Protein AF-A0A2V8ED80-F1 (afdb_monomer)

Foldseek 3Di:
DAEEEEEAAALQAWDQDPVPRDTDGDDGCVVVLCVVLVPPGRYDYDYQHHDALVPDDVVSLVSVLVCQLPDPDQQYEYEHHQQCQLVSLVSNCVSQPLVVNHQYEYEYWLHRVNVVPIQGSVQVVLSVVCSVPDRRAGWYTDDNDIDHSVQWDQDPVVRDIDGDPPPPPVPDDVPPPPPDDDDDPVVVVVPDDDDDDDDPPPPPPPPPPPVQPDDPVVVLLVLLLVLLLDAQAPVVRQCPVNLVSLVVVCVVLVWDWDWDFLDVSWIKIKTKDFAPDPPAPDEEEEEEEESHFHDDPCVPDPDRQSRFDDDPNDTRHTCCVRPSVSLSVVSVVVSSCSVVVPRGSYMYMYMYGGAVVPPQCSHPVVCCVPPCVVRVDPYYDYSAFAWDACQFAHRDTDTGGDPDFFDKAKDKKKQFFDKDFQVDDDPSQRVVLQVLLVCLLVVVPFPDQPPDDPCPPDDDDDPDDDQDPVRVSCVVRPDTRDDPVNVPLVGKDKDWPDKDDADDVVHDPGMRTRMIMTMITIGHDPPDDNVNVVVVSCVRSVDPNMD

Sequence (547 aa):
MSIRIFVTGGTFDKEYNELTGALAFKDTHLPEMLRLGRSRVDVSVRTLMMIDSLDMTDADRDVIVAQCRQAAERQIVITHGTDTMIETAAALARALPPDAGKTIVLTGAMIPYAFGSSDGLFNLGSALSFVQVLAPGVYVAMNGRHFLWDRVKKNRQTGNTMMTRVRASARSFVGRLTARFRITVAQLRAAVGRPEGLCPLFFFFVSLTAAAQPVPPAEIERLLSDYVAIDTSNPPGDTRKAADFLASILEREGIPVTRYESAPGKAILYARLKATALPPAGKAVVLLHHMDVVPADRAQWKTDPFAPTMRGGELWARGAMDMKGPGVAELVAFLRLKRERVPLSRDVILLAEPDEEVGGALGARWMIANHYAELDPEYVIDEGGFGSRDLFAPNALVYGISVAEKKLVWLKLRAEGVAGHGSQPTADNPNDRLVRALARLLAGGDPESVALQPTDAGRPVQDRREPSILDVMRAKVGAFAPNKFTNAIQKSTISLTWFRSGVGDPPKINVIPSVAEAGLDCRVLPGTTKDQWIVEVRRRLGDASIQ

Secondary structure (DSSP, 8-state):
-PEEEEEEESTTSEEE-TTTSSEEE-S-SHHHHHHHTT--S-EEEEEEEEE-GGG--HHHHHHHHHHHHH-S-SEEEEE--TTTHHHHHHHHHHHS-GGG--EEEEE--SS-GGGSS-THHHHHHHHHHHHHHSPSEEEEEETTEEEETTSEEEETTTTEEEE-------SSSSSSSSSS----TTTGGGS--------S-SSS--------PPPPHHHHHHHHHHHHTS--BTTT---HHHHHHHHHHHHHTT--EEEEEEETTEEEEEEEEPPSSSS-SSSEEEEEEE--B----GGG-SS-TTS-EEETTEEESTTTTTTHHHHHHHHHHHHHHHHTTPPPSS-EEEEEES-GGGTSTTTHHHHHHHHHHHH-EEEEE-S---EEESSSSTT-EEE------PEEEEEEEEEE---EETTS--TT-HHHHHHHHHHHHHHT-SPP--------TT----S--PPPHHHHHHHHHSSPP-SHHHHHHTS-EEEEEEEEE-STTTTPTTEE-SEEEEEEEEEE-TT--HHHHHHHHHHHHT-TT--

Structure (mmCIF, N/CA/C/O backbone):
data_AF-A0A2V8ED80-F1
#
_entry.id   AF-A0A2V8ED80-F1
#
loop_
_atom_site.group_PDB
_atom_site.id
_atom_site.type_symbol
_atom_site.label_atom_id
_atom_site.label_alt_id
_atom_site.label_comp_id
_atom_site.label_asym_id
_atom_site.label_entity_id
_atom_site.label_seq_id
_atom_site.pdbx_PDB_ins_code
_atom_site.Cartn_x
_atom_site.Cartn_y
_atom_site.Cartn_z
_atom_site.occupancy
_atom_site.B_iso_or_equiv
_atom_site.auth_seq_id
_atom_site.auth_comp_id
_atom_site.auth_asym_id
_atom_site.auth_atom_id
_atom_site.pdbx_PDB_model_num
ATOM 1 N N . MET A 1 1 ? -16.571 34.650 23.799 1.00 63.47 1 MET A N 1
ATOM 2 C CA . MET A 1 1 ? -16.247 34.434 25.225 1.00 63.47 1 MET A CA 1
ATOM 3 C C . MET A 1 1 ? -14.741 34.330 25.293 1.00 63.47 1 MET A C 1
ATOM 5 O O . MET A 1 1 ? -14.205 33.505 24.566 1.00 63.47 1 MET A O 1
ATOM 9 N N . SER A 1 2 ? -14.085 35.189 26.070 1.00 89.50 2 SER A N 1
ATOM 10 C CA . SER A 1 2 ? -12.624 35.169 26.190 1.00 89.50 2 SER A CA 1
ATOM 11 C C . SER A 1 2 ? -12.185 33.959 27.023 1.00 89.50 2 SER A C 1
ATOM 13 O O . SER A 1 2 ? -12.859 33.604 27.995 1.00 89.50 2 SER A O 1
ATOM 15 N N . ILE A 1 3 ? -11.088 33.306 26.638 1.00 96.88 3 ILE A N 1
ATOM 16 C CA . ILE A 1 3 ? -10.450 32.245 27.427 1.00 96.88 3 ILE A CA 1
ATOM 17 C C . ILE A 1 3 ? -9.511 32.898 28.441 1.00 96.88 3 ILE A C 1
ATOM 19 O O . ILE A 1 3 ? -8.617 33.665 28.082 1.00 96.88 3 ILE A O 1
ATOM 23 N N . ARG A 1 4 ? -9.663 32.555 29.719 1.00 97.81 4 ARG A N 1
ATOM 24 C CA . ARG A 1 4 ? -8.752 33.012 30.774 1.00 97.81 4 ARG A CA 1
ATOM 25 C C . ARG A 1 4 ? -7.497 32.144 30.778 1.00 97.81 4 ARG A C 1
ATOM 27 O O . ARG A 1 4 ? -7.611 30.935 30.944 1.00 97.81 4 ARG A O 1
ATOM 34 N N . ILE A 1 5 ? -6.313 32.739 30.646 1.00 97.56 5 ILE A N 1
ATOM 35 C CA . ILE A 1 5 ? -5.037 32.029 30.821 1.00 97.56 5 ILE A CA 1
ATOM 36 C C . ILE A 1 5 ? -4.395 32.481 32.130 1.00 97.56 5 ILE A C 1
ATOM 38 O O . ILE A 1 5 ? -4.095 33.664 32.290 1.00 97.56 5 ILE A O 1
ATOM 42 N N . PHE A 1 6 ? -4.177 31.550 33.055 1.00 97.75 6 PHE A N 1
ATOM 43 C CA . PHE A 1 6 ? -3.411 31.79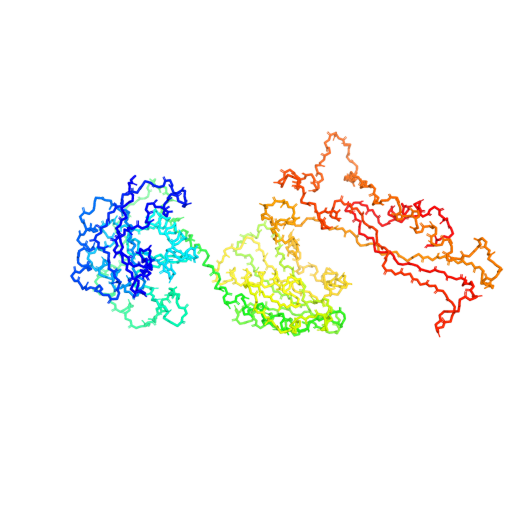1 34.273 1.00 97.75 6 PHE A CA 1
ATOM 44 C C . PHE A 1 6 ? -1.992 31.252 34.134 1.00 97.75 6 PHE A C 1
ATOM 46 O O . PHE A 1 6 ? -1.801 30.091 33.778 1.00 97.75 6 PHE A O 1
ATOM 53 N N . VAL A 1 7 ? -1.012 32.098 34.442 1.00 96.44 7 VAL A N 1
ATOM 54 C CA . VAL A 1 7 ? 0.411 31.742 34.389 1.00 96.44 7 VAL A CA 1
ATOM 55 C C . VAL A 1 7 ? 0.910 31.472 35.796 1.00 96.44 7 VAL A C 1
ATOM 57 O O . VAL A 1 7 ? 0.746 32.327 36.671 1.00 96.44 7 VAL A O 1
ATOM 60 N N . THR A 1 8 ? 1.492 30.293 36.016 1.00 94.25 8 THR A N 1
ATOM 61 C CA . THR A 1 8 ? 2.107 29.931 37.304 1.00 94.25 8 THR A CA 1
ATOM 62 C C . THR A 1 8 ? 3.619 29.703 37.200 1.00 94.25 8 THR A C 1
ATOM 64 O O . THR A 1 8 ? 4.243 29.315 38.185 1.00 94.25 8 THR A O 1
ATOM 67 N N . GLY A 1 9 ? 4.203 29.914 36.016 1.00 86.12 9 GLY A N 1
ATOM 68 C CA . GLY A 1 9 ? 5.597 29.622 35.688 1.00 86.12 9 GLY A CA 1
ATOM 69 C C . GLY A 1 9 ? 5.782 28.222 35.096 1.00 86.12 9 GLY A C 1
ATOM 70 O O . GLY A 1 9 ? 5.034 27.770 34.226 1.00 86.12 9 GLY A O 1
ATOM 71 N N . GLY A 1 10 ? 6.791 27.501 35.588 1.00 82.69 10 GLY A N 1
ATOM 72 C CA . GLY A 1 10 ? 7.203 26.213 35.032 1.00 82.69 10 GLY A CA 1
ATOM 73 C C . GLY A 1 10 ? 7.964 26.328 33.708 1.00 82.69 10 GLY A C 1
ATOM 74 O O . GLY A 1 10 ? 8.449 27.383 33.320 1.00 82.69 10 GLY A O 1
ATOM 75 N N . THR A 1 11 ? 8.101 25.212 32.998 1.00 78.12 11 THR A N 1
ATOM 76 C CA . THR A 1 11 ? 8.984 25.090 31.825 1.00 78.12 11 THR A CA 1
ATOM 77 C C . THR A 1 11 ? 8.656 26.057 30.677 1.00 78.12 11 THR A C 1
ATOM 79 O O . THR A 1 11 ? 9.516 26.329 29.847 1.00 78.12 11 THR A O 1
ATOM 82 N N . PHE A 1 12 ? 7.438 26.604 30.617 1.00 79.88 12 PHE A N 1
ATOM 83 C CA . PHE A 1 12 ? 7.091 27.631 29.630 1.00 79.88 12 PHE A CA 1
ATOM 84 C C . PHE A 1 12 ? 7.868 28.927 29.821 1.00 79.88 12 PHE A C 1
ATOM 86 O O . PHE A 1 12 ? 8.118 29.587 28.827 1.00 79.88 12 PHE A O 1
ATOM 93 N N . ASP A 1 13 ? 8.260 29.257 31.052 1.00 80.94 13 ASP A N 1
ATOM 94 C CA . ASP A 1 13 ? 8.783 30.575 31.416 1.00 80.94 13 ASP A CA 1
ATOM 95 C C . ASP A 1 13 ? 10.162 30.503 32.108 1.00 80.94 13 ASP A C 1
ATOM 97 O O . ASP A 1 13 ? 10.612 31.466 32.727 1.00 80.94 13 ASP A O 1
ATOM 101 N N . LYS A 1 14 ? 10.832 29.340 32.039 1.00 78.00 14 LYS A N 1
ATOM 102 C CA . LYS A 1 14 ? 12.214 29.174 32.512 1.00 78.00 14 LYS A CA 1
ATOM 103 C C . LYS A 1 14 ? 13.192 29.748 31.488 1.00 78.00 14 LYS A C 1
ATOM 105 O O . LYS A 1 14 ? 13.273 29.247 30.365 1.00 78.00 14 LYS A O 1
ATOM 110 N N . GLU A 1 15 ? 14.000 30.703 31.925 1.00 69.50 15 GLU A N 1
ATOM 111 C CA . GLU A 1 15 ? 15.132 31.257 31.185 1.00 69.50 15 GLU A CA 1
ATOM 112 C C . GLU A 1 15 ? 16.453 30.749 31.776 1.00 69.50 15 GLU A C 1
ATOM 114 O O . GLU A 1 15 ? 16.566 30.512 32.981 1.00 69.50 15 GLU A O 1
ATOM 119 N N . TYR A 1 16 ? 17.468 30.570 30.930 1.00 63.66 16 TYR A N 1
ATOM 120 C CA . TYR A 1 16 ? 18.817 30.257 31.393 1.00 63.66 16 TYR A CA 1
ATOM 121 C C . TYR A 1 16 ? 19.529 31.548 31.800 1.00 63.66 16 TYR A C 1
ATOM 123 O O . TYR A 1 16 ? 19.744 32.430 30.972 1.00 63.66 16 TYR A O 1
ATOM 131 N N . ASN A 1 17 ? 19.892 31.669 33.077 1.00 63.41 17 ASN A N 1
ATOM 132 C CA . ASN A 1 17 ? 20.680 32.793 33.558 1.00 63.41 17 ASN A CA 1
ATOM 133 C C . ASN A 1 17 ? 22.168 32.513 33.311 1.00 63.41 17 ASN A C 1
ATOM 135 O O . ASN A 1 17 ? 22.800 31.758 34.048 1.00 63.41 17 ASN A O 1
ATOM 139 N N . GLU A 1 18 ? 22.735 33.150 32.289 1.00 58.41 18 GLU A N 1
ATOM 140 C CA . GLU A 1 18 ? 24.141 32.979 31.896 1.00 58.41 18 GLU A CA 1
ATOM 141 C C . GLU A 1 18 ? 25.145 33.418 32.977 1.00 58.41 18 GLU A C 1
ATOM 143 O O . GLU A 1 18 ? 26.281 32.952 32.978 1.00 58.41 18 GLU A O 1
ATOM 148 N N . LEU A 1 19 ? 24.734 34.272 33.924 1.00 55.03 19 LEU A N 1
ATOM 149 C CA . LEU A 1 19 ? 25.597 34.775 34.998 1.00 55.03 19 LEU A CA 1
ATOM 150 C C . LEU A 1 19 ? 25.705 33.798 36.174 1.00 55.03 19 LEU A C 1
ATOM 152 O O . LEU A 1 19 ? 26.739 33.748 36.835 1.00 55.03 19 LEU A O 1
ATOM 156 N N . THR A 1 20 ? 24.643 33.041 36.459 1.00 63.16 20 THR A N 1
ATOM 157 C CA . THR A 1 20 ? 24.591 32.111 37.602 1.00 63.16 20 THR A CA 1
ATOM 158 C C . THR A 1 20 ? 24.579 30.639 37.190 1.00 63.16 20 THR A C 1
ATOM 160 O O . THR A 1 20 ? 24.718 29.771 38.048 1.00 63.16 20 THR A O 1
ATOM 163 N N . GLY A 1 21 ? 24.400 30.341 35.899 1.00 48.50 21 GLY A N 1
ATOM 164 C CA . GLY A 1 21 ? 24.255 28.983 35.368 1.00 48.50 21 GLY A CA 1
ATOM 165 C C . GLY A 1 21 ? 22.957 28.280 35.786 1.00 48.50 21 GLY A C 1
ATOM 166 O O . GLY A 1 21 ? 22.805 27.081 35.554 1.00 48.50 21 GLY A O 1
ATOM 167 N N . ALA A 1 22 ? 22.027 29.001 36.421 1.00 62.53 22 ALA A N 1
ATOM 168 C CA . ALA A 1 22 ? 20.769 28.468 36.933 1.00 62.53 22 ALA A CA 1
ATOM 169 C C . ALA A 1 22 ? 19.586 28.833 36.024 1.00 62.53 22 ALA A C 1
ATOM 171 O O . ALA A 1 22 ? 19.602 29.846 35.324 1.00 62.53 22 ALA A O 1
ATOM 172 N N . LEU A 1 23 ? 18.527 28.021 36.062 1.00 63.97 23 LEU A N 1
ATOM 173 C CA . LEU A 1 23 ? 17.251 28.374 35.438 1.00 63.97 23 LEU A CA 1
ATOM 174 C C . LEU A 1 23 ? 16.501 29.346 36.360 1.00 63.97 23 LEU A C 1
ATOM 176 O O . LEU A 1 23 ? 16.300 29.041 37.533 1.00 63.97 23 LEU A O 1
ATOM 180 N N . ALA A 1 24 ? 16.096 30.499 35.833 1.00 68.88 24 ALA A N 1
ATOM 181 C CA . ALA A 1 24 ? 15.372 31.542 36.557 1.00 68.88 24 ALA A CA 1
ATOM 182 C C . ALA A 1 24 ? 14.082 31.931 35.817 1.00 68.88 24 ALA A C 1
ATOM 184 O O . ALA A 1 24 ? 13.920 31.629 34.636 1.00 68.88 24 ALA A O 1
ATOM 185 N N . PHE A 1 25 ? 13.165 32.603 36.513 1.00 74.25 25 PHE A N 1
ATOM 186 C CA . PHE A 1 25 ? 11.942 33.157 35.931 1.00 74.25 25 PHE A CA 1
ATOM 187 C C . PHE A 1 25 ? 12.064 34.677 35.843 1.00 74.25 25 PHE A C 1
ATOM 189 O O . PHE A 1 25 ? 12.483 35.310 36.814 1.00 74.25 25 PHE A O 1
ATOM 196 N N . LYS A 1 26 ? 11.684 35.263 34.705 1.00 73.44 26 LYS A N 1
ATOM 197 C CA . LYS A 1 26 ? 11.690 36.717 34.510 1.00 73.44 26 LYS A CA 1
ATOM 198 C C . LYS A 1 26 ? 10.302 37.216 34.125 1.00 73.44 26 LYS A C 1
ATOM 200 O O . LYS A 1 26 ? 9.555 37.659 34.990 1.00 73.44 26 LYS A O 1
ATOM 205 N N . ASP A 1 27 ? 9.947 37.059 32.856 1.00 78.50 27 ASP A N 1
ATOM 206 C CA . ASP A 1 27 ? 8.644 37.402 32.295 1.00 78.50 27 ASP A CA 1
ATOM 207 C C . ASP A 1 27 ? 8.024 36.162 31.644 1.00 78.50 27 ASP A C 1
ATOM 209 O O . ASP A 1 27 ? 8.713 35.180 31.371 1.00 78.50 27 ASP A O 1
ATOM 213 N N . THR A 1 28 ? 6.711 36.180 31.398 1.00 85.06 28 THR A N 1
ATOM 214 C CA . THR A 1 28 ? 6.079 35.063 30.689 1.00 85.06 28 THR A CA 1
ATOM 215 C C . THR A 1 28 ? 6.304 35.147 29.183 1.00 85.06 28 THR A C 1
ATOM 217 O O . THR A 1 28 ? 6.113 36.201 28.572 1.00 85.06 28 THR A O 1
ATOM 220 N N . HIS A 1 29 ? 6.616 34.014 28.554 1.00 87.06 29 HIS A N 1
ATOM 221 C CA . HIS A 1 29 ? 6.761 33.922 27.098 1.00 87.06 29 HIS A CA 1
ATOM 222 C C . HIS A 1 29 ? 5.416 33.779 26.362 1.00 87.06 29 HIS A C 1
ATOM 224 O O . HIS A 1 29 ? 5.363 33.797 25.131 1.00 87.06 29 HIS A O 1
ATOM 230 N N . LEU A 1 30 ? 4.295 33.675 27.085 1.00 89.75 30 LEU A N 1
ATOM 231 C CA . LEU A 1 30 ? 2.978 33.411 26.500 1.00 89.75 30 LEU A CA 1
ATOM 232 C C . LEU A 1 30 ? 2.519 34.395 25.408 1.00 89.75 30 LEU A C 1
ATOM 234 O O . LEU A 1 30 ? 2.020 33.918 24.385 1.00 89.75 30 LEU A O 1
ATOM 238 N N . PRO A 1 31 ? 2.661 35.730 25.550 1.00 89.06 31 PRO A N 1
ATOM 239 C CA . PRO A 1 31 ? 2.275 36.664 24.490 1.00 89.06 31 PRO A CA 1
ATOM 240 C C . PRO A 1 31 ? 3.026 36.409 23.178 1.00 89.06 31 PRO A C 1
ATOM 242 O O . PRO A 1 31 ? 2.435 36.445 22.096 1.00 89.06 31 PRO A O 1
ATOM 245 N N . GLU A 1 32 ? 4.320 36.093 23.267 1.00 88.25 32 GLU A N 1
ATOM 246 C CA . GLU A 1 32 ? 5.127 35.735 22.106 1.00 88.25 32 GLU A CA 1
ATOM 247 C C . GLU A 1 32 ? 4.691 34.388 21.522 1.00 88.25 32 GLU A C 1
ATOM 249 O O . GLU A 1 32 ? 4.478 34.290 20.311 1.00 88.25 32 GLU A O 1
ATOM 254 N N . MET A 1 33 ? 4.489 33.375 22.370 1.00 91.75 33 MET A N 1
ATOM 255 C CA . MET A 1 33 ? 4.030 32.050 21.950 1.00 91.75 33 MET A CA 1
ATOM 256 C C . MET A 1 33 ? 2.695 32.119 21.196 1.00 91.75 33 MET A C 1
ATOM 258 O O . MET A 1 33 ? 2.535 31.486 20.152 1.00 91.75 33 MET A O 1
ATOM 262 N N . LEU A 1 34 ? 1.743 32.927 21.676 1.00 91.25 34 LEU A N 1
ATOM 263 C CA . LEU A 1 34 ? 0.451 33.145 21.017 1.00 91.25 34 LEU A CA 1
ATOM 264 C C . LEU A 1 34 ? 0.609 33.830 19.652 1.00 91.25 34 LEU A C 1
ATOM 266 O O . LEU A 1 34 ? -0.056 33.438 18.686 1.00 91.25 34 LEU A O 1
ATOM 270 N N . ARG A 1 35 ? 1.514 34.815 19.551 1.00 91.12 35 ARG A N 1
ATOM 271 C CA . ARG A 1 35 ? 1.832 35.516 18.298 1.00 91.12 35 ARG A CA 1
ATOM 272 C C . ARG A 1 35 ? 2.473 34.577 17.274 1.00 91.12 35 ARG A C 1
ATOM 274 O O . ARG A 1 35 ? 2.038 34.555 16.123 1.00 91.12 35 ARG A O 1
ATOM 281 N N . LEU A 1 36 ? 3.475 33.792 17.677 1.00 87.75 36 LEU A N 1
ATOM 282 C CA . LEU A 1 36 ? 4.160 32.826 16.807 1.00 87.75 36 LEU A CA 1
ATOM 283 C C . LEU A 1 36 ? 3.234 31.687 16.376 1.00 87.75 36 LEU A C 1
ATOM 285 O O . LEU A 1 36 ? 3.236 31.305 15.208 1.00 87.75 36 LEU A O 1
ATOM 289 N N . GLY A 1 37 ? 2.374 31.214 17.281 1.00 86.25 37 GLY A N 1
ATOM 290 C CA . GLY A 1 37 ? 1.321 30.246 16.974 1.00 86.25 37 GLY A CA 1
ATOM 291 C C . GLY A 1 37 ? 0.197 30.798 16.089 1.00 86.25 37 GLY A C 1
ATOM 292 O O . GLY A 1 37 ? -0.711 30.049 15.734 1.00 86.25 37 GLY A O 1
ATOM 293 N N . ARG A 1 38 ? 0.230 32.096 15.737 1.00 89.12 38 ARG A N 1
ATOM 294 C CA . ARG A 1 38 ? -0.813 32.815 14.982 1.00 89.12 38 ARG A CA 1
ATOM 295 C C . ARG A 1 38 ? -2.213 32.589 15.570 1.00 89.12 38 ARG A C 1
ATOM 297 O O . ARG A 1 38 ? -3.193 32.501 14.825 1.00 89.12 38 ARG A O 1
ATOM 304 N N . SER A 1 39 ? -2.304 32.482 16.899 1.00 88.19 39 SER A N 1
ATOM 305 C CA . SER A 1 39 ? -3.569 32.236 17.589 1.00 88.19 39 SER A CA 1
ATOM 306 C C . SER A 1 39 ? -4.518 33.412 17.371 1.00 88.19 39 SER A C 1
ATOM 308 O O . SER A 1 39 ? -4.159 34.564 17.600 1.00 88.19 39 SER A O 1
ATOM 310 N N . ARG A 1 40 ? -5.738 33.114 16.918 1.00 90.94 40 ARG A N 1
ATOM 311 C CA . ARG A 1 40 ? -6.827 34.094 16.749 1.00 90.94 40 ARG A CA 1
ATOM 312 C C . ARG A 1 40 ? -7.885 33.987 17.845 1.00 90.94 40 ARG A C 1
ATOM 314 O O . ARG A 1 40 ? -8.943 34.599 17.739 1.00 90.94 40 ARG A O 1
ATOM 321 N N . VAL A 1 41 ? -7.630 33.155 18.851 1.00 91.75 41 VAL A N 1
ATOM 322 C CA . VAL A 1 41 ? -8.555 32.941 19.959 1.00 91.75 41 VAL A CA 1
ATOM 323 C C . VAL A 1 41 ? -8.482 34.145 20.893 1.00 91.75 41 VAL A C 1
ATOM 325 O O . VAL A 1 41 ? -7.390 34.585 21.245 1.00 91.75 41 VAL A O 1
ATOM 328 N N . ASP A 1 42 ? -9.641 34.672 21.281 1.00 93.81 42 ASP A N 1
ATOM 329 C CA . ASP A 1 42 ? -9.745 35.740 22.275 1.00 93.81 42 ASP A CA 1
ATOM 330 C C . ASP A 1 42 ? -9.309 35.197 23.644 1.00 93.81 42 ASP A C 1
ATOM 332 O O . ASP A 1 42 ? -9.951 34.300 24.199 1.00 93.81 42 ASP A O 1
ATOM 336 N N . VAL A 1 43 ? -8.186 35.704 24.155 1.00 95.19 43 VAL A N 1
ATOM 337 C CA . VAL A 1 43 ? -7.562 35.250 25.401 1.00 95.19 43 VAL A CA 1
ATOM 338 C C . VAL A 1 43 ? -7.244 36.431 26.314 1.00 95.19 43 VAL A C 1
ATOM 340 O O . VAL A 1 43 ? -6.774 37.476 25.868 1.00 95.19 43 VAL A O 1
ATOM 343 N N . SER A 1 44 ? -7.422 36.234 27.620 1.00 94.56 44 SER A N 1
ATOM 344 C CA . SER A 1 44 ? -6.992 37.172 28.657 1.00 94.56 44 SER A CA 1
ATOM 345 C C . SER A 1 44 ? -5.972 36.497 29.570 1.00 94.56 44 SER A C 1
ATOM 347 O O . SER A 1 44 ? -6.313 35.598 30.344 1.00 94.56 44 SER A O 1
ATOM 349 N N . VAL A 1 45 ? -4.711 36.922 29.472 1.00 94.50 45 VAL A N 1
ATOM 350 C CA . VAL A 1 45 ? -3.588 36.355 30.232 1.00 94.50 45 VAL A CA 1
ATOM 351 C C . VAL A 1 45 ? -3.433 37.090 31.561 1.00 94.50 45 VAL A C 1
ATOM 353 O O . VAL A 1 45 ? -3.435 38.319 31.601 1.00 94.50 45 VAL A O 1
ATOM 356 N N . ARG A 1 46 ? -3.280 36.344 32.657 1.00 94.75 46 ARG A N 1
ATOM 357 C CA . ARG A 1 46 ? -2.933 36.883 33.973 1.00 94.75 46 ARG A CA 1
ATOM 358 C C . ARG A 1 46 ? -1.885 36.007 34.643 1.00 94.75 46 ARG A C 1
ATOM 360 O O . ARG A 1 46 ? -2.123 34.827 34.889 1.00 94.75 46 ARG A O 1
ATOM 367 N N . THR A 1 47 ? -0.761 36.606 35.004 1.00 95.44 47 THR A N 1
ATOM 368 C CA . THR A 1 47 ? 0.252 35.940 35.822 1.00 95.44 47 THR A CA 1
ATOM 369 C C . THR A 1 47 ? -0.199 35.906 37.275 1.00 95.44 47 THR A C 1
ATOM 371 O O . THR A 1 47 ? -0.545 36.941 37.843 1.00 95.44 47 THR A O 1
ATOM 374 N N . LEU A 1 48 ? -0.253 34.706 37.853 1.00 94.25 48 LEU A N 1
ATOM 375 C CA . LEU A 1 48 ? -0.567 34.495 39.267 1.00 94.25 48 LEU A CA 1
ATOM 376 C C . LEU A 1 48 ? 0.706 34.398 40.103 1.00 94.25 48 LEU A C 1
ATOM 378 O O . LEU A 1 48 ? 0.756 34.915 41.213 1.00 94.25 48 LEU A O 1
ATOM 382 N N . MET A 1 49 ? 1.713 33.724 39.554 1.00 93.56 49 MET A N 1
ATOM 383 C CA . MET A 1 49 ? 3.008 33.455 40.172 1.00 93.56 49 MET A CA 1
ATOM 384 C C . MET A 1 49 ? 3.993 33.001 39.091 1.00 93.56 49 MET A C 1
ATOM 386 O O . MET A 1 49 ? 3.581 32.668 37.980 1.00 93.56 49 MET A O 1
ATOM 390 N N . MET A 1 50 ? 5.281 32.975 39.420 1.00 90.25 50 MET A N 1
ATOM 391 C CA . MET A 1 50 ? 6.359 32.530 38.532 1.00 90.25 50 MET A CA 1
ATOM 392 C C . MET A 1 50 ? 7.310 31.637 39.326 1.00 90.25 50 MET A C 1
ATOM 394 O O . MET A 1 50 ? 8.382 32.070 39.739 1.00 90.25 50 MET A O 1
ATOM 398 N N . ILE A 1 51 ? 6.861 30.415 39.614 1.00 87.88 51 ILE A N 1
ATOM 399 C CA . ILE A 1 51 ? 7.582 29.469 40.473 1.00 87.88 51 ILE A CA 1
ATOM 400 C C . ILE A 1 51 ? 7.833 28.142 39.755 1.00 87.88 51 ILE A C 1
ATOM 402 O O . ILE A 1 51 ? 7.140 27.783 38.795 1.00 87.88 51 ILE A O 1
ATOM 406 N N . ASP A 1 52 ? 8.833 27.392 40.223 1.00 87.44 52 ASP A N 1
ATOM 407 C CA . ASP A 1 52 ? 8.969 25.997 39.826 1.00 87.44 52 ASP A CA 1
ATOM 408 C C . ASP A 1 52 ? 7.857 25.186 40.493 1.00 87.44 52 ASP A C 1
ATOM 410 O O . ASP A 1 52 ? 7.563 25.333 41.675 1.00 87.44 52 ASP A O 1
ATOM 414 N N . SER A 1 53 ? 7.245 24.288 39.728 1.00 91.62 53 SER A N 1
ATOM 415 C CA . SER A 1 53 ? 6.246 23.360 40.245 1.00 91.62 53 SER A CA 1
ATOM 416 C C . SER A 1 53 ? 6.769 22.494 41.401 1.00 91.62 53 SER A C 1
ATOM 418 O O . SER A 1 53 ? 5.978 22.105 42.255 1.00 91.62 53 SER A O 1
ATOM 420 N N . LEU A 1 54 ? 8.076 22.211 41.457 1.00 88.56 54 LEU A N 1
ATOM 421 C CA . LEU A 1 54 ? 8.695 21.480 42.569 1.00 88.56 54 LEU A CA 1
ATOM 422 C C . LEU A 1 54 ? 8.728 22.280 43.880 1.00 88.56 54 LEU A C 1
ATOM 424 O O . LEU A 1 54 ? 8.714 21.666 44.943 1.00 88.56 54 LEU A O 1
ATOM 428 N N . ASP A 1 55 ? 8.704 23.611 43.799 1.00 91.50 55 ASP A N 1
ATOM 429 C CA . ASP A 1 55 ? 8.690 24.514 44.955 1.00 91.50 55 ASP A CA 1
ATOM 430 C C . ASP A 1 55 ? 7.264 24.966 45.326 1.00 91.50 55 ASP A C 1
ATOM 432 O O . ASP A 1 55 ? 7.065 25.677 46.308 1.00 91.50 55 ASP A O 1
ATOM 436 N N . MET A 1 56 ? 6.254 24.551 44.550 1.00 94.69 56 MET A N 1
ATOM 437 C CA . MET A 1 56 ? 4.862 24.951 44.745 1.00 94.69 56 MET A CA 1
ATOM 438 C C . MET A 1 56 ? 4.231 24.274 45.968 1.00 94.69 56 MET A C 1
ATOM 440 O O . MET A 1 56 ? 4.069 23.046 46.026 1.00 94.69 56 MET A O 1
ATOM 444 N N . THR A 1 57 ? 3.796 25.101 46.916 1.00 95.19 57 THR A N 1
ATOM 445 C CA . THR A 1 57 ? 3.124 24.691 48.152 1.00 95.19 57 THR A CA 1
ATOM 446 C C . THR A 1 57 ? 1.606 24.596 47.977 1.00 95.19 57 THR A C 1
ATOM 448 O O . THR A 1 57 ? 1.036 25.026 46.973 1.00 95.19 57 THR A O 1
ATOM 451 N N . ASP A 1 58 ? 0.911 24.041 48.972 1.00 93.50 58 ASP A N 1
ATOM 452 C CA . ASP A 1 58 ? -0.556 24.005 48.956 1.00 93.50 58 ASP A CA 1
ATOM 453 C C . ASP A 1 58 ? -1.182 25.404 49.042 1.00 93.50 58 ASP A C 1
ATOM 455 O O . ASP A 1 58 ? -2.205 25.642 48.405 1.00 93.50 58 ASP A O 1
ATOM 459 N N . ALA A 1 59 ? -0.527 26.359 49.715 1.00 94.75 59 ALA A N 1
ATOM 460 C CA . ALA A 1 59 ? -0.972 27.753 49.740 1.00 94.75 59 ALA A CA 1
ATOM 461 C C . ALA A 1 59 ? -0.933 28.390 48.338 1.00 94.75 59 ALA A C 1
ATOM 463 O O . ALA A 1 59 ? -1.843 29.129 47.961 1.00 94.75 59 ALA A O 1
ATOM 464 N N . ASP A 1 60 ? 0.074 28.051 47.529 1.00 96.31 60 ASP A N 1
ATOM 465 C CA . ASP A 1 60 ? 0.160 28.500 46.136 1.00 96.31 60 ASP A CA 1
ATOM 466 C C . ASP A 1 60 ? -0.957 27.874 45.284 1.00 96.31 60 ASP A C 1
ATOM 468 O O . ASP A 1 60 ? -1.618 28.556 44.494 1.00 96.31 60 ASP A O 1
ATOM 472 N N . ARG A 1 61 ? -1.241 26.578 45.484 1.00 97.38 61 ARG A N 1
ATOM 473 C CA . ARG A 1 61 ? -2.361 25.896 44.811 1.00 97.38 61 ARG A CA 1
ATOM 474 C C . ARG A 1 61 ? -3.708 26.513 45.192 1.00 97.38 61 ARG A C 1
ATOM 476 O O . ARG A 1 61 ? -4.566 26.668 44.319 1.00 97.38 61 ARG A O 1
ATOM 483 N N . ASP A 1 62 ? -3.883 26.929 46.443 1.00 95.62 62 ASP A N 1
ATOM 484 C CA . ASP A 1 62 ? -5.091 27.614 46.909 1.00 95.62 62 ASP A CA 1
ATOM 485 C C . ASP A 1 62 ? -5.298 28.967 46.212 1.00 95.62 62 ASP A C 1
ATOM 487 O O . ASP A 1 62 ? -6.434 29.314 45.872 1.00 95.62 62 ASP A O 1
ATOM 491 N N . VAL A 1 63 ? -4.222 29.699 45.895 1.00 97.31 63 VAL A N 1
ATOM 492 C CA . VAL A 1 63 ? -4.305 30.914 45.065 1.00 97.31 63 VAL A CA 1
ATOM 493 C C . VAL A 1 63 ? -4.839 30.578 43.670 1.00 97.31 63 VAL A C 1
ATOM 495 O O . VAL A 1 63 ? -5.766 31.239 43.196 1.00 97.31 63 VAL A O 1
ATOM 498 N N . ILE A 1 64 ? -4.322 29.528 43.022 1.00 97.88 64 ILE A N 1
ATOM 499 C CA . ILE A 1 64 ? -4.784 29.093 41.690 1.00 97.88 64 ILE A CA 1
ATOM 500 C C . ILE A 1 64 ? -6.275 28.725 41.732 1.00 97.88 64 ILE A C 1
ATOM 502 O O . ILE A 1 64 ? -7.057 29.162 40.879 1.00 97.88 64 ILE A O 1
ATOM 506 N N . VAL A 1 65 ? -6.691 27.967 42.749 1.00 97.62 65 VAL A N 1
ATOM 507 C CA . VAL A 1 65 ? -8.089 27.574 42.975 1.00 97.62 65 VAL A CA 1
ATOM 508 C C . VAL A 1 65 ? -8.987 28.797 43.174 1.00 97.62 65 VAL A C 1
ATOM 510 O O . VAL A 1 65 ? -10.027 28.912 42.516 1.00 97.62 65 VAL A O 1
ATOM 513 N N . ALA A 1 66 ? -8.587 29.731 44.040 1.00 96.44 66 ALA A N 1
ATOM 514 C CA . ALA A 1 66 ? -9.343 30.946 44.319 1.00 96.44 66 ALA A CA 1
ATOM 515 C C . ALA A 1 66 ? -9.526 31.797 43.054 1.00 96.44 66 ALA A C 1
ATOM 517 O O . ALA A 1 66 ? -10.634 32.259 42.776 1.00 96.44 66 ALA A O 1
ATOM 518 N N . GLN A 1 67 ? -8.474 31.943 42.244 1.00 97.69 67 GLN A N 1
ATOM 519 C CA . GLN A 1 67 ? -8.537 32.698 40.992 1.00 97.69 67 GLN A CA 1
ATOM 520 C C . GLN A 1 67 ? -9.416 32.014 39.939 1.00 97.69 67 GLN A C 1
ATOM 522 O O . GLN A 1 67 ? -10.213 32.684 39.284 1.00 97.69 67 GLN A O 1
ATOM 527 N N . CYS A 1 68 ? -9.370 30.683 39.822 1.00 96.94 68 CYS A N 1
ATOM 528 C CA . CYS A 1 68 ? -10.268 29.947 38.926 1.00 96.94 68 CYS A CA 1
ATOM 529 C C . CYS A 1 68 ? -11.741 30.069 39.340 1.00 96.94 68 CYS A C 1
ATOM 531 O O . CYS A 1 68 ? -12.622 30.176 38.479 1.00 96.94 68 CYS A O 1
ATOM 533 N N . ARG A 1 69 ? -12.012 30.086 40.652 1.00 95.06 69 ARG A N 1
ATOM 534 C CA . ARG A 1 69 ? -13.356 30.293 41.206 1.00 95.06 69 ARG A CA 1
ATOM 535 C C . ARG A 1 69 ? -13.874 31.708 40.936 1.00 95.06 69 ARG A C 1
ATOM 537 O O . ARG A 1 69 ? -15.032 31.850 40.564 1.00 95.06 69 ARG A O 1
ATOM 544 N N . GLN A 1 70 ? -13.027 32.725 41.102 1.00 94.50 70 GLN A N 1
ATOM 545 C CA . GLN A 1 70 ? -13.380 34.139 40.916 1.00 94.50 70 GLN A CA 1
ATOM 546 C C . GLN A 1 70 ? -13.457 34.569 39.444 1.00 94.50 70 GLN A C 1
ATOM 548 O O . GLN A 1 70 ? -14.131 35.549 39.136 1.00 94.50 70 GLN A O 1
ATOM 553 N N . ALA A 1 71 ? -12.779 33.863 38.535 1.00 94.94 71 ALA A N 1
ATOM 554 C CA . ALA A 1 71 ? -12.809 34.170 37.109 1.00 94.94 71 ALA A CA 1
ATOM 555 C C . ALA A 1 71 ? -14.249 34.161 36.569 1.00 94.94 71 ALA A C 1
ATOM 557 O O . ALA A 1 71 ? -15.000 33.214 36.811 1.00 94.94 71 ALA A O 1
ATOM 558 N N . ALA A 1 72 ? -14.634 35.176 35.797 1.00 93.75 72 ALA A N 1
ATOM 559 C CA . ALA A 1 72 ? -15.938 35.194 35.131 1.00 93.75 72 ALA A CA 1
ATOM 560 C C . ALA A 1 72 ? -15.982 34.203 33.953 1.00 93.75 72 ALA A C 1
ATOM 562 O O . ALA A 1 72 ? -17.045 33.717 33.565 1.00 93.75 72 ALA A O 1
ATOM 563 N N . GLU A 1 73 ? -14.819 33.872 33.390 1.00 95.81 73 GLU A N 1
ATOM 564 C CA . GLU A 1 73 ? -14.700 32.975 32.252 1.00 95.81 73 GLU A CA 1
ATOM 565 C C . GLU A 1 73 ? -15.015 31.522 32.633 1.00 95.81 73 GLU A C 1
ATOM 567 O O . GLU A 1 73 ? -14.643 31.010 33.698 1.00 95.81 73 GLU A O 1
ATOM 572 N N . ARG A 1 74 ? -15.702 30.831 31.718 1.00 95.44 74 ARG A N 1
ATOM 573 C CA . ARG A 1 74 ? -15.985 29.393 31.827 1.00 95.44 74 ARG A CA 1
ATOM 574 C C . ARG A 1 74 ? -14.856 28.532 31.270 1.00 95.44 74 ARG A C 1
ATOM 576 O O . ARG A 1 74 ? -14.761 27.371 31.639 1.00 95.44 74 ARG A O 1
ATOM 583 N N . GLN A 1 75 ? -14.030 29.088 30.389 1.00 98.06 75 GLN A N 1
ATOM 584 C CA . GLN A 1 75 ? -12.919 28.409 29.728 1.00 98.06 75 GLN A CA 1
ATOM 585 C C . GLN A 1 75 ? -11.614 28.952 30.301 1.00 98.06 75 GLN A C 1
ATOM 587 O O . GLN A 1 75 ? -11.321 30.139 30.152 1.00 98.06 75 GLN A O 1
ATOM 592 N N . ILE A 1 76 ? -10.865 28.094 30.992 1.00 98.44 76 ILE A N 1
ATOM 593 C CA . ILE A 1 76 ? -9.647 28.473 31.709 1.00 98.44 76 ILE A CA 1
ATOM 594 C C . ILE A 1 76 ? -8.499 27.554 31.285 1.00 98.44 76 ILE A C 1
ATOM 596 O O . ILE A 1 76 ? -8.618 26.332 31.346 1.00 98.44 76 ILE A O 1
ATOM 600 N N . VAL A 1 77 ? -7.374 28.139 30.887 1.00 98.19 77 VAL A N 1
ATOM 601 C CA . VAL A 1 77 ? -6.107 27.434 30.667 1.00 98.19 77 VAL A CA 1
ATOM 602 C C . VAL A 1 77 ? -5.124 27.846 31.754 1.00 98.19 77 VAL A C 1
ATOM 604 O O . VAL A 1 77 ? -5.050 29.018 32.110 1.00 98.19 77 VAL A O 1
ATOM 607 N N . ILE A 1 78 ? -4.366 26.895 32.290 1.00 98.12 78 ILE A N 1
ATOM 608 C CA . ILE A 1 78 ? -3.332 27.159 33.295 1.00 98.12 78 ILE A CA 1
ATOM 609 C C . ILE A 1 78 ? -2.005 26.638 32.757 1.00 98.12 78 ILE A C 1
ATOM 611 O O . ILE A 1 78 ? -1.883 25.440 32.491 1.00 98.12 78 ILE A O 1
ATOM 615 N N . THR A 1 79 ? -1.017 27.516 32.596 1.00 96.62 79 THR A N 1
ATOM 616 C CA . THR A 1 79 ? 0.354 27.086 32.299 1.00 96.62 79 THR A CA 1
ATOM 617 C C . THR A 1 79 ? 1.074 26.769 33.595 1.00 96.62 79 THR A C 1
ATOM 619 O O . THR A 1 79 ? 1.054 27.565 34.531 1.00 96.62 79 THR A O 1
ATOM 622 N N . HIS A 1 80 ? 1.654 25.572 33.662 1.00 95.44 80 HIS A N 1
ATOM 623 C CA . HIS A 1 80 ? 2.174 24.993 34.892 1.00 95.44 80 HIS A CA 1
ATOM 624 C C . HIS A 1 80 ? 3.407 24.122 34.622 1.00 95.44 80 HIS A C 1
ATOM 626 O O . HIS A 1 80 ? 3.534 23.496 33.565 1.00 95.44 80 HIS A O 1
ATOM 632 N N . GLY A 1 81 ? 4.306 24.009 35.603 1.00 91.06 81 GLY A N 1
ATOM 633 C CA . GLY A 1 81 ? 5.410 23.045 35.551 1.00 91.06 81 GLY A CA 1
ATOM 634 C C . GLY A 1 81 ? 4.906 21.601 35.639 1.00 91.06 81 GLY A C 1
ATOM 635 O O . GLY A 1 81 ? 3.954 21.305 36.362 1.00 91.06 81 GLY A O 1
ATOM 636 N N . THR A 1 82 ? 5.505 20.689 34.875 1.00 90.12 82 THR A N 1
ATOM 637 C CA . THR A 1 82 ? 4.950 19.338 34.681 1.00 90.12 82 THR A CA 1
ATOM 638 C C . THR A 1 82 ? 5.123 18.416 35.888 1.00 90.12 82 THR A C 1
ATOM 640 O O . THR A 1 82 ? 4.429 17.404 35.966 1.00 90.12 82 THR A O 1
ATOM 643 N N . ASP A 1 83 ? 6.011 18.733 36.835 1.00 87.75 83 ASP A N 1
ATOM 644 C CA . ASP A 1 83 ? 6.349 17.839 37.949 1.00 87.75 83 ASP A CA 1
ATOM 645 C C . ASP A 1 83 ? 5.225 17.661 38.967 1.00 87.75 83 ASP A C 1
ATOM 647 O O . ASP A 1 83 ? 4.966 16.525 39.370 1.00 87.75 83 ASP A O 1
ATOM 651 N N . THR A 1 84 ? 4.528 18.742 39.323 1.00 92.56 84 THR A N 1
ATOM 652 C CA . THR A 1 84 ? 3.422 18.726 40.302 1.00 92.56 84 THR A CA 1
ATOM 653 C C . THR A 1 84 ? 2.081 19.163 39.707 1.00 92.56 84 THR A C 1
ATOM 655 O O . THR A 1 84 ? 1.089 19.287 40.420 1.00 92.56 84 THR A O 1
ATOM 658 N N . MET A 1 85 ? 1.989 19.316 38.378 1.00 94.38 85 MET A N 1
ATOM 659 C CA . MET A 1 85 ? 0.754 19.711 37.675 1.00 94.38 85 MET A CA 1
ATOM 660 C C . MET A 1 85 ? -0.470 18.872 38.069 1.00 94.38 85 MET A C 1
ATOM 662 O O . MET A 1 85 ? -1.579 19.394 38.159 1.00 94.38 85 MET A O 1
ATOM 666 N N . ILE A 1 86 ? -0.280 17.572 38.313 1.00 93.75 86 ILE A N 1
ATOM 667 C CA . ILE A 1 86 ? -1.371 16.659 38.683 1.00 93.75 86 ILE A CA 1
ATOM 668 C C . ILE A 1 86 ? -1.909 16.959 40.086 1.00 93.75 86 ILE A C 1
ATOM 670 O O . ILE A 1 86 ? -3.106 16.826 40.327 1.00 93.75 86 ILE A O 1
ATOM 674 N N . GLU A 1 87 ? -1.057 17.412 41.003 1.00 94.88 87 GLU A N 1
ATOM 675 C CA . GLU A 1 87 ? -1.463 17.806 42.355 1.00 94.88 87 GLU A CA 1
ATOM 676 C C . GLU A 1 87 ? -2.327 19.070 42.304 1.00 94.88 87 GLU A C 1
ATOM 678 O O . GLU A 1 87 ? -3.394 19.118 42.921 1.00 94.88 87 GLU A O 1
ATOM 683 N N . THR A 1 88 ? -1.930 20.045 41.483 1.00 96.56 88 THR A N 1
ATOM 684 C CA . THR A 1 88 ? -2.710 21.263 41.222 1.00 96.56 88 THR A CA 1
ATOM 685 C C . THR A 1 88 ? -4.036 20.942 40.529 1.00 96.56 88 THR A C 1
ATOM 687 O O . THR A 1 88 ? -5.085 21.441 40.938 1.00 96.56 88 THR A O 1
ATOM 690 N N . ALA A 1 89 ? -4.033 20.048 39.534 1.00 96.25 89 ALA A N 1
ATOM 691 C CA . ALA A 1 89 ? -5.254 19.581 38.878 1.00 96.25 89 ALA A CA 1
ATOM 692 C C . ALA A 1 89 ? -6.212 18.896 39.872 1.00 96.25 89 ALA A C 1
ATOM 694 O O . ALA A 1 89 ? -7.420 19.131 39.836 1.00 96.25 89 ALA A O 1
ATOM 695 N N . ALA A 1 90 ? -5.679 18.102 40.803 1.00 94.88 90 ALA A N 1
ATOM 696 C CA . ALA A 1 90 ? -6.465 17.464 41.852 1.00 94.88 90 ALA A CA 1
ATOM 697 C C . ALA A 1 90 ? -7.041 18.476 42.858 1.00 94.88 90 ALA A C 1
ATOM 699 O O . ALA A 1 90 ? -8.189 18.326 43.277 1.00 94.88 90 ALA A O 1
ATOM 700 N N . ALA A 1 91 ? -6.285 19.513 43.235 1.00 96.00 91 ALA A N 1
ATOM 701 C CA . ALA A 1 91 ? -6.781 20.594 44.091 1.00 96.00 91 ALA A CA 1
ATOM 702 C C . ALA A 1 91 ? -7.946 21.350 43.427 1.00 96.00 91 ALA A C 1
ATOM 704 O O . ALA A 1 91 ? -8.997 21.537 44.044 1.00 96.00 91 ALA A O 1
ATOM 705 N N . LEU A 1 92 ? -7.806 21.680 42.139 1.00 97.06 92 LEU A N 1
ATOM 706 C CA . LEU A 1 92 ? -8.860 22.308 41.339 1.00 97.06 92 LEU A CA 1
ATOM 707 C C . LEU A 1 92 ? -10.108 21.433 41.247 1.00 97.06 92 LEU A C 1
ATOM 709 O O . LEU A 1 92 ? -11.207 21.920 41.492 1.00 97.06 92 LEU A O 1
ATOM 713 N N . ALA A 1 93 ? -9.952 20.142 40.956 1.00 93.81 93 ALA A N 1
ATOM 714 C CA . ALA A 1 93 ? -11.084 19.231 40.830 1.00 93.81 93 ALA A CA 1
ATOM 715 C C . ALA A 1 93 ? -11.847 19.027 42.147 1.00 93.81 93 ALA A C 1
ATOM 717 O O . ALA A 1 93 ? -13.065 18.858 42.130 1.00 93.81 93 ALA A O 1
ATOM 718 N N . ARG A 1 94 ? -11.153 19.064 43.295 1.00 92.88 94 ARG A N 1
ATOM 719 C CA . ARG A 1 94 ? -11.794 19.010 44.620 1.00 92.88 94 ARG A CA 1
ATOM 720 C C . ARG A 1 94 ? -12.581 20.281 44.940 1.00 92.88 94 ARG A C 1
ATOM 722 O O . ARG A 1 94 ? -13.628 20.197 45.573 1.00 92.88 94 ARG A O 1
ATOM 729 N N . ALA A 1 95 ? -12.081 21.445 44.530 1.00 92.56 95 ALA A N 1
ATOM 730 C CA . ALA A 1 95 ? -12.678 22.736 44.869 1.00 92.56 95 ALA A CA 1
ATOM 731 C C . ALA A 1 95 ? -13.739 23.230 43.864 1.00 92.56 95 ALA A C 1
ATOM 733 O O . ALA A 1 95 ? -14.593 24.052 44.221 1.00 92.56 95 ALA A O 1
ATOM 734 N N . LEU A 1 96 ? -13.671 22.754 42.617 1.00 90.88 96 LEU A N 1
ATOM 735 C CA . LEU A 1 96 ? -14.524 23.138 41.491 1.00 90.88 96 LEU A CA 1
ATOM 736 C C . LEU A 1 96 ? -15.121 21.879 40.836 1.00 90.88 96 LEU A C 1
ATOM 738 O O . LEU A 1 96 ? -14.575 21.378 39.849 1.00 90.88 96 LEU A O 1
ATOM 742 N N . PRO A 1 97 ? -16.228 21.347 41.384 1.00 77.81 97 PRO A N 1
ATOM 743 C CA . PRO A 1 97 ? -16.907 20.195 40.803 1.00 77.81 97 PRO A CA 1
ATOM 744 C C . PRO A 1 97 ? -17.497 20.514 39.409 1.00 77.81 97 PRO A C 1
ATOM 746 O O . PRO A 1 97 ? -17.638 21.686 39.051 1.00 77.81 97 PRO A O 1
ATOM 749 N N . PRO A 1 98 ? -17.827 19.500 38.580 1.00 73.69 98 PRO A N 1
ATOM 750 C CA . PRO A 1 98 ? -18.249 19.702 37.183 1.00 73.69 98 PRO A CA 1
ATOM 751 C C . PRO A 1 98 ? -19.470 20.621 36.990 1.00 73.69 98 PRO A C 1
ATOM 753 O O . PRO A 1 98 ? -19.596 21.300 35.971 1.00 73.69 98 PRO A O 1
ATOM 756 N N . ASP A 1 99 ? -20.360 20.684 37.976 1.00 79.44 99 ASP A N 1
ATOM 757 C CA . ASP A 1 99 ? -21.529 21.567 38.025 1.00 79.44 99 ASP A CA 1
ATOM 758 C C . ASP A 1 99 ? -21.175 23.050 38.236 1.00 79.44 99 ASP A C 1
ATOM 760 O O . ASP A 1 99 ? -21.991 23.917 37.926 1.00 79.44 99 ASP A O 1
ATOM 764 N N . ALA A 1 100 ? -19.933 23.374 38.621 1.00 84.75 100 ALA A N 1
ATOM 765 C CA . ALA A 1 100 ? -19.410 24.744 38.592 1.00 84.75 100 ALA A CA 1
ATOM 766 C C . ALA A 1 100 ? -19.359 25.331 37.165 1.00 84.75 100 ALA A C 1
ATOM 768 O O . ALA A 1 100 ? -19.126 26.528 36.988 1.00 84.75 100 ALA A O 1
ATOM 769 N N . GLY A 1 101 ? -19.555 24.499 36.132 1.00 91.38 101 GLY A N 1
ATOM 770 C CA . GLY A 1 101 ? -19.737 24.936 34.750 1.00 91.38 101 GLY A CA 1
ATOM 771 C C . GLY A 1 101 ? -18.464 25.432 34.062 1.00 91.38 101 GLY A C 1
ATOM 772 O O . GLY A 1 101 ? -18.553 26.003 32.971 1.00 91.38 101 GLY A O 1
ATOM 773 N N . LYS A 1 102 ? -17.298 25.216 34.680 1.00 95.19 102 LYS A N 1
ATOM 774 C CA . LYS A 1 102 ? -15.985 25.625 34.174 1.00 95.19 102 LYS A CA 1
ATOM 775 C C . LYS A 1 102 ? -15.251 24.448 33.533 1.00 95.19 102 LYS A C 1
ATOM 777 O O . LYS A 1 102 ? -15.193 23.366 34.109 1.00 95.19 102 LYS A O 1
ATOM 782 N N . THR A 1 103 ? -14.660 24.682 32.369 1.00 97.69 103 THR A N 1
ATOM 783 C CA . THR A 1 103 ? -13.699 23.789 31.716 1.00 97.69 103 THR A CA 1
ATOM 784 C C . THR A 1 103 ? -12.305 24.348 31.979 1.00 97.69 103 THR A C 1
ATOM 786 O O . THR A 1 103 ? -11.988 25.455 31.540 1.00 97.69 103 THR A O 1
ATOM 789 N N . ILE A 1 104 ? -11.490 23.605 32.726 1.00 98.19 104 ILE A N 1
ATOM 790 C CA . ILE A 1 104 ? -10.147 24.013 33.147 1.00 98.19 104 ILE A CA 1
ATOM 791 C C . ILE A 1 104 ? -9.133 23.036 32.561 1.00 98.19 104 ILE A C 1
ATOM 793 O O . ILE A 1 104 ? -9.227 21.834 32.800 1.00 98.19 104 ILE A O 1
ATOM 797 N N . VAL A 1 105 ? -8.160 23.541 31.805 1.00 98.31 105 VAL A N 1
ATOM 798 C CA . VAL A 1 105 ? -7.112 22.731 31.174 1.00 98.31 105 VAL A CA 1
ATOM 799 C C . VAL A 1 105 ? -5.739 23.194 31.651 1.00 98.31 105 VAL A C 1
ATOM 801 O O . VAL A 1 105 ? -5.327 24.318 31.376 1.00 98.31 105 VAL A O 1
ATOM 804 N N . LEU A 1 106 ? -5.013 22.323 32.350 1.00 98.12 106 LEU A N 1
ATOM 805 C CA . LEU A 1 106 ? -3.622 22.550 32.731 1.00 98.12 106 LEU A CA 1
ATOM 806 C C . LEU A 1 106 ? -2.691 22.053 31.622 1.00 98.12 106 LEU A C 1
ATOM 808 O O . LEU A 1 106 ? -2.920 20.986 31.054 1.00 98.12 106 LEU A O 1
ATOM 812 N N . THR A 1 107 ? -1.635 22.802 31.326 1.00 96.88 107 THR A N 1
ATOM 813 C CA . THR A 1 107 ? -0.635 22.443 30.311 1.00 96.88 107 THR A CA 1
ATOM 814 C C . THR A 1 107 ? 0.752 22.922 30.718 1.00 96.88 107 THR A C 1
ATOM 816 O O . THR A 1 107 ? 0.893 23.838 31.523 1.00 96.88 107 THR A O 1
ATOM 819 N N . GLY A 1 108 ? 1.789 22.313 30.154 1.00 93.50 108 GLY A N 1
ATOM 820 C CA . GLY A 1 108 ? 3.181 22.689 30.382 1.00 93.50 108 GLY A CA 1
ATOM 821 C C . GLY A 1 108 ? 4.076 22.239 29.233 1.00 93.50 108 GLY A C 1
ATOM 822 O O . GLY A 1 108 ? 3.589 21.779 28.200 1.00 93.50 108 GLY A O 1
ATOM 823 N N . ALA A 1 109 ? 5.388 22.382 29.401 1.00 89.75 109 ALA A N 1
ATOM 824 C CA . ALA A 1 109 ? 6.397 21.867 28.472 1.00 89.75 109 ALA A CA 1
ATOM 825 C C . ALA A 1 109 ? 7.354 20.924 29.199 1.00 89.75 109 ALA A C 1
ATOM 827 O O . ALA A 1 109 ? 7.566 21.035 30.413 1.00 89.75 109 ALA A O 1
ATOM 828 N N . MET A 1 110 ? 7.952 20.013 28.442 1.00 84.62 110 MET A N 1
ATOM 829 C CA . MET A 1 110 ? 9.067 19.194 28.905 1.00 84.62 110 MET A CA 1
ATOM 830 C C . MET A 1 110 ? 10.414 19.866 28.643 1.00 84.62 110 MET A C 1
ATOM 832 O O . MET A 1 110 ? 11.332 19.693 29.441 1.00 84.62 110 MET A O 1
ATOM 836 N N . ILE A 1 111 ? 10.514 20.669 27.581 1.00 80.50 111 ILE A N 1
ATOM 837 C CA . ILE A 1 111 ? 11.726 21.414 27.216 1.00 80.50 111 ILE A CA 1
ATOM 838 C C . ILE A 1 111 ? 11.466 22.917 27.398 1.00 80.50 111 ILE A C 1
ATOM 840 O O . ILE A 1 111 ? 10.452 23.398 26.881 1.00 80.50 111 ILE A O 1
ATOM 844 N N . PRO A 1 112 ? 12.333 23.674 28.105 1.00 80.31 112 PRO A N 1
ATOM 845 C CA . PRO A 1 112 ? 12.154 25.112 28.290 1.00 80.31 112 PRO A CA 1
ATOM 846 C C . PRO A 1 112 ? 11.937 25.857 26.976 1.00 80.31 112 PRO A C 1
ATOM 848 O O . PRO A 1 112 ? 12.655 25.615 26.005 1.00 80.31 112 PRO A O 1
ATOM 851 N N . TYR A 1 113 ? 10.961 26.767 26.936 1.00 79.00 113 TYR A N 1
ATOM 852 C CA . TYR A 1 113 ? 10.642 27.509 25.711 1.00 79.00 113 TYR A CA 1
ATOM 853 C C . TYR A 1 113 ? 11.850 28.282 25.158 1.00 79.00 113 TYR A C 1
ATOM 855 O O . TYR A 1 113 ? 12.115 28.228 23.956 1.00 79.00 113 TYR A O 1
ATOM 863 N N . ALA A 1 114 ? 12.652 28.881 26.042 1.00 75.06 114 ALA A N 1
ATOM 864 C CA . ALA A 1 114 ? 13.855 29.637 25.695 1.00 75.06 114 ALA A CA 1
ATOM 865 C C . ALA A 1 114 ? 14.929 28.827 24.930 1.00 75.06 114 ALA A C 1
ATOM 867 O O . ALA A 1 114 ? 15.843 29.411 24.359 1.00 75.06 114 ALA A O 1
ATOM 868 N N . PHE A 1 115 ? 14.838 27.490 24.884 1.00 72.25 115 PHE A N 1
ATOM 869 C CA . PHE A 1 115 ? 15.839 26.623 24.245 1.00 72.25 115 PHE A CA 1
ATOM 870 C C . PHE A 1 115 ? 15.552 26.393 22.744 1.00 72.25 115 PHE A C 1
ATOM 872 O O . PHE A 1 115 ? 16.227 25.595 22.091 1.00 72.25 115 PHE A O 1
ATOM 879 N N . GLY A 1 116 ? 14.521 27.040 22.182 1.00 63.94 116 GLY A N 1
ATOM 880 C CA . GLY A 1 116 ? 14.193 27.050 20.746 1.00 63.94 116 GLY A CA 1
ATOM 881 C C . GLY A 1 116 ? 13.568 25.761 20.186 1.00 63.94 116 GLY A C 1
ATOM 882 O O . GLY A 1 116 ? 12.830 25.816 19.207 1.00 63.94 116 GLY A O 1
ATOM 883 N N . SER A 1 117 ? 13.793 24.610 20.823 1.00 72.31 117 SER A N 1
ATOM 884 C CA . SER A 1 117 ? 13.269 23.284 20.438 1.00 72.31 117 SER A CA 1
ATOM 885 C C . SER A 1 117 ? 12.175 22.769 21.390 1.00 72.31 117 SER A C 1
ATOM 887 O O . SER A 1 117 ? 12.074 21.577 21.673 1.00 72.31 117 SER A O 1
ATOM 889 N N . SER A 1 118 ? 11.357 23.679 21.923 1.00 83.38 118 SER A N 1
ATOM 890 C CA . SER A 1 118 ? 10.359 23.362 22.950 1.00 83.38 118 SER A CA 1
ATOM 891 C C . SER A 1 118 ? 9.063 22.767 22.399 1.00 83.38 118 SER A C 1
ATOM 893 O O . SER A 1 118 ? 8.511 23.232 21.402 1.00 83.38 118 SER A O 1
ATOM 895 N N . ASP A 1 119 ? 8.499 21.802 23.130 1.00 85.69 119 ASP A N 1
ATOM 896 C CA . ASP A 1 119 ? 7.149 21.274 22.914 1.00 85.69 119 ASP A CA 1
ATOM 897 C C . ASP A 1 119 ? 6.034 22.239 23.375 1.00 85.69 119 ASP A C 1
ATOM 899 O O . ASP A 1 119 ? 4.845 21.980 23.167 1.00 85.69 119 ASP A O 1
ATOM 903 N N . GLY A 1 120 ? 6.396 23.383 23.966 1.00 90.12 120 GLY A N 1
ATOM 904 C CA . GLY A 1 120 ? 5.453 24.316 24.574 1.00 90.12 120 GLY A CA 1
ATOM 905 C C . GLY A 1 120 ? 4.460 24.958 23.607 1.00 90.12 120 GLY A C 1
ATOM 906 O O . GLY A 1 120 ? 3.281 25.061 23.945 1.00 90.12 120 GLY A O 1
ATOM 907 N N . LEU A 1 121 ? 4.879 25.326 22.388 1.00 89.88 121 LEU A N 1
ATOM 908 C CA . LEU A 1 121 ? 3.971 25.903 21.380 1.00 89.88 121 LEU A CA 1
ATOM 909 C C . LEU A 1 121 ? 2.837 24.933 21.026 1.00 89.88 121 LEU A C 1
ATOM 911 O O . LEU A 1 121 ? 1.666 25.314 20.974 1.00 89.88 121 LEU A O 1
ATOM 915 N N . PHE A 1 122 ? 3.184 23.662 20.830 1.00 91.06 122 PHE A N 1
ATOM 916 C CA . PHE A 1 122 ? 2.224 22.619 20.492 1.00 91.06 122 PHE A CA 1
ATOM 917 C C . PHE A 1 122 ? 1.280 22.305 21.661 1.00 91.06 122 PHE A C 1
ATOM 919 O O . PHE A 1 122 ? 0.064 22.194 21.466 1.00 91.06 122 PHE A O 1
ATOM 926 N N . ASN A 1 123 ? 1.810 22.212 22.885 1.00 94.56 123 ASN A N 1
ATOM 927 C CA . ASN A 1 123 ? 1.003 21.935 24.076 1.00 94.56 123 ASN A CA 1
ATOM 928 C C . ASN A 1 123 ? 0.042 23.093 24.391 1.00 94.56 123 ASN A C 1
ATOM 930 O O . ASN A 1 123 ? -1.132 22.849 24.667 1.00 94.56 123 ASN A O 1
ATOM 934 N N . LEU A 1 124 ? 0.487 24.346 24.247 1.00 94.88 124 LEU A N 1
ATOM 935 C CA . LEU A 1 124 ? -0.370 25.524 24.400 1.00 94.88 124 LEU A CA 1
ATOM 936 C C . LEU A 1 124 ? -1.512 25.535 23.374 1.00 94.88 124 LEU A C 1
ATOM 938 O O . LEU A 1 124 ? -2.672 25.709 23.748 1.00 94.88 124 LEU A O 1
ATOM 942 N N . GLY A 1 125 ? -1.205 25.303 22.092 1.00 95.12 125 GLY A N 1
ATOM 943 C CA . GLY A 1 125 ? -2.222 25.225 21.037 1.00 95.12 125 GLY A CA 1
ATOM 944 C C . GLY A 1 125 ? -3.238 24.104 21.280 1.00 95.12 125 GLY A C 1
ATOM 945 O O . GLY A 1 125 ? -4.445 24.288 21.093 1.00 95.12 125 GLY A O 1
ATOM 946 N N . SER A 1 126 ? -2.765 22.961 21.781 1.00 95.88 126 SER A N 1
ATOM 947 C CA . SER A 1 126 ? -3.618 21.836 22.176 1.00 95.88 126 SER A CA 1
ATOM 948 C C . SER A 1 126 ? -4.540 22.210 23.340 1.00 95.88 126 SER A C 1
ATOM 950 O O . SER A 1 126 ? -5.743 21.970 23.270 1.00 95.88 126 SER A O 1
ATOM 952 N N . ALA A 1 127 ? -4.013 22.849 24.388 1.00 97.31 127 ALA A N 1
ATOM 953 C CA . ALA A 1 127 ? -4.791 23.264 25.553 1.00 97.31 127 ALA A CA 1
ATOM 954 C C . ALA A 1 127 ? -5.886 24.282 25.197 1.00 97.31 127 ALA A C 1
ATOM 956 O O . ALA A 1 127 ? -7.032 24.126 25.622 1.00 97.31 127 ALA A O 1
ATOM 957 N N . LEU A 1 128 ? -5.558 25.269 24.354 1.00 97.00 128 LEU A N 1
ATOM 958 C CA . LEU A 1 128 ? -6.523 26.235 23.823 1.00 97.00 128 LEU A CA 1
ATOM 959 C C . LEU A 1 128 ? -7.617 25.560 22.992 1.00 97.00 128 LEU A C 1
ATOM 961 O O . LEU A 1 128 ? -8.769 25.977 23.041 1.00 97.00 128 LEU A O 1
ATOM 965 N N . SER A 1 129 ? -7.287 24.508 22.245 1.00 96.56 129 SER A N 1
ATOM 966 C CA . SER A 1 129 ? -8.281 23.746 21.483 1.00 96.56 129 SER A CA 1
ATOM 967 C C . SER A 1 129 ? -9.186 22.934 22.415 1.00 96.56 129 SER A C 1
ATOM 969 O O . SER A 1 129 ? -10.408 22.988 22.303 1.00 96.56 129 SER A O 1
ATOM 971 N N . PHE A 1 130 ? -8.604 22.226 23.386 1.00 97.75 130 PHE A N 1
ATOM 972 C CA . PHE A 1 130 ? -9.347 21.361 24.300 1.00 97.75 130 PHE A CA 1
ATOM 973 C C . PHE A 1 130 ? -10.286 22.121 25.231 1.00 97.75 130 PHE A C 1
ATOM 975 O O . PHE A 1 130 ? -11.421 21.692 25.422 1.00 97.75 130 PHE A O 1
ATOM 982 N N . VAL A 1 131 ? -9.872 23.272 25.762 1.00 97.75 131 VAL A N 1
ATOM 983 C CA . VAL A 1 131 ? -10.737 24.053 26.658 1.00 97.75 131 VAL A CA 1
ATOM 984 C C . VAL A 1 131 ? -12.019 24.538 25.959 1.00 97.75 131 VAL A C 1
ATOM 986 O O . VAL A 1 131 ? -13.031 24.760 26.618 1.00 97.75 131 VAL A O 1
ATOM 989 N N . GLN A 1 132 ? -11.998 24.665 24.625 1.00 96.88 132 GLN A N 1
ATOM 990 C CA . GLN A 1 132 ? -13.154 25.081 23.827 1.00 96.88 132 GLN A CA 1
ATOM 991 C C . GLN A 1 132 ? -14.148 23.947 23.553 1.00 96.88 132 GLN A C 1
ATOM 993 O O . GLN A 1 132 ? -15.338 24.218 23.408 1.00 96.88 132 GLN A O 1
ATOM 998 N N . VAL A 1 133 ? -13.675 22.699 23.471 1.00 96.44 133 VAL A N 1
ATOM 999 C CA . VAL A 1 133 ? -14.487 21.552 23.020 1.00 96.44 133 VAL A CA 1
ATOM 1000 C C . VAL A 1 133 ? -14.872 20.586 24.139 1.00 96.44 133 VAL A C 1
ATOM 1002 O O . VAL A 1 133 ? -15.801 19.799 23.970 1.00 96.44 133 VAL A O 1
ATOM 1005 N N . LEU A 1 134 ? -14.167 20.610 25.273 1.00 95.62 134 LEU A N 1
ATOM 1006 C CA . LEU A 1 134 ? -14.427 19.702 26.387 1.00 95.62 134 LEU A CA 1
ATOM 1007 C C . LEU A 1 134 ? -15.564 20.196 27.287 1.00 95.62 134 LEU A C 1
ATOM 1009 O O . LEU A 1 134 ? -15.709 21.390 27.565 1.00 95.62 134 LEU A O 1
ATOM 1013 N N . ALA A 1 135 ? -16.337 19.236 27.798 1.00 95.25 135 ALA A N 1
ATOM 1014 C CA . ALA A 1 135 ? -17.355 19.481 28.812 1.00 95.25 135 ALA A CA 1
ATOM 1015 C C . ALA A 1 135 ? -16.728 20.023 30.116 1.00 95.25 135 ALA A C 1
ATOM 1017 O O . ALA A 1 135 ? -15.552 19.740 30.376 1.00 95.25 135 ALA A O 1
ATOM 1018 N N . PRO A 1 136 ? -17.499 20.742 30.960 1.00 96.12 136 PRO A N 1
ATOM 1019 C CA . PRO A 1 136 ? -17.029 21.233 32.255 1.00 96.12 136 PRO A CA 1
ATOM 1020 C C . PRO A 1 136 ? -16.307 20.161 33.079 1.00 96.12 136 PRO A C 1
ATOM 1022 O O . PRO A 1 136 ? -16.769 19.025 33.191 1.00 96.12 136 PRO A O 1
ATOM 1025 N N . GLY A 1 137 ? -15.155 20.523 33.637 1.00 95.56 137 GLY A N 1
ATOM 1026 C CA . GLY A 1 137 ? -14.249 19.610 34.325 1.00 95.56 137 GLY A CA 1
ATOM 1027 C C . GLY A 1 137 ? -12.804 20.107 34.331 1.00 95.56 137 GLY A C 1
ATOM 1028 O O . GLY A 1 137 ? -12.483 21.133 33.729 1.00 95.56 137 GLY A O 1
ATOM 1029 N N . VAL A 1 138 ? -11.932 19.362 35.015 1.00 97.50 138 VAL A N 1
ATOM 1030 C CA . VAL A 1 138 ? -10.494 19.653 35.115 1.00 97.50 138 VAL A CA 1
ATOM 1031 C C . VAL A 1 138 ? -9.697 18.615 34.335 1.00 97.50 138 VAL A C 1
ATOM 1033 O O . VAL A 1 138 ? -9.812 17.408 34.576 1.00 97.50 138 VAL A O 1
ATOM 1036 N N . TYR A 1 139 ? -8.873 19.102 33.415 1.00 97.38 139 TYR A N 1
ATOM 1037 C CA . TYR A 1 139 ? -8.114 18.293 32.476 1.00 97.38 139 TYR A CA 1
ATOM 1038 C C . TYR A 1 139 ? -6.645 18.701 32.449 1.00 97.38 139 TYR A C 1
ATOM 1040 O O . TYR A 1 139 ? -6.287 19.833 32.762 1.00 97.38 139 TYR A O 1
ATOM 1048 N N . VAL A 1 140 ? -5.800 17.778 32.008 1.00 96.94 140 VAL A N 1
ATOM 1049 C CA . VAL A 1 140 ? -4.395 18.017 31.676 1.00 96.94 140 VAL A CA 1
ATOM 1050 C C . VAL A 1 140 ? -4.215 17.803 30.181 1.00 96.94 140 VAL A C 1
ATOM 1052 O O . VAL A 1 140 ? -4.626 16.765 29.665 1.00 96.94 140 VAL A O 1
ATOM 1055 N N . ALA A 1 141 ? -3.605 18.761 29.489 1.00 96.19 141 ALA A N 1
ATOM 1056 C CA . ALA A 1 141 ? -3.289 18.689 28.070 1.00 96.19 141 ALA A CA 1
ATOM 1057 C C . ALA A 1 141 ? -1.774 18.652 27.861 1.00 96.19 141 ALA A C 1
ATOM 1059 O O . ALA A 1 141 ? -1.066 19.556 28.288 1.00 96.19 141 ALA A O 1
ATOM 1060 N N . MET A 1 142 ? -1.286 17.602 27.203 1.00 93.00 142 MET A N 1
ATOM 1061 C CA . MET A 1 142 ? 0.127 17.418 26.857 1.00 93.00 142 MET A CA 1
ATOM 1062 C C . MET A 1 142 ? 0.223 16.609 25.561 1.00 93.00 142 MET A C 1
ATOM 1064 O O . MET A 1 142 ? -0.515 15.639 25.377 1.00 93.00 142 MET A O 1
ATOM 1068 N N . ASN A 1 143 ? 1.132 17.002 24.670 1.00 89.25 143 ASN A N 1
ATOM 1069 C CA . ASN A 1 143 ? 1.466 16.311 23.423 1.00 89.25 143 ASN A CA 1
ATOM 1070 C C . ASN A 1 143 ? 0.228 15.946 22.578 1.00 89.25 143 ASN A C 1
ATOM 1072 O O . ASN A 1 143 ? 0.092 14.819 22.104 1.00 89.25 143 ASN A O 1
ATOM 10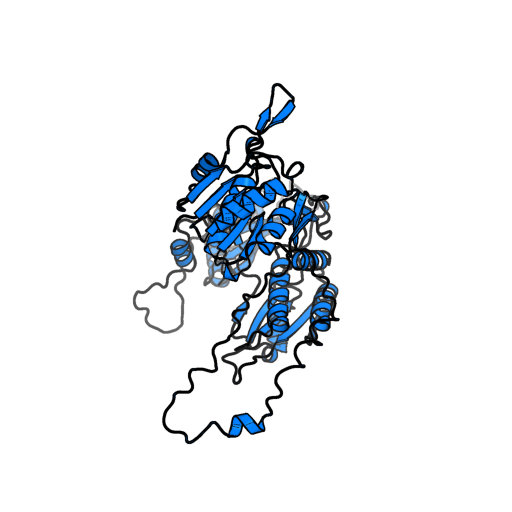76 N N . GLY A 1 144 ? -0.693 16.901 22.392 1.00 87.69 144 GLY A N 1
ATOM 1077 C CA . GLY A 1 144 ? -1.862 16.732 21.516 1.00 87.69 144 GLY A CA 1
ATOM 1078 C C . GLY A 1 144 ? -2.959 15.834 22.092 1.00 87.69 144 GLY A C 1
ATOM 1079 O O . GLY A 1 144 ? -3.885 15.453 21.379 1.00 87.69 144 GLY A O 1
ATOM 1080 N N . ARG A 1 145 ? -2.875 15.483 23.380 1.00 91.31 145 ARG A N 1
ATOM 1081 C CA . ARG A 1 145 ? -3.868 14.678 24.101 1.00 91.31 145 ARG A CA 1
ATOM 1082 C C . ARG A 1 145 ? -4.372 15.435 25.321 1.00 91.31 145 ARG A C 1
ATOM 1084 O O . ARG A 1 145 ? -3.642 16.238 25.896 1.00 91.31 145 ARG A O 1
ATOM 1091 N N . HIS A 1 146 ? -5.599 15.136 25.733 1.00 93.19 146 HIS A N 1
ATOM 1092 C CA . HIS A 1 146 ? -6.153 15.572 27.010 1.00 93.19 146 HIS A CA 1
ATOM 1093 C C . HIS A 1 146 ? -6.418 14.360 27.905 1.00 93.19 146 HIS A C 1
ATOM 1095 O O . HIS A 1 146 ? -6.695 13.257 27.427 1.00 93.19 146 HIS A O 1
ATOM 1101 N N . PHE A 1 147 ? -6.356 14.579 29.210 1.00 93.81 147 PHE A N 1
ATOM 1102 C CA . PHE A 1 147 ? -6.631 13.580 30.229 1.00 93.81 147 PHE A CA 1
ATOM 1103 C C . PHE A 1 147 ? -7.478 14.211 31.328 1.00 93.81 147 PHE A C 1
ATOM 1105 O O . PHE A 1 147 ? -7.246 15.359 31.697 1.00 93.81 147 PHE A O 1
ATOM 1112 N N . LEU A 1 148 ? -8.436 13.465 31.878 1.00 93.44 148 LEU A N 1
ATOM 1113 C CA . LEU A 1 148 ? -9.052 13.834 33.154 1.00 93.44 148 LEU A CA 1
ATOM 1114 C C . LEU A 1 148 ? -7.982 13.835 34.251 1.00 93.44 148 LEU A C 1
ATOM 1116 O O . LEU A 1 148 ? -7.100 12.974 34.239 1.00 93.44 148 LEU A O 1
ATOM 1120 N N . TRP A 1 149 ? -8.066 14.789 35.180 1.00 91.88 149 TRP A N 1
ATOM 1121 C CA . TRP A 1 149 ? -7.065 15.014 36.234 1.00 91.88 149 TRP A CA 1
ATOM 1122 C C . TRP A 1 149 ? -6.693 13.753 37.041 1.00 91.88 149 TRP A C 1
ATOM 1124 O O . TRP A 1 149 ? -5.552 13.621 37.474 1.00 91.88 149 TRP A O 1
ATOM 1134 N N . ASP A 1 150 ? -7.622 12.808 37.216 1.00 89.50 150 ASP A N 1
ATOM 1135 C CA . ASP A 1 150 ? -7.448 11.557 37.968 1.00 89.50 150 ASP A CA 1
ATOM 1136 C C . ASP A 1 150 ? -6.931 10.382 37.112 1.00 89.50 150 ASP A C 1
ATOM 1138 O O . ASP A 1 150 ? -6.606 9.310 37.630 1.00 89.50 150 ASP A O 1
ATOM 1142 N N . ARG A 1 151 ? -6.819 10.570 35.791 1.00 87.81 151 ARG A N 1
ATOM 1143 C CA . ARG A 1 151 ? -6.411 9.547 34.811 1.00 87.81 151 ARG A CA 1
ATOM 1144 C C . ARG A 1 151 ? -5.054 9.832 34.172 1.00 87.81 151 ARG A C 1
ATOM 1146 O O . ARG A 1 151 ? -4.772 9.340 33.079 1.00 87.81 151 ARG A O 1
ATOM 1153 N N . VAL A 1 152 ? -4.202 10.605 34.837 1.00 86.38 152 VAL A N 1
ATOM 1154 C CA . VAL A 1 152 ? -2.910 11.038 34.300 1.00 86.38 152 VAL A CA 1
ATOM 1155 C C . VAL A 1 152 ? -1.802 11.001 35.354 1.00 86.38 152 VAL A C 1
ATOM 1157 O O . VAL A 1 152 ? -2.022 11.296 36.526 1.00 86.38 152 VAL A O 1
ATOM 1160 N N . LYS A 1 153 ? -0.587 10.629 34.938 1.00 84.19 153 LYS A N 1
ATOM 1161 C CA . LYS A 1 153 ? 0.636 10.714 35.747 1.00 84.19 153 LYS A CA 1
ATOM 1162 C C . LYS A 1 153 ? 1.845 11.030 34.861 1.00 84.19 153 LYS A C 1
ATOM 1164 O O . LYS A 1 153 ? 1.950 10.530 33.741 1.00 84.19 153 LYS A O 1
ATOM 1169 N N . LYS A 1 154 ? 2.798 11.811 35.377 1.00 76.62 154 LYS A N 1
ATOM 1170 C CA . LYS A 1 154 ? 4.101 12.021 34.727 1.00 76.62 154 LYS A CA 1
ATOM 1171 C C . LYS A 1 154 ? 4.952 10.752 34.826 1.00 76.62 154 LYS A C 1
ATOM 1173 O O . LYS A 1 154 ? 5.207 10.250 35.924 1.00 76.62 154 LYS A O 1
ATOM 1178 N N . ASN A 1 155 ? 5.411 10.237 33.690 1.00 74.81 155 ASN A N 1
ATOM 1179 C CA . ASN A 1 155 ? 6.416 9.184 33.649 1.00 74.81 155 ASN A CA 1
ATOM 1180 C C . ASN A 1 155 ? 7.812 9.820 33.729 1.00 74.81 155 ASN A C 1
ATOM 1182 O O . ASN A 1 155 ? 8.322 10.350 32.744 1.00 74.81 155 ASN A O 1
ATOM 1186 N N . ARG A 1 156 ? 8.431 9.742 34.913 1.00 71.12 156 ARG A N 1
ATOM 1187 C CA . ARG A 1 156 ? 9.762 10.310 35.186 1.00 71.12 156 ARG A CA 1
ATOM 1188 C C . ARG A 1 156 ? 10.915 9.579 34.486 1.00 71.12 156 ARG A C 1
ATOM 1190 O O . ARG A 1 156 ? 11.983 10.159 34.378 1.00 71.12 156 ARG A O 1
ATOM 1197 N N . GLN A 1 157 ? 10.714 8.350 34.000 1.00 59.38 157 GLN A N 1
ATOM 1198 C CA . GLN A 1 157 ? 11.745 7.614 33.253 1.00 59.38 157 GLN A CA 1
ATOM 1199 C C . GLN A 1 157 ? 11.823 8.067 31.793 1.00 59.38 157 GLN A C 1
ATOM 1201 O O . GLN A 1 157 ? 12.906 8.168 31.237 1.00 59.38 157 GLN A O 1
ATOM 1206 N N . THR A 1 158 ? 10.674 8.350 31.174 1.00 56.09 158 THR A N 1
ATOM 1207 C CA . THR A 1 158 ? 10.599 8.725 29.750 1.00 56.09 158 THR A CA 1
ATOM 1208 C C . THR A 1 158 ? 10.406 10.224 29.521 1.00 56.09 158 THR A C 1
ATOM 1210 O O . THR A 1 158 ? 10.383 10.656 28.379 1.00 56.09 158 THR A O 1
ATOM 1213 N N . GLY A 1 159 ? 10.158 11.007 30.577 1.00 57.91 159 GLY A N 1
ATOM 1214 C CA . GLY A 1 159 ? 9.816 12.429 30.460 1.00 57.91 159 GLY A CA 1
ATOM 1215 C C . GLY A 1 159 ? 8.436 12.707 29.846 1.00 57.91 159 GLY A C 1
ATOM 1216 O O . GLY A 1 159 ? 8.141 13.845 29.526 1.00 57.91 159 GLY A O 1
ATOM 1217 N N . ASN A 1 160 ? 7.564 11.705 29.702 1.00 57.84 160 ASN A N 1
ATOM 1218 C CA . ASN A 1 160 ? 6.269 11.845 29.024 1.00 57.84 160 ASN A CA 1
ATOM 1219 C C . ASN A 1 160 ? 5.094 11.797 30.006 1.00 57.84 160 ASN A C 1
ATOM 1221 O O . ASN A 1 160 ? 5.136 11.103 31.025 1.00 57.84 160 ASN A O 1
ATOM 1225 N N . THR A 1 161 ? 4.002 12.477 29.667 1.00 56.47 161 THR A N 1
ATOM 1226 C CA . THR A 1 161 ? 2.733 12.391 30.403 1.00 56.47 161 THR A CA 1
ATOM 1227 C C . THR A 1 161 ? 1.954 11.163 29.934 1.00 56.47 161 THR A C 1
ATOM 1229 O O . THR A 1 161 ? 1.659 11.021 28.749 1.00 56.47 161 THR A O 1
ATOM 1232 N N . MET A 1 162 ? 1.639 10.242 30.848 1.00 45.97 162 MET A N 1
ATOM 1233 C CA . MET A 1 162 ? 1.002 8.961 30.527 1.00 45.97 162 MET A CA 1
ATOM 1234 C C . MET A 1 162 ? -0.323 8.787 31.271 1.00 45.97 162 MET A C 1
ATOM 1236 O O . MET A 1 162 ? -0.508 9.273 32.387 1.00 45.97 162 MET A O 1
ATOM 1240 N N . MET A 1 163 ? -1.246 8.048 30.656 1.00 47.69 163 MET A N 1
ATOM 1241 C CA . MET A 1 163 ? -2.524 7.699 31.270 1.00 47.69 163 MET A CA 1
ATOM 1242 C C . MET A 1 163 ? -2.302 6.683 32.396 1.00 47.69 163 MET A C 1
ATOM 1244 O O . MET A 1 163 ? -1.638 5.661 32.195 1.00 47.69 163 MET A O 1
ATOM 1248 N N . THR A 1 164 ? -2.862 6.922 33.581 1.00 51.72 164 THR A N 1
ATOM 1249 C CA . THR A 1 164 ? -2.855 5.914 34.647 1.00 51.72 164 THR A CA 1
ATOM 1250 C C . THR A 1 164 ? -3.801 4.777 34.270 1.00 51.72 164 THR A C 1
ATOM 1252 O O . THR A 1 164 ? -4.980 4.992 33.987 1.00 51.72 164 THR A O 1
ATOM 1255 N N . ARG A 1 165 ? -3.296 3.533 34.266 1.00 39.66 165 ARG A N 1
ATOM 1256 C CA . ARG A 1 165 ? -4.162 2.347 34.207 1.00 39.66 165 ARG A CA 1
ATOM 1257 C C . ARG A 1 165 ? -5.067 2.385 35.434 1.00 39.66 165 ARG A C 1
ATOM 1259 O O . ARG A 1 165 ? -4.591 2.203 36.554 1.00 39.66 165 ARG A O 1
ATOM 1266 N N . VAL A 1 166 ? -6.363 2.593 35.231 1.00 36.03 166 VAL A N 1
ATOM 1267 C CA . VAL A 1 166 ? -7.352 2.341 36.277 1.00 36.03 166 VAL A CA 1
ATOM 1268 C C . VAL A 1 166 ? -7.260 0.851 36.596 1.00 36.03 166 VAL A C 1
ATOM 1270 O O . VAL A 1 166 ? -7.625 0.011 35.774 1.00 36.03 166 VAL A O 1
ATOM 1273 N N . ARG A 1 167 ? -6.745 0.495 37.780 1.00 28.41 167 ARG A N 1
ATOM 1274 C CA . ARG A 1 167 ? -7.029 -0.823 38.351 1.00 28.41 167 ARG A CA 1
ATOM 1275 C C . ARG A 1 167 ? -8.532 -0.840 38.592 1.00 28.41 167 ARG A C 1
ATOM 1277 O O . ARG A 1 167 ? -9.006 -0.276 39.573 1.00 28.41 167 ARG A O 1
ATOM 1284 N N . ALA A 1 168 ? -9.279 -1.454 37.682 1.00 29.88 168 ALA A N 1
ATOM 1285 C CA . ALA A 1 168 ? -10.655 -1.827 37.941 1.00 29.88 168 ALA A CA 1
ATOM 1286 C C . ALA A 1 168 ? -10.639 -2.845 39.089 1.00 29.88 168 ALA A C 1
ATOM 1288 O O . ALA A 1 168 ? -10.494 -4.048 38.888 1.00 29.88 168 ALA A O 1
ATOM 1289 N N . SER A 1 169 ? -10.729 -2.355 40.324 1.00 27.98 169 SER A N 1
ATOM 1290 C CA . SER A 1 169 ? -11.133 -3.177 41.453 1.00 27.98 169 SER A CA 1
ATOM 1291 C C . SER A 1 169 ? -12.594 -3.546 41.189 1.00 27.98 169 SER A C 1
ATOM 1293 O O . SER A 1 169 ? -13.510 -2.758 41.427 1.00 27.98 169 SER A O 1
ATOM 1295 N N . ALA A 1 170 ? -12.809 -4.744 40.650 1.00 30.45 170 ALA A N 1
ATOM 1296 C CA . ALA A 1 170 ? -14.114 -5.324 40.337 1.00 30.45 170 ALA A CA 1
ATOM 1297 C C . ALA A 1 170 ? -14.945 -5.688 41.591 1.00 30.45 170 ALA A C 1
ATOM 1299 O O . ALA A 1 170 ? -15.787 -6.580 41.557 1.00 30.45 170 ALA A O 1
ATOM 1300 N N . ARG A 1 171 ? -14.733 -5.012 42.724 1.00 31.66 171 ARG A N 1
ATOM 1301 C CA . ARG A 1 171 ? -15.468 -5.223 43.975 1.00 31.66 171 ARG A CA 1
ATOM 1302 C C . ARG A 1 171 ? -15.713 -3.891 44.680 1.00 31.66 171 ARG A C 1
ATOM 1304 O O . ARG A 1 171 ? -14.984 -3.553 45.600 1.00 31.66 171 ARG A O 1
ATOM 1311 N N . SER A 1 172 ? -16.740 -3.147 44.260 1.00 31.03 172 SER A N 1
ATOM 1312 C CA . SER A 1 172 ? -17.503 -2.255 45.169 1.00 31.03 172 SER A CA 1
ATOM 1313 C C . SER A 1 172 ? -18.671 -1.493 44.526 1.00 31.03 172 SER A C 1
ATOM 1315 O O . SER A 1 172 ? -19.502 -0.981 45.272 1.00 31.03 172 SER A O 1
ATOM 1317 N N . PHE A 1 173 ? -18.812 -1.435 43.196 1.00 29.64 173 PHE A N 1
ATOM 1318 C CA . PHE A 1 173 ? -19.810 -0.539 42.578 1.00 29.64 173 PHE A CA 1
ATOM 1319 C C . PHE A 1 173 ? -21.187 -1.167 42.268 1.00 29.64 173 PHE A C 1
ATOM 1321 O O . PHE A 1 173 ? -22.161 -0.445 42.095 1.00 29.64 173 PHE A O 1
ATOM 1328 N N . VAL A 1 174 ? -21.323 -2.499 42.287 1.00 29.31 174 VAL A N 1
ATOM 1329 C CA . VAL A 1 174 ? -22.615 -3.189 42.034 1.00 29.31 174 VAL A CA 1
ATOM 1330 C C . VAL A 1 174 ? -23.425 -3.434 43.328 1.00 29.31 174 VAL A C 1
ATOM 1332 O O . VAL A 1 174 ? -24.583 -3.827 43.280 1.00 29.31 174 VAL A O 1
ATOM 1335 N N . GLY A 1 175 ? -22.862 -3.143 44.508 1.00 29.95 175 GLY A N 1
ATOM 1336 C CA . GLY A 1 175 ? -23.477 -3.465 45.807 1.00 29.95 175 GLY A CA 1
ATOM 1337 C C . GLY A 1 175 ? -24.194 -2.325 46.543 1.00 29.95 175 GLY A C 1
ATOM 1338 O O . GLY A 1 175 ? -24.642 -2.543 47.664 1.00 29.95 175 GLY A O 1
ATOM 1339 N N . ARG A 1 176 ? -24.278 -1.105 45.987 1.00 29.02 176 ARG A N 1
ATOM 1340 C CA . ARG A 1 176 ? -24.822 0.066 46.718 1.00 29.02 176 ARG A CA 1
ATOM 1341 C C . ARG A 1 176 ? -25.922 0.869 46.018 1.00 29.02 176 ARG A C 1
ATOM 1343 O O . ARG A 1 176 ? -26.352 1.873 46.575 1.00 29.02 176 ARG A O 1
ATOM 1350 N N . LEU A 1 177 ? -26.445 0.410 44.878 1.00 28.16 177 LEU A N 1
ATOM 1351 C CA . LEU A 1 177 ? -27.567 1.078 44.191 1.00 28.16 177 LEU A CA 1
ATOM 1352 C C . LEU A 1 177 ? -28.892 0.290 44.172 1.00 28.16 177 LEU A C 1
ATOM 1354 O O . LEU A 1 177 ? -29.813 0.666 43.459 1.00 28.16 177 LEU A O 1
ATOM 1358 N N . THR A 1 178 ? -29.028 -0.767 44.977 1.00 28.97 178 THR A N 1
ATOM 1359 C CA . THR A 1 178 ? -30.268 -1.571 45.085 1.00 28.97 178 THR A CA 1
ATOM 1360 C C . THR A 1 178 ? -30.945 -1.498 46.457 1.00 28.97 178 THR A C 1
ATOM 1362 O O . THR A 1 178 ? -31.775 -2.337 46.793 1.00 28.97 178 THR A O 1
ATOM 1365 N N . ALA A 1 179 ? -30.657 -0.460 47.248 1.00 31.23 179 ALA A N 1
ATOM 1366 C CA . ALA A 1 179 ? -31.288 -0.241 48.551 1.00 31.23 179 ALA A CA 1
ATOM 1367 C C . ALA A 1 179 ? -31.854 1.182 48.692 1.00 31.23 179 ALA A C 1
ATOM 1369 O O . ALA A 1 179 ? -31.467 1.918 49.592 1.00 31.23 179 ALA A O 1
ATOM 1370 N N . ARG A 1 180 ? -32.745 1.581 47.776 1.00 33.12 180 ARG A N 1
ATOM 1371 C CA . ARG A 1 180 ? -33.817 2.587 47.955 1.00 33.12 180 ARG A CA 1
ATOM 1372 C C . ARG A 1 180 ? -34.576 2.681 46.626 1.00 33.12 180 ARG A C 1
ATOM 1374 O O . ARG A 1 180 ? -33.944 2.812 45.592 1.00 33.12 180 ARG A O 1
ATOM 1381 N N . PHE A 1 181 ? -35.906 2.599 46.682 1.00 28.86 181 PHE A N 1
ATOM 1382 C CA . PHE A 1 181 ? -36.865 2.444 45.570 1.00 28.86 181 PHE A CA 1
ATOM 1383 C C . PHE A 1 181 ? -37.092 1.006 45.071 1.00 28.86 181 PHE A C 1
ATOM 1385 O O . PHE A 1 181 ? -36.602 0.574 44.033 1.00 28.86 181 PHE A O 1
ATOM 1392 N N . ARG A 1 182 ? -37.950 0.276 45.800 1.00 31.12 182 ARG A N 1
ATOM 1393 C CA . ARG A 1 182 ? -38.805 -0.762 45.205 1.00 31.12 182 ARG A CA 1
ATOM 1394 C C . ARG A 1 182 ? -39.917 -0.051 44.431 1.00 31.12 182 ARG A C 1
ATOM 1396 O O . ARG A 1 182 ? -40.865 0.418 45.047 1.00 31.12 182 ARG A O 1
ATOM 1403 N N . ILE A 1 183 ? -39.806 0.015 43.110 1.00 35.91 183 ILE A N 1
ATOM 1404 C CA . ILE A 1 183 ? -40.962 0.230 42.234 1.00 35.91 183 ILE A CA 1
ATOM 1405 C C . ILE A 1 183 ? -41.201 -1.108 41.541 1.00 35.91 183 ILE A C 1
ATOM 1407 O O . ILE A 1 183 ? -40.378 -1.573 40.756 1.00 35.91 183 ILE A O 1
ATOM 1411 N N . THR A 1 184 ? -42.288 -1.784 41.898 1.00 36.97 184 THR A N 1
ATOM 1412 C CA . THR A 1 184 ? -42.715 -3.022 41.245 1.00 36.97 184 THR A CA 1
ATOM 1413 C C . THR A 1 184 ? -43.392 -2.697 39.916 1.00 36.97 184 THR A C 1
ATOM 1415 O O . THR A 1 184 ? -44.146 -1.733 39.804 1.00 36.97 184 THR A O 1
ATOM 1418 N N . VAL A 1 185 ? -43.183 -3.554 38.913 1.00 37.28 185 VAL A N 1
ATOM 1419 C CA . VAL A 1 185 ? -43.774 -3.494 37.555 1.00 37.28 185 VAL A CA 1
ATOM 1420 C C . VAL A 1 185 ? -45.316 -3.390 37.564 1.00 37.28 185 VAL A C 1
ATOM 1422 O O . VAL A 1 185 ? -45.924 -2.972 36.582 1.00 37.28 185 VAL A O 1
ATOM 1425 N N . ALA A 1 186 ? -45.963 -3.681 38.696 1.00 35.47 186 ALA A N 1
ATOM 1426 C CA . ALA A 1 186 ? -47.391 -3.470 38.916 1.00 35.47 186 ALA A CA 1
ATOM 1427 C C . ALA A 1 186 ? -47.803 -1.985 39.045 1.00 35.47 186 ALA A C 1
ATOM 1429 O O . ALA A 1 186 ? -48.922 -1.643 38.677 1.00 35.47 186 ALA A O 1
ATOM 1430 N N . GLN A 1 187 ? -46.922 -1.086 39.504 1.00 36.53 187 GLN A N 1
ATOM 1431 C CA . GLN A 1 187 ? -47.239 0.342 39.678 1.00 36.53 187 GLN A CA 1
ATOM 1432 C C . GLN A 1 187 ? -47.104 1.164 38.386 1.00 36.53 187 GLN A C 1
ATOM 1434 O O . GLN A 1 187 ? -47.754 2.197 38.255 1.00 36.53 187 GLN A O 1
ATOM 1439 N N . LEU A 1 188 ? -46.360 0.678 37.384 1.00 35.16 188 LEU A N 1
ATOM 1440 C CA . LEU A 1 188 ? -46.302 1.299 36.050 1.00 35.16 188 LEU A CA 1
ATOM 1441 C C . LEU A 1 188 ? -47.542 1.014 35.183 1.00 35.16 188 LEU A C 1
ATOM 1443 O O . LEU A 1 188 ? -47.753 1.693 34.184 1.00 35.16 188 LEU A O 1
ATOM 1447 N N . ARG A 1 189 ? -48.395 0.052 35.565 1.00 33.97 189 ARG A N 1
ATOM 1448 C CA . ARG A 1 189 ? -49.645 -0.254 34.843 1.00 33.97 189 ARG A CA 1
ATOM 1449 C C . ARG A 1 189 ? -50.828 0.644 35.222 1.00 33.97 189 ARG A C 1
ATOM 1451 O O . ARG A 1 189 ? -51.829 0.623 34.518 1.00 33.97 189 ARG A O 1
ATOM 1458 N N . ALA A 1 190 ? -50.719 1.449 36.280 1.00 35.12 190 ALA A N 1
ATOM 1459 C CA . ALA A 1 190 ? -51.806 2.315 36.748 1.00 35.12 190 ALA A CA 1
ATOM 1460 C C . ALA A 1 190 ? -51.769 3.752 36.182 1.00 35.12 190 ALA A C 1
ATOM 1462 O O . ALA A 1 190 ? -52.685 4.523 36.445 1.00 35.12 190 ALA A O 1
ATOM 1463 N N . ALA A 1 191 ? -50.746 4.119 35.400 1.00 37.00 191 ALA A N 1
ATOM 1464 C CA . ALA A 1 191 ? -50.563 5.484 34.886 1.00 37.00 191 ALA A CA 1
ATOM 1465 C C . ALA A 1 191 ? -50.804 5.643 33.370 1.00 37.00 191 ALA A C 1
ATOM 1467 O O . ALA A 1 191 ? -50.515 6.699 32.817 1.00 37.00 191 ALA A O 1
ATOM 1468 N N . VAL A 1 192 ? -51.342 4.627 32.684 1.00 36.78 192 VAL A N 1
ATOM 1469 C CA . VAL A 1 192 ? -51.645 4.703 31.243 1.00 36.78 192 VAL A CA 1
ATOM 1470 C C . VAL A 1 192 ? -53.137 4.473 31.023 1.00 36.78 192 VAL A C 1
ATOM 1472 O O . VAL A 1 192 ? -53.597 3.360 30.777 1.00 36.78 192 VAL A O 1
ATOM 1475 N N . GLY A 1 193 ? -53.908 5.549 31.154 1.00 34.97 193 GLY A N 1
ATOM 1476 C CA . GLY A 1 193 ? -55.277 5.619 30.660 1.00 34.97 193 GLY A CA 1
ATOM 1477 C C . GLY A 1 193 ? -55.284 6.012 29.182 1.00 34.97 193 GLY A C 1
ATOM 1478 O O . GLY A 1 193 ? -54.812 7.091 28.862 1.00 34.97 193 GLY A O 1
ATOM 1479 N N . ARG A 1 194 ? -55.848 5.124 28.347 1.00 37.03 194 ARG A N 1
ATOM 1480 C CA . ARG A 1 194 ? -56.343 5.265 26.953 1.00 37.03 194 ARG A CA 1
ATOM 1481 C C . ARG A 1 194 ? -55.415 5.887 25.878 1.00 37.03 194 ARG A C 1
ATOM 1483 O O . ARG A 1 194 ? -54.884 6.972 26.072 1.00 37.03 194 ARG A O 1
ATOM 1490 N N . PRO A 1 195 ? -55.279 5.256 24.692 1.00 38.78 195 PRO A N 1
ATOM 1491 C CA . PRO A 1 195 ? -54.457 5.779 23.610 1.00 38.78 195 PRO A CA 1
ATOM 1492 C C . PRO A 1 195 ? -55.311 6.599 22.639 1.00 38.78 195 PRO A C 1
ATOM 1494 O O . PRO A 1 195 ? -56.063 6.027 21.862 1.00 38.78 195 PRO A O 1
ATOM 1497 N N . GLU A 1 196 ? -55.146 7.917 22.618 1.00 37.25 196 GLU A N 1
ATOM 1498 C CA . GLU A 1 196 ? -55.392 8.692 21.400 1.00 37.25 196 GLU A CA 1
ATOM 1499 C C . GLU A 1 196 ? -54.248 9.684 21.193 1.00 37.25 196 GLU A C 1
ATOM 1501 O O . GLU A 1 196 ? -53.979 10.537 22.033 1.00 37.25 196 GLU A O 1
ATOM 1506 N N . GLY A 1 197 ? -53.550 9.509 20.068 1.00 43.41 197 GLY A N 1
ATOM 1507 C CA . GLY A 1 197 ? -52.688 10.511 19.449 1.00 43.41 197 GLY A CA 1
ATOM 1508 C C . GLY A 1 197 ? -51.482 10.982 20.258 1.00 43.41 197 GLY A C 1
ATOM 1509 O O . GLY A 1 197 ? -51.486 12.105 20.738 1.00 43.41 197 GLY A O 1
ATOM 1510 N N . LEU A 1 198 ? -50.392 10.205 20.294 1.00 31.75 198 LEU A N 1
ATOM 1511 C CA . LEU A 1 198 ? -49.048 10.778 20.443 1.00 31.75 198 LEU A CA 1
ATOM 1512 C C . LEU A 1 198 ? -47.981 9.895 19.780 1.00 31.75 198 LEU A C 1
ATOM 1514 O O . LEU A 1 198 ? -47.849 8.702 20.036 1.00 31.75 198 LEU A O 1
ATOM 1518 N N . CYS A 1 199 ? -47.262 10.548 18.876 1.00 29.64 199 CYS A N 1
ATOM 1519 C CA . CYS A 1 199 ? -46.211 10.080 17.983 1.00 29.64 199 CYS A CA 1
ATOM 1520 C C . CYS A 1 199 ? -45.108 9.253 18.692 1.00 29.64 199 CYS A C 1
ATOM 1522 O O . CYS A 1 199 ? -44.562 9.719 19.697 1.00 29.64 199 CYS A O 1
ATOM 1524 N N . PRO A 1 200 ? -44.691 8.080 18.171 1.00 31.23 200 PRO A N 1
ATOM 1525 C CA . PRO A 1 200 ? -43.586 7.312 18.730 1.00 31.23 200 PRO A CA 1
ATOM 1526 C C . PRO A 1 200 ? -42.261 7.851 18.174 1.00 31.23 200 PRO A C 1
ATOM 1528 O O . PRO A 1 200 ? -41.623 7.215 17.343 1.00 31.23 200 PRO A O 1
ATOM 1531 N N . LEU A 1 201 ? -41.845 9.047 18.600 1.00 33.62 201 LEU A N 1
ATOM 1532 C CA . LEU A 1 201 ? -40.545 9.617 18.205 1.00 33.62 201 LEU A CA 1
ATOM 1533 C C . LEU A 1 201 ? -39.554 9.788 19.364 1.00 33.62 201 LEU A C 1
ATOM 1535 O O . LEU A 1 201 ? -38.453 10.283 19.153 1.00 33.62 201 LEU A O 1
ATOM 1539 N N . PHE A 1 202 ? -39.903 9.364 20.583 1.00 31.91 202 PHE A N 1
ATOM 1540 C CA . PHE A 1 202 ? -39.141 9.743 21.781 1.00 31.91 202 PHE A CA 1
ATOM 1541 C C . PHE A 1 202 ? -38.316 8.628 22.446 1.00 31.91 202 PHE A C 1
ATOM 1543 O O . PHE A 1 202 ? -37.712 8.870 23.485 1.00 31.91 202 PHE A O 1
ATOM 1550 N N . PHE A 1 203 ? -38.244 7.420 21.871 1.00 29.36 203 PHE A N 1
ATOM 1551 C CA . PHE A 1 203 ? -37.542 6.290 22.512 1.00 29.36 203 PHE A CA 1
ATOM 1552 C C . PHE A 1 203 ? -36.463 5.592 21.671 1.00 29.36 203 PHE A C 1
ATOM 1554 O O . PHE A 1 203 ? -36.026 4.502 22.031 1.00 29.36 203 PHE A O 1
ATOM 1561 N N . PHE A 1 204 ? -35.985 6.210 20.586 1.00 30.91 204 PHE A N 1
ATOM 1562 C CA . PHE A 1 204 ? -35.017 5.553 19.698 1.00 30.91 204 PHE A CA 1
ATOM 1563 C C . PHE A 1 204 ? -33.922 6.473 19.140 1.00 30.91 204 PHE A C 1
ATOM 1565 O O . PHE A 1 204 ? -33.633 6.424 17.958 1.00 30.91 204 PHE A O 1
ATOM 1572 N N . PHE A 1 205 ? -33.282 7.308 19.965 1.00 30.33 205 PHE A N 1
ATOM 1573 C CA . PHE A 1 205 ? -32.026 7.975 19.575 1.00 30.33 205 PHE A CA 1
ATOM 1574 C C . PHE A 1 205 ? -31.096 8.181 20.780 1.00 30.33 205 PHE A C 1
ATOM 1576 O O . PHE A 1 205 ? -30.756 9.291 21.170 1.00 30.33 205 PHE A O 1
ATOM 1583 N N . VAL A 1 206 ? -30.641 7.072 21.363 1.00 30.95 206 VAL A N 1
ATOM 1584 C CA . VAL A 1 206 ? -29.297 7.008 21.959 1.00 30.95 206 VAL A CA 1
ATOM 1585 C C . VAL A 1 206 ? -28.518 5.980 21.143 1.00 30.95 206 VAL A C 1
ATOM 1587 O O . VAL A 1 206 ? -28.116 4.929 21.631 1.00 30.95 206 VAL A O 1
ATOM 1590 N N . SER A 1 207 ? -28.364 6.253 19.845 1.00 33.56 207 SER A N 1
ATOM 1591 C CA . SER A 1 207 ? -27.307 5.601 19.079 1.00 33.56 207 SER A CA 1
ATOM 1592 C C . SER A 1 207 ? -26.002 6.152 19.619 1.00 33.56 207 SER A C 1
ATOM 1594 O O . SER A 1 207 ? -25.684 7.324 19.423 1.00 33.56 207 SER A O 1
ATOM 1596 N N . LEU A 1 208 ? -25.289 5.301 20.355 1.00 36.19 208 LEU A N 1
ATOM 1597 C CA . LEU A 1 208 ? -23.898 5.503 20.709 1.00 36.19 208 LEU A CA 1
ATOM 1598 C C . LEU A 1 208 ? -23.128 5.872 19.435 1.00 36.19 208 LEU A C 1
ATOM 1600 O O . LEU A 1 208 ? -22.683 5.000 18.696 1.00 36.19 208 LEU A O 1
ATOM 1604 N N . THR A 1 209 ? -22.857 7.154 19.224 1.00 36.47 209 THR A N 1
ATOM 1605 C CA . THR A 1 209 ? -21.609 7.555 18.582 1.00 36.47 209 THR A CA 1
ATOM 1606 C C . THR A 1 209 ? -20.505 7.364 19.618 1.00 36.47 209 THR A C 1
ATOM 1608 O O . THR A 1 209 ? -19.910 8.321 20.113 1.00 36.47 209 THR A O 1
ATOM 1611 N N . ALA A 1 210 ? -20.254 6.110 20.004 1.00 40.00 210 ALA A N 1
ATOM 1612 C CA . ALA A 1 210 ? -18.948 5.756 20.515 1.00 40.00 210 ALA A CA 1
ATOM 1613 C C . ALA A 1 210 ? -18.022 5.927 19.315 1.00 40.00 210 ALA A C 1
ATOM 1615 O O . ALA A 1 210 ? -17.959 5.060 18.448 1.00 40.00 210 ALA A O 1
ATOM 1616 N N . ALA A 1 211 ? -17.389 7.098 19.213 1.00 43.31 211 ALA A N 1
ATOM 1617 C CA . ALA A 1 211 ? -16.296 7.286 18.280 1.00 43.31 211 ALA A CA 1
ATOM 1618 C C . ALA A 1 211 ? -15.333 6.123 18.517 1.00 43.31 211 ALA A C 1
ATOM 1620 O O . ALA A 1 211 ? -14.843 5.930 19.635 1.00 43.31 211 ALA A O 1
ATOM 1621 N N . ALA A 1 212 ? -15.185 5.298 17.488 1.00 52.78 212 ALA A N 1
ATOM 1622 C CA . ALA A 1 212 ? -14.452 4.056 17.538 1.00 52.78 212 ALA A CA 1
ATOM 1623 C C . ALA A 1 212 ? -13.046 4.367 18.085 1.00 52.78 212 ALA A C 1
ATOM 1625 O O . ALA A 1 212 ? -12.283 5.096 17.448 1.00 52.78 212 ALA A O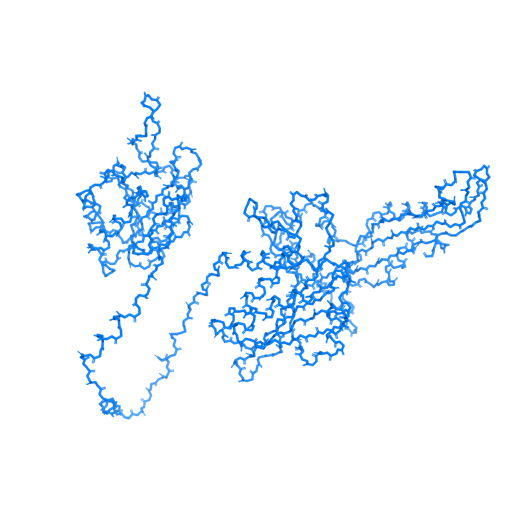 1
ATOM 1626 N N . GLN A 1 213 ? -12.723 3.897 19.297 1.00 57.28 213 GLN A N 1
ATOM 1627 C CA . GLN A 1 213 ? -11.467 4.245 19.976 1.00 57.28 213 GLN A CA 1
ATOM 1628 C C . GLN A 1 213 ? -10.282 3.904 19.055 1.00 57.28 213 GLN A C 1
ATOM 1630 O O . GLN A 1 213 ? -10.286 2.826 18.459 1.00 57.28 213 GLN A O 1
ATOM 1635 N N . PRO A 1 214 ? -9.283 4.787 18.887 1.00 63.56 214 PRO A N 1
ATOM 1636 C CA . PRO A 1 214 ? -8.139 4.478 18.042 1.00 63.56 214 PRO A CA 1
ATOM 1637 C C . PRO A 1 214 ? -7.425 3.240 18.589 1.00 63.56 214 PRO A C 1
ATOM 1639 O O . PRO A 1 214 ? -7.200 3.127 19.797 1.00 63.56 214 PRO A O 1
ATOM 1642 N N . VAL A 1 215 ? -7.080 2.309 17.700 1.00 68.81 215 VAL A N 1
ATOM 1643 C CA . VAL A 1 215 ? -6.306 1.123 18.077 1.00 68.81 215 VAL A CA 1
ATOM 1644 C C . VAL A 1 215 ? -4.968 1.595 18.643 1.00 68.81 215 VAL A C 1
ATOM 1646 O O . VAL A 1 215 ? -4.338 2.470 18.039 1.00 68.81 215 VAL A O 1
ATOM 1649 N N . PRO A 1 216 ? -4.527 1.079 19.804 1.00 75.62 216 PRO A N 1
ATOM 1650 C CA . PRO A 1 216 ? -3.254 1.482 20.375 1.00 75.62 216 PRO A CA 1
ATOM 1651 C C . PRO A 1 216 ? -2.127 1.261 19.353 1.00 75.62 216 PRO A C 1
ATOM 1653 O O . PRO A 1 216 ? -1.998 0.141 18.857 1.00 75.62 216 PRO A O 1
ATOM 1656 N N . PRO A 1 217 ? -1.273 2.264 19.069 1.00 77.88 217 PRO A N 1
ATOM 1657 C CA . PRO A 1 217 ? -0.178 2.113 18.106 1.00 77.88 217 PRO A CA 1
ATOM 1658 C C . PRO A 1 217 ? 0.711 0.891 18.382 1.00 77.88 217 PRO A C 1
ATOM 1660 O O . PRO A 1 217 ? 1.113 0.200 17.457 1.00 77.88 217 PRO A O 1
ATOM 1663 N N . ALA A 1 218 ? 0.907 0.548 19.659 1.00 84.88 218 ALA A N 1
ATOM 1664 C CA . ALA A 1 218 ? 1.672 -0.624 20.083 1.00 84.88 218 ALA A CA 1
ATOM 1665 C C . ALA A 1 218 ? 1.042 -1.981 19.696 1.00 84.88 218 ALA A C 1
ATOM 1667 O O . ALA A 1 218 ? 1.739 -2.991 19.663 1.00 84.88 218 ALA A O 1
ATOM 1668 N N . GLU A 1 219 ? -0.275 -2.059 19.465 1.00 87.62 219 GLU A N 1
ATOM 1669 C CA . GLU A 1 219 ? -0.909 -3.271 18.921 1.00 87.62 219 GLU A CA 1
ATOM 1670 C C . GLU A 1 219 ? -0.583 -3.430 17.440 1.00 87.62 219 GLU A C 1
ATOM 1672 O O . GLU A 1 219 ? -0.148 -4.507 17.045 1.00 87.62 219 GLU A O 1
ATOM 1677 N N . ILE A 1 220 ? -0.716 -2.353 16.663 1.00 90.38 220 ILE A N 1
ATOM 1678 C CA . ILE A 1 220 ? -0.422 -2.342 15.225 1.00 90.38 220 ILE A CA 1
ATOM 1679 C C . ILE A 1 220 ? 1.066 -2.599 14.979 1.00 90.38 220 ILE A C 1
ATOM 1681 O O . ILE A 1 220 ? 1.404 -3.453 14.169 1.00 90.38 220 ILE A O 1
ATOM 1685 N N . GLU A 1 221 ? 1.949 -1.915 15.711 1.00 91.75 221 GLU A N 1
ATOM 1686 C CA . GLU A 1 221 ? 3.402 -2.080 15.591 1.00 91.75 221 GLU A CA 1
ATOM 1687 C C . GLU A 1 221 ? 3.827 -3.524 15.863 1.00 91.75 221 GLU A C 1
ATOM 1689 O O . GLU A 1 221 ? 4.605 -4.088 15.097 1.00 91.75 221 GLU A O 1
ATOM 1694 N N . ARG A 1 222 ? 3.278 -4.149 16.913 1.00 94.62 222 ARG A N 1
ATOM 1695 C CA . ARG A 1 222 ? 3.561 -5.553 17.231 1.00 94.62 222 ARG A CA 1
ATOM 1696 C C . ARG A 1 222 ? 3.026 -6.489 16.153 1.00 94.62 222 ARG A C 1
ATOM 1698 O O . ARG A 1 222 ? 3.774 -7.335 15.690 1.00 94.62 222 ARG A O 1
ATOM 1705 N N . LEU A 1 223 ? 1.763 -6.331 15.747 1.00 96.56 223 LEU A N 1
ATOM 1706 C CA . LEU A 1 223 ? 1.165 -7.172 14.705 1.00 96.56 223 LEU A CA 1
ATOM 1707 C C . LEU A 1 223 ? 1.970 -7.099 13.409 1.00 96.56 223 LEU A C 1
ATOM 1709 O O . LEU A 1 223 ? 2.274 -8.133 12.823 1.00 96.56 223 LEU A O 1
ATOM 1713 N N . LEU A 1 224 ? 2.343 -5.889 12.992 1.00 97.31 224 LEU A N 1
ATOM 1714 C CA . LEU A 1 224 ? 3.135 -5.695 11.790 1.00 97.31 224 LEU A CA 1
ATOM 1715 C C . LEU A 1 224 ? 4.543 -6.261 11.939 1.00 97.31 224 LEU A C 1
ATOM 1717 O O . LEU A 1 224 ? 4.981 -6.969 11.042 1.00 97.31 224 LEU A O 1
ATOM 1721 N N . SER A 1 225 ? 5.217 -6.015 13.065 1.00 97.50 225 SER A N 1
ATOM 1722 C CA . SER A 1 225 ? 6.552 -6.563 13.341 1.00 97.50 225 SER A CA 1
ATOM 1723 C C . SER A 1 225 ? 6.549 -8.092 13.317 1.00 97.50 225 SER A C 1
ATOM 1725 O O . SER A 1 225 ? 7.364 -8.697 12.626 1.00 97.50 225 SER A O 1
ATOM 1727 N N . ASP A 1 226 ? 5.595 -8.722 14.002 1.00 98.25 226 ASP A N 1
ATOM 1728 C CA . ASP A 1 226 ? 5.468 -10.180 14.029 1.00 98.25 226 ASP A CA 1
ATOM 1729 C C . ASP A 1 226 ? 5.191 -10.732 12.622 1.00 98.25 226 ASP A C 1
ATOM 1731 O O . ASP A 1 226 ? 5.740 -11.763 12.239 1.00 98.25 226 ASP A O 1
ATOM 1735 N N . TYR A 1 227 ? 4.383 -10.029 11.823 1.00 98.62 227 TYR A N 1
ATOM 1736 C CA . TYR A 1 227 ? 4.006 -10.485 10.489 1.00 98.62 227 TYR A CA 1
ATOM 1737 C C . TYR A 1 227 ? 5.137 -10.353 9.457 1.00 98.62 227 TYR A C 1
ATOM 1739 O O . TYR A 1 227 ? 5.373 -11.272 8.664 1.00 98.62 227 TYR A O 1
ATOM 1747 N N . VAL A 1 228 ? 5.867 -9.231 9.464 1.00 98.31 228 VAL A N 1
ATOM 1748 C CA . VAL A 1 228 ? 7.013 -9.008 8.560 1.00 98.31 228 VAL A CA 1
ATOM 1749 C C . VAL A 1 228 ? 8.234 -9.835 8.948 1.00 98.31 228 VAL A C 1
ATOM 1751 O O . VAL A 1 228 ? 9.071 -10.095 8.093 1.00 98.31 228 VAL A O 1
ATOM 1754 N N . ALA A 1 229 ? 8.327 -10.307 10.195 1.00 98.38 229 ALA A N 1
ATOM 1755 C CA . ALA A 1 229 ? 9.376 -11.238 10.608 1.00 98.38 229 ALA A CA 1
ATOM 1756 C C . ALA A 1 229 ? 9.229 -12.640 9.985 1.00 98.38 229 ALA A C 1
ATOM 1758 O O . ALA A 1 229 ? 10.174 -13.431 9.985 1.00 98.38 229 ALA A O 1
ATOM 1759 N N . ILE A 1 230 ? 8.051 -12.969 9.447 1.00 98.44 230 ILE A N 1
ATOM 1760 C CA . ILE A 1 230 ? 7.814 -14.229 8.742 1.00 98.44 230 ILE A CA 1
ATOM 1761 C C . ILE A 1 230 ? 8.324 -14.078 7.309 1.00 98.44 230 ILE A C 1
ATOM 1763 O O . ILE A 1 230 ? 7.688 -13.418 6.489 1.00 98.44 230 ILE A O 1
ATOM 1767 N N . ASP A 1 231 ? 9.457 -14.703 7.002 1.00 97.88 231 ASP A N 1
ATOM 1768 C CA . ASP A 1 231 ? 9.997 -14.731 5.643 1.00 97.88 231 ASP A CA 1
ATOM 1769 C C . ASP A 1 231 ? 9.095 -15.564 4.720 1.00 97.88 231 ASP A C 1
ATOM 1771 O O . ASP A 1 231 ? 8.964 -16.780 4.874 1.00 97.88 231 ASP A O 1
ATOM 1775 N N . THR A 1 232 ? 8.459 -14.871 3.780 1.00 98.19 232 THR A N 1
ATOM 1776 C CA . THR A 1 232 ? 7.584 -15.410 2.732 1.00 98.19 232 THR A CA 1
ATOM 1777 C C . THR A 1 232 ? 8.126 -15.077 1.336 1.00 98.19 232 THR A C 1
ATOM 1779 O O . THR A 1 232 ? 7.356 -14.948 0.386 1.00 98.19 232 THR A O 1
ATOM 1782 N N . SER A 1 233 ? 9.454 -14.922 1.207 1.00 97.12 233 SER A N 1
ATOM 1783 C CA . SER A 1 233 ? 10.125 -14.556 -0.048 1.00 97.12 233 SER A CA 1
ATOM 1784 C C . SER A 1 233 ? 9.736 -15.473 -1.209 1.00 97.12 233 SER A C 1
ATOM 1786 O O . SER A 1 233 ? 9.830 -16.699 -1.092 1.00 97.12 233 SER A O 1
ATOM 1788 N N . ASN A 1 234 ? 9.355 -14.887 -2.344 1.00 90.94 234 ASN A N 1
ATOM 1789 C CA . ASN A 1 234 ? 8.935 -15.595 -3.548 1.00 90.94 234 ASN A CA 1
ATOM 1790 C C . ASN A 1 234 ? 9.934 -15.362 -4.696 1.00 90.94 234 ASN A C 1
ATOM 1792 O O . ASN A 1 234 ? 10.092 -14.223 -5.135 1.00 90.94 234 ASN A O 1
ATOM 1796 N N . PRO A 1 235 ? 10.638 -16.400 -5.194 1.00 89.50 235 PRO A N 1
ATOM 1797 C CA . PRO A 1 235 ? 10.531 -17.831 -4.868 1.00 89.50 235 PRO A CA 1
ATOM 1798 C C . PRO A 1 235 ? 11.208 -18.254 -3.539 1.00 89.50 235 PRO A C 1
ATOM 1800 O O . PRO A 1 235 ? 12.194 -17.632 -3.141 1.00 89.50 235 PRO A O 1
ATOM 1803 N N . PRO A 1 236 ? 10.745 -19.350 -2.883 1.00 91.38 236 PRO A N 1
ATOM 1804 C CA . PRO A 1 236 ? 9.642 -20.227 -3.305 1.00 91.38 236 PRO A CA 1
ATOM 1805 C C . PRO A 1 236 ? 8.244 -19.700 -2.929 1.00 91.38 236 PRO A C 1
ATOM 1807 O O . PRO A 1 236 ? 7.248 -20.171 -3.477 1.00 91.38 236 PRO A O 1
ATOM 1810 N N . GLY A 1 237 ? 8.156 -18.728 -2.017 1.00 93.25 237 GLY A N 1
ATOM 1811 C CA . GLY A 1 237 ? 6.915 -18.107 -1.553 1.00 93.25 237 GLY A CA 1
ATOM 1812 C C . GLY A 1 237 ? 6.040 -19.062 -0.743 1.00 93.25 237 GLY A C 1
ATOM 1813 O O . GLY A 1 237 ? 4.872 -19.236 -1.078 1.00 93.25 237 GLY A O 1
ATOM 1814 N N . ASP A 1 238 ? 6.608 -19.732 0.265 1.00 97.75 238 ASP A N 1
ATOM 1815 C CA . ASP A 1 238 ? 5.833 -20.546 1.213 1.00 97.75 238 ASP A CA 1
ATOM 1816 C C . ASP A 1 238 ? 5.125 -19.633 2.218 1.00 97.75 238 ASP A C 1
ATOM 1818 O O . ASP A 1 238 ? 5.764 -19.013 3.070 1.00 97.75 238 ASP A O 1
ATOM 1822 N N . THR A 1 239 ? 3.803 -19.547 2.121 1.00 98.44 239 THR A N 1
ATOM 1823 C CA . THR A 1 239 ? 2.980 -18.631 2.919 1.00 98.44 239 THR A CA 1
ATOM 1824 C C . THR A 1 239 ? 2.256 -19.314 4.071 1.00 98.44 239 THR A C 1
ATOM 1826 O O . THR A 1 239 ? 1.518 -18.655 4.803 1.00 98.44 239 THR A O 1
ATOM 1829 N N . ARG A 1 240 ? 2.490 -20.612 4.318 1.00 98.56 240 ARG A N 1
ATOM 1830 C CA . ARG A 1 240 ? 1.785 -21.367 5.373 1.00 98.56 240 ARG A CA 1
ATOM 1831 C C . ARG A 1 240 ? 1.951 -20.744 6.753 1.00 98.56 240 ARG A C 1
ATOM 1833 O O . ARG A 1 240 ? 0.969 -20.528 7.452 1.00 98.56 240 ARG A O 1
ATOM 1840 N N . LYS A 1 241 ? 3.178 -20.357 7.116 1.00 98.50 241 LYS A N 1
ATOM 1841 C CA . LYS A 1 241 ? 3.455 -19.700 8.408 1.00 98.50 241 LYS A CA 1
ATOM 1842 C C . LYS A 1 241 ? 2.753 -18.347 8.544 1.00 98.50 241 LYS A C 1
ATOM 1844 O O . LYS A 1 241 ? 2.302 -18.001 9.632 1.00 98.50 241 LYS A O 1
ATOM 1849 N N . ALA A 1 242 ? 2.664 -17.590 7.451 1.00 98.62 242 ALA A N 1
ATOM 1850 C CA . ALA A 1 242 ? 1.940 -16.324 7.412 1.00 98.62 242 ALA A CA 1
ATOM 1851 C C . ALA A 1 242 ? 0.428 -16.547 7.578 1.00 98.62 242 ALA A C 1
ATOM 1853 O O . ALA A 1 242 ? -0.198 -15.893 8.414 1.00 98.62 242 ALA A O 1
ATOM 1854 N N . ALA A 1 243 ? -0.138 -17.528 6.871 1.00 98.69 243 ALA A N 1
ATOM 1855 C CA . ALA A 1 243 ? -1.534 -17.922 7.025 1.00 98.69 243 ALA A CA 1
ATOM 1856 C C . ALA A 1 243 ? -1.835 -18.391 8.460 1.00 98.69 243 ALA A C 1
ATOM 1858 O O . ALA A 1 243 ? -2.831 -17.976 9.047 1.00 98.69 243 ALA A O 1
ATOM 1859 N N . ASP A 1 244 ? -0.955 -19.190 9.067 1.00 98.56 244 ASP A N 1
ATOM 1860 C CA . ASP A 1 244 ? -1.114 -19.662 10.445 1.00 98.56 244 ASP A CA 1
ATOM 1861 C C . ASP A 1 244 ? -1.058 -18.528 11.467 1.00 98.56 244 ASP A C 1
ATOM 1863 O O . ASP A 1 244 ? -1.844 -18.509 12.418 1.00 98.56 244 ASP A O 1
ATOM 1867 N N . PHE A 1 245 ? -0.177 -17.550 11.257 1.00 98.75 245 PHE A N 1
ATOM 1868 C CA . PHE A 1 245 ? -0.122 -16.351 12.082 1.00 98.75 245 PHE A CA 1
ATOM 1869 C C . PHE A 1 245 ? -1.462 -15.602 12.067 1.00 98.75 245 PHE A C 1
ATOM 1871 O O . PHE A 1 245 ? -2.042 -15.373 13.135 1.00 98.75 245 PHE A O 1
ATOM 1878 N N . LEU A 1 246 ? -1.988 -15.292 10.876 1.00 98.75 246 LEU A N 1
ATOM 1879 C CA . LEU A 1 246 ? -3.264 -14.587 10.707 1.00 98.75 246 LEU A CA 1
ATOM 1880 C C . LEU A 1 246 ? -4.437 -15.392 11.275 1.00 98.75 246 LEU A C 1
ATOM 1882 O O . LEU A 1 246 ? -5.257 -14.863 12.029 1.00 98.75 246 LEU A O 1
ATOM 1886 N N . ALA A 1 247 ? -4.487 -16.687 10.975 1.00 98.75 247 ALA A N 1
ATOM 1887 C CA . ALA A 1 247 ? -5.527 -17.572 11.465 1.00 98.75 247 ALA A CA 1
ATOM 1888 C C . ALA A 1 247 ? -5.543 -17.649 12.991 1.00 98.75 247 ALA A C 1
ATOM 1890 O O . ALA A 1 247 ? -6.607 -17.529 13.590 1.00 98.75 247 ALA A O 1
ATOM 1891 N N . SER A 1 248 ? -4.373 -17.744 13.633 1.00 98.50 248 SER A N 1
ATOM 1892 C CA . SER A 1 248 ? -4.287 -17.781 15.095 1.00 98.50 248 SER A CA 1
ATOM 1893 C C . SER A 1 248 ? -4.908 -16.536 15.740 1.00 98.50 248 SER A C 1
ATOM 1895 O O . SER A 1 248 ? -5.482 -16.616 16.826 1.00 98.50 248 SER A O 1
ATOM 1897 N N . ILE A 1 249 ? -4.791 -15.371 15.092 1.00 98.38 249 ILE A N 1
ATOM 1898 C CA . ILE A 1 249 ? -5.368 -14.113 15.571 1.00 98.38 249 ILE A CA 1
ATOM 1899 C C . ILE A 1 249 ? -6.892 -14.161 15.457 1.00 98.38 249 ILE A C 1
ATOM 1901 O O . ILE A 1 249 ? -7.584 -13.862 16.429 1.00 98.38 249 ILE A O 1
ATOM 1905 N N . LEU A 1 250 ? -7.407 -14.568 14.298 1.00 98.56 250 LEU A N 1
ATOM 1906 C CA . LEU A 1 250 ? -8.842 -14.662 14.028 1.00 98.56 250 LEU A CA 1
ATOM 1907 C C . LEU A 1 250 ? -9.527 -15.711 14.920 1.00 98.56 250 LEU A C 1
ATOM 1909 O O . LEU A 1 250 ? -10.573 -15.439 15.509 1.00 98.56 250 LEU A O 1
ATOM 1913 N N . GLU A 1 251 ? -8.903 -16.876 15.091 1.00 98.31 251 GLU A N 1
ATOM 1914 C CA . GLU A 1 251 ? -9.399 -17.972 15.928 1.00 98.31 251 GLU A CA 1
ATOM 1915 C C . GLU A 1 251 ? -9.479 -17.558 17.409 1.00 98.31 251 GLU A C 1
ATOM 1917 O O . GLU A 1 251 ? -10.481 -17.840 18.071 1.00 98.31 251 GLU A O 1
ATOM 1922 N N . ARG A 1 252 ? -8.494 -16.802 17.929 1.00 97.56 252 ARG A N 1
ATOM 1923 C CA . ARG A 1 252 ? -8.548 -16.231 19.295 1.00 97.56 252 ARG A CA 1
ATOM 1924 C C . ARG A 1 252 ? -9.709 -15.257 19.501 1.00 97.56 252 ARG A C 1
ATOM 1926 O O . ARG A 1 252 ? -10.175 -15.095 20.625 1.00 97.56 252 ARG A O 1
ATOM 1933 N N . GLU A 1 253 ? -10.181 -14.627 18.433 1.00 96.75 253 GLU A N 1
ATOM 1934 C CA . GLU A 1 253 ? -11.325 -13.706 18.435 1.00 96.75 253 GLU A CA 1
ATOM 1935 C C . GLU A 1 253 ? -12.655 -14.432 18.152 1.00 96.75 253 GLU A C 1
ATOM 1937 O O . GLU A 1 253 ? -13.714 -13.805 18.039 1.00 96.75 253 GLU A O 1
ATOM 1942 N N . GLY A 1 254 ? -12.618 -15.767 18.047 1.00 97.69 254 GLY A N 1
ATOM 1943 C CA . GLY A 1 254 ? -13.781 -16.601 17.758 1.00 97.69 254 GLY A CA 1
ATOM 1944 C C . GLY A 1 254 ? -14.327 -16.401 16.344 1.00 97.69 254 GLY A C 1
ATOM 1945 O O . GLY A 1 254 ? -15.530 -16.559 16.124 1.00 97.69 254 GLY A O 1
ATOM 1946 N N . ILE A 1 255 ? -13.477 -15.997 15.397 1.00 98.38 255 ILE A N 1
ATOM 1947 C CA . ILE A 1 255 ? -13.824 -15.869 13.983 1.00 98.38 255 ILE A CA 1
ATOM 1948 C C . ILE A 1 255 ? -13.433 -17.175 13.274 1.00 98.38 255 ILE A C 1
ATOM 1950 O O . ILE A 1 255 ? -12.260 -17.546 13.317 1.00 98.38 255 ILE A O 1
ATOM 1954 N N . PRO A 1 256 ? -14.376 -17.877 12.616 1.00 97.62 256 PRO A N 1
ATOM 1955 C CA . PRO A 1 256 ? -14.056 -19.061 11.825 1.00 97.62 256 PRO A CA 1
ATOM 1956 C C . PRO A 1 256 ? -13.127 -18.727 10.655 1.00 97.62 256 PRO A C 1
ATOM 1958 O O . PRO A 1 256 ? -13.355 -17.752 9.935 1.00 97.62 256 PRO A O 1
ATOM 1961 N N . VAL A 1 257 ? -12.119 -19.572 10.450 1.00 98.19 257 VAL A N 1
ATOM 1962 C CA . VAL A 1 257 ? -11.128 -19.445 9.378 1.00 98.19 257 VAL A CA 1
ATOM 1963 C C . VAL A 1 257 ? -11.184 -20.683 8.498 1.00 98.19 257 VAL A C 1
ATOM 1965 O O . VAL A 1 257 ? -11.233 -21.805 8.999 1.00 98.19 257 VAL A O 1
ATOM 1968 N N . THR A 1 258 ? -11.139 -20.479 7.187 1.00 98.25 258 THR A N 1
ATOM 1969 C CA . THR A 1 258 ? -10.890 -21.536 6.204 1.00 98.25 258 THR A CA 1
ATOM 1970 C C . THR A 1 258 ? -9.508 -21.325 5.603 1.00 98.25 258 THR A C 1
ATOM 1972 O O . THR A 1 258 ? -9.132 -20.196 5.288 1.00 98.25 258 THR A O 1
ATOM 1975 N N . ARG A 1 259 ? -8.736 -22.405 5.483 1.00 97.75 259 ARG A N 1
ATOM 1976 C CA . ARG A 1 259 ? -7.431 -22.403 4.821 1.00 97.75 259 ARG A CA 1
ATOM 1977 C C . ARG A 1 259 ? -7.551 -23.234 3.549 1.00 97.75 259 ARG A C 1
ATOM 1979 O O . ARG A 1 259 ? -7.968 -24.388 3.626 1.00 97.75 259 ARG A O 1
ATOM 1986 N N . TYR A 1 260 ? -7.170 -22.656 2.420 1.00 98.12 260 TYR A N 1
ATOM 1987 C CA . TYR A 1 260 ? -6.987 -23.386 1.168 1.00 98.12 260 TYR A CA 1
ATOM 1988 C C . TYR A 1 260 ? -5.495 -23.545 0.887 1.00 98.12 260 TYR A C 1
ATOM 1990 O O . TYR A 1 260 ? -4.680 -22.753 1.358 1.00 98.12 260 TYR A O 1
ATOM 1998 N N . GLU A 1 261 ? -5.135 -24.561 0.111 1.00 97.31 261 GLU A N 1
ATOM 1999 C CA . GLU A 1 261 ? -3.778 -24.737 -0.401 1.00 97.31 261 GLU A CA 1
ATOM 2000 C C . GLU A 1 261 ? -3.873 -25.017 -1.901 1.00 97.31 261 GLU A C 1
ATOM 2002 O O . GLU A 1 261 ? -4.335 -26.078 -2.319 1.00 97.31 261 GLU A O 1
ATOM 2007 N N . SER A 1 262 ? -3.497 -24.032 -2.717 1.00 97.50 262 SER A N 1
ATOM 2008 C CA . SER A 1 262 ? -3.628 -24.098 -4.180 1.00 97.50 262 SER A CA 1
ATOM 2009 C C . SER A 1 262 ? -2.468 -24.839 -4.850 1.00 97.50 262 SER A C 1
ATOM 2011 O O . SER A 1 262 ? -2.596 -25.328 -5.972 1.00 97.50 262 SER A O 1
ATOM 2013 N N . ALA A 1 263 ? -1.341 -24.945 -4.147 1.00 97.19 263 ALA A N 1
ATOM 2014 C CA . ALA A 1 263 ? -0.167 -25.751 -4.463 1.00 97.19 263 ALA A CA 1
ATOM 2015 C C . ALA A 1 263 ? 0.670 -25.935 -3.179 1.00 97.19 263 ALA A C 1
ATOM 2017 O O . ALA A 1 263 ? 0.474 -25.169 -2.234 1.00 97.19 263 ALA A O 1
ATOM 2018 N N . PRO A 1 264 ? 1.630 -26.881 -3.120 1.00 97.25 264 PRO A N 1
ATOM 2019 C CA . PRO A 1 264 ? 2.466 -27.074 -1.935 1.00 97.25 264 PRO A CA 1
ATOM 2020 C C . PRO A 1 264 ? 3.119 -25.772 -1.443 1.00 97.25 264 PRO A C 1
ATOM 2022 O O . PRO A 1 264 ? 3.905 -25.153 -2.160 1.00 97.25 264 PRO A O 1
ATOM 2025 N N . GLY A 1 265 ? 2.798 -25.360 -0.215 1.00 96.50 265 GLY A N 1
ATOM 2026 C CA . GLY A 1 265 ? 3.298 -24.123 0.397 1.00 96.50 265 GLY A CA 1
ATOM 2027 C C . GLY A 1 265 ? 2.523 -22.851 0.035 1.00 96.50 265 GLY A C 1
ATOM 2028 O O . GLY A 1 265 ? 2.802 -21.796 0.597 1.00 96.50 265 GLY A O 1
ATOM 2029 N N . LYS A 1 266 ? 1.532 -22.923 -0.857 1.00 98.00 266 LYS A N 1
ATOM 2030 C CA . LYS A 1 266 ? 0.720 -21.783 -1.305 1.00 98.00 266 LYS A CA 1
ATOM 2031 C C . LYS A 1 266 ? -0.603 -21.757 -0.554 1.00 98.00 266 LYS A C 1
ATOM 2033 O O . LYS A 1 266 ? -1.641 -22.175 -1.065 1.00 98.00 266 LYS A O 1
ATOM 2038 N N . ALA A 1 267 ? -0.535 -21.304 0.695 1.00 98.44 267 ALA A N 1
ATOM 2039 C CA . ALA A 1 267 ? -1.698 -21.199 1.563 1.00 98.44 267 ALA A CA 1
ATOM 2040 C C . ALA A 1 267 ? -2.494 -19.924 1.268 1.00 98.44 267 ALA A C 1
ATOM 2042 O O . ALA A 1 267 ? -1.917 -18.847 1.139 1.00 98.44 267 ALA A O 1
ATOM 2043 N N . ILE A 1 268 ? -3.817 -20.049 1.237 1.00 98.69 268 ILE A N 1
ATOM 2044 C CA . ILE A 1 268 ? -4.770 -18.939 1.157 1.00 98.69 268 ILE A CA 1
ATOM 2045 C C . ILE A 1 268 ? -5.583 -18.945 2.449 1.00 98.69 268 ILE A C 1
ATOM 2047 O O . ILE A 1 268 ? -6.073 -19.994 2.877 1.00 98.69 268 ILE A O 1
ATOM 2051 N N . LEU A 1 269 ? -5.744 -17.781 3.070 1.00 98.62 269 LEU A N 1
ATOM 2052 C CA . LEU A 1 269 ? -6.558 -17.616 4.271 1.00 98.62 269 LEU A CA 1
ATOM 2053 C C . LEU A 1 269 ? -7.869 -16.916 3.924 1.00 98.62 269 LEU A C 1
ATOM 2055 O O . LEU A 1 269 ? -7.853 -15.835 3.347 1.00 98.62 269 LEU A O 1
ATOM 2059 N N . TYR A 1 270 ? -8.990 -17.496 4.343 1.00 98.69 270 TYR A N 1
ATOM 2060 C CA . TYR A 1 270 ? -10.326 -16.940 4.171 1.00 98.69 270 TYR A CA 1
ATOM 2061 C C . TYR A 1 270 ? -11.049 -16.827 5.516 1.00 98.69 270 TYR A C 1
ATOM 2063 O O . TYR A 1 270 ? -11.142 -17.796 6.275 1.00 98.69 270 TYR A O 1
ATOM 2071 N N . ALA A 1 271 ? -11.626 -15.660 5.796 1.00 98.62 271 ALA A N 1
ATOM 2072 C CA . ALA A 1 271 ? -12.539 -15.453 6.915 1.00 98.62 271 ALA A CA 1
ATOM 2073 C C . ALA A 1 271 ? -13.688 -14.524 6.518 1.00 98.62 271 ALA A C 1
ATOM 2075 O O . ALA A 1 271 ? -13.530 -13.642 5.677 1.00 98.62 271 ALA A O 1
ATOM 2076 N N . ARG A 1 272 ? -14.856 -14.694 7.147 1.00 98.44 272 ARG A N 1
ATOM 2077 C CA . ARG A 1 272 ? -16.061 -13.929 6.801 1.00 98.44 272 ARG A CA 1
ATOM 2078 C C . ARG A 1 272 ? -16.839 -13.470 8.029 1.00 98.44 272 ARG A C 1
ATOM 2080 O O . ARG A 1 272 ? -17.196 -14.272 8.891 1.00 98.44 272 ARG A O 1
ATOM 2087 N N . LEU A 1 273 ? -17.186 -12.185 8.053 1.00 98.19 273 LEU A N 1
ATOM 2088 C CA . LEU A 1 273 ? -18.212 -11.617 8.923 1.00 98.19 273 LEU A CA 1
ATOM 2089 C C . LEU A 1 273 ? -19.509 -11.459 8.129 1.00 98.19 273 LEU A C 1
ATOM 2091 O O . LEU A 1 273 ? -19.521 -10.867 7.051 1.00 98.19 273 LEU A O 1
ATOM 2095 N N . LYS A 1 274 ? -20.603 -12.009 8.660 1.00 97.00 274 LYS A N 1
ATOM 2096 C CA . LYS A 1 274 ? -21.921 -11.956 8.020 1.00 97.00 274 LYS A CA 1
ATOM 2097 C C . LYS A 1 274 ? -22.608 -10.612 8.235 1.00 97.00 274 LYS A C 1
ATOM 2099 O O . LYS A 1 274 ? -22.496 -10.033 9.317 1.00 97.00 274 LYS A O 1
ATOM 2104 N N . ALA A 1 275 ? -23.364 -10.169 7.232 1.00 96.81 275 ALA A N 1
ATOM 2105 C CA . ALA A 1 275 ? -24.275 -9.041 7.354 1.00 96.81 275 ALA A CA 1
ATOM 2106 C C . ALA A 1 275 ? -25.196 -9.229 8.570 1.00 96.81 275 ALA A C 1
ATOM 2108 O O . ALA A 1 275 ? -25.755 -10.305 8.789 1.00 96.81 275 ALA A O 1
ATOM 2109 N N . THR A 1 276 ? -25.365 -8.174 9.363 1.00 95.56 276 THR A N 1
ATOM 2110 C CA . THR A 1 276 ? -26.325 -8.164 10.475 1.00 95.56 276 THR A CA 1
ATOM 2111 C C . THR A 1 276 ? -27.697 -7.669 10.026 1.00 95.56 276 THR A C 1
ATOM 2113 O O . THR A 1 276 ? -28.695 -7.976 10.671 1.00 95.56 276 THR A O 1
ATOM 2116 N N . ALA A 1 277 ? -27.755 -6.881 8.947 1.00 89.69 277 ALA A N 1
ATOM 2117 C CA . ALA A 1 277 ? -29.004 -6.476 8.314 1.00 89.69 277 ALA A CA 1
ATOM 2118 C C . ALA A 1 277 ? -29.515 -7.587 7.384 1.00 89.69 277 ALA A C 1
ATOM 2120 O O . ALA A 1 277 ? -28.753 -8.113 6.572 1.00 89.69 277 ALA A O 1
ATOM 2121 N N . LEU A 1 278 ? -30.804 -7.923 7.499 1.00 89.12 278 LEU A N 1
ATOM 2122 C CA . LEU A 1 278 ? -31.467 -8.920 6.660 1.00 89.12 278 LEU A CA 1
ATOM 2123 C C . LEU A 1 278 ? -32.696 -8.301 5.965 1.00 89.12 278 LEU A C 1
ATOM 2125 O O . LEU A 1 278 ? -33.552 -7.750 6.661 1.00 89.12 278 LEU A O 1
ATOM 2129 N N . PRO A 1 279 ? -32.814 -8.408 4.626 1.00 91.38 279 PRO A N 1
ATOM 2130 C CA . PRO A 1 279 ? -31.811 -8.963 3.711 1.00 91.38 279 PRO A CA 1
ATOM 2131 C C . PRO A 1 279 ? -30.548 -8.074 3.627 1.00 91.38 279 PRO A C 1
ATOM 2133 O O . PRO A 1 279 ? -30.635 -6.875 3.905 1.00 91.38 279 PRO A O 1
ATOM 2136 N N . PRO A 1 280 ? -29.381 -8.629 3.242 1.00 93.19 280 PRO A N 1
ATOM 2137 C CA . PRO A 1 280 ? -28.196 -7.823 2.959 1.00 93.19 280 PRO A CA 1
ATOM 2138 C C . PRO A 1 280 ? -28.476 -6.783 1.867 1.00 93.19 280 PRO A C 1
ATOM 2140 O O . PRO A 1 280 ? -29.214 -7.047 0.919 1.00 93.19 280 PRO A O 1
ATOM 2143 N N . ALA A 1 281 ? -27.855 -5.609 1.976 1.00 93.50 281 ALA A N 1
ATOM 2144 C CA . ALA A 1 281 ? -28.017 -4.506 1.026 1.00 93.50 281 ALA A CA 1
ATOM 2145 C C . ALA A 1 281 ? -27.325 -4.749 -0.331 1.00 93.50 281 ALA A C 1
ATOM 2147 O O . ALA A 1 281 ? -27.523 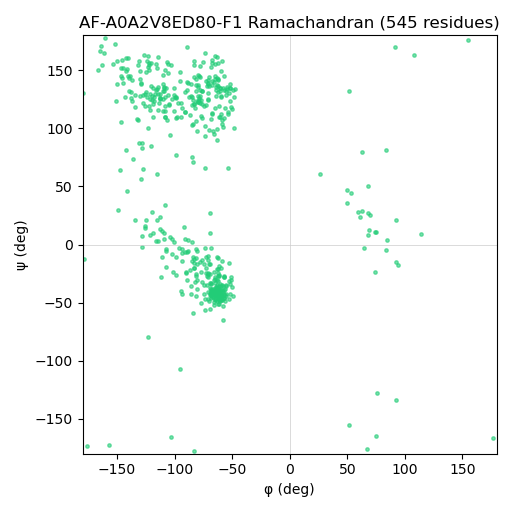-3.977 -1.265 1.00 93.50 281 ALA A O 1
ATOM 2148 N N . GLY A 1 282 ? -26.493 -5.786 -0.426 1.00 94.62 282 GLY A N 1
ATOM 2149 C CA . GLY A 1 282 ? -25.742 -6.155 -1.620 1.00 94.62 282 GLY A CA 1
ATOM 2150 C C . GLY A 1 282 ? -24.825 -7.348 -1.351 1.00 94.62 282 GLY A C 1
ATOM 2151 O O . GLY A 1 282 ? -24.983 -8.027 -0.328 1.00 94.62 282 GLY A O 1
ATOM 2152 N N . LYS A 1 283 ? -23.881 -7.608 -2.261 1.00 96.44 283 LYS A N 1
ATOM 2153 C CA . LYS A 1 283 ? -22.937 -8.727 -2.110 1.00 96.44 283 LYS A CA 1
ATOM 2154 C C . LYS A 1 283 ? -21.758 -8.342 -1.210 1.00 96.44 283 LYS A C 1
ATOM 2156 O O . LYS A 1 283 ? -21.732 -7.258 -0.629 1.00 96.44 283 LYS A O 1
ATOM 2161 N N . ALA A 1 284 ? -20.811 -9.258 -1.030 1.00 97.06 284 ALA A N 1
ATOM 2162 C CA . ALA A 1 284 ? -19.731 -9.078 -0.068 1.00 97.06 284 ALA A CA 1
ATOM 2163 C C . ALA A 1 284 ? -18.746 -7.966 -0.471 1.00 97.06 284 ALA A C 1
ATOM 2165 O O . ALA A 1 284 ? -18.530 -7.703 -1.655 1.00 97.06 284 ALA A O 1
ATOM 2166 N N . VAL A 1 285 ? -18.108 -7.360 0.530 1.00 98.06 285 VAL A N 1
ATOM 2167 C CA . VAL A 1 285 ? -16.870 -6.589 0.362 1.00 98.06 285 VAL A CA 1
ATOM 2168 C C . VAL A 1 285 ? -15.702 -7.488 0.749 1.00 98.06 285 VAL A C 1
ATOM 2170 O O . VAL A 1 285 ? -15.698 -8.037 1.852 1.00 98.06 285 VAL A O 1
ATOM 2173 N N . VAL A 1 286 ? -14.723 -7.645 -0.137 1.00 98.50 286 VAL A N 1
ATOM 2174 C CA . VAL A 1 286 ? -13.484 -8.382 0.145 1.00 98.50 286 VAL A CA 1
ATOM 2175 C C . VAL A 1 286 ? -12.383 -7.388 0.494 1.00 98.50 286 VAL A C 1
ATOM 2177 O O . VAL A 1 286 ? -12.148 -6.448 -0.257 1.00 98.50 286 VAL A O 1
ATOM 2180 N N . LEU A 1 287 ? -11.735 -7.602 1.635 1.00 98.44 287 LEU A N 1
ATOM 2181 C CA . LEU A 1 287 ? -10.429 -7.053 1.984 1.00 98.44 287 LEU A CA 1
ATOM 2182 C C . LEU A 1 287 ? -9.390 -8.081 1.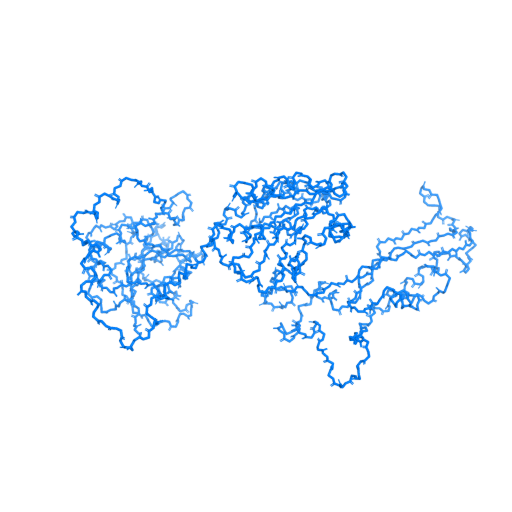529 1.00 98.44 287 LEU A C 1
ATOM 2184 O O . LEU A 1 287 ? -9.433 -9.222 2.006 1.00 98.44 287 LEU A O 1
ATOM 2188 N N . LEU A 1 288 ? -8.573 -7.713 0.549 1.00 97.94 288 LEU A N 1
ATOM 2189 C CA . LEU A 1 288 ? -7.644 -8.600 -0.134 1.00 97.94 288 LEU A CA 1
ATOM 2190 C C . LEU A 1 288 ? -6.211 -8.109 0.062 1.00 97.94 288 LEU A C 1
ATOM 2192 O O . LEU A 1 288 ? -5.844 -7.050 -0.438 1.00 97.94 288 LEU A O 1
ATOM 2196 N N . HIS A 1 289 ? -5.372 -8.956 0.652 1.00 97.81 289 HIS A N 1
ATOM 2197 C CA . HIS A 1 289 ? -3.931 -8.734 0.666 1.00 97.81 289 HIS A CA 1
ATOM 2198 C C . HIS A 1 289 ? -3.148 -9.980 0.263 1.00 97.81 289 HIS A C 1
ATOM 2200 O O . HIS A 1 289 ? -3.592 -11.109 0.465 1.00 97.81 289 HIS A O 1
ATOM 2206 N N . HIS A 1 290 ? -1.939 -9.801 -0.261 1.00 98.19 290 HIS A N 1
ATOM 2207 C CA . HIS A 1 290 ? -0.990 -10.888 -0.476 1.00 98.19 290 HIS A CA 1
ATOM 2208 C C . HIS A 1 290 ? -0.004 -11.009 0.690 1.00 98.19 290 HIS A C 1
ATOM 2210 O O . HIS A 1 290 ? 0.275 -10.064 1.435 1.00 98.19 290 HIS A O 1
ATOM 2216 N N . MET A 1 291 ? 0.434 -12.238 0.942 1.00 98.50 291 MET A N 1
ATOM 2217 C CA . MET A 1 291 ? 1.310 -12.590 2.057 1.00 98.50 291 MET A CA 1
ATOM 2218 C C . MET A 1 291 ? 2.757 -12.773 1.615 1.00 98.50 291 MET A C 1
ATOM 2220 O O . MET A 1 291 ? 3.655 -12.721 2.465 1.00 98.50 291 MET A O 1
ATOM 2224 N N . ASP A 1 292 ? 2.985 -13.079 0.340 1.00 98.38 292 ASP A N 1
ATOM 2225 C CA . ASP A 1 292 ? 4.321 -13.234 -0.204 1.00 98.38 292 ASP A CA 1
ATOM 2226 C C . ASP A 1 292 ? 5.014 -11.886 -0.375 1.00 98.38 292 ASP A C 1
ATOM 2228 O O . ASP A 1 292 ? 4.434 -10.825 -0.182 1.00 98.38 292 ASP A O 1
ATOM 2232 N N . VAL A 1 293 ? 6.324 -11.938 -0.564 1.00 98.12 293 VAL A N 1
ATOM 2233 C CA . VAL A 1 293 ? 7.148 -10.742 -0.730 1.00 98.12 293 VAL A CA 1
ATOM 2234 C C . VAL A 1 293 ? 8.269 -11.047 -1.714 1.00 98.12 293 VAL A C 1
ATOM 2236 O O . VAL A 1 293 ? 8.745 -12.185 -1.774 1.00 98.12 293 VAL A O 1
ATOM 2239 N N . VAL A 1 294 ? 8.777 -10.054 -2.442 1.00 95.12 294 VAL A N 1
ATOM 2240 C CA . VAL A 1 294 ? 10.003 -10.269 -3.233 1.00 95.12 294 VAL A CA 1
ATOM 2241 C C . VAL A 1 294 ? 11.237 -10.555 -2.352 1.00 95.12 294 VAL A C 1
ATOM 2243 O O . VAL A 1 294 ? 11.325 -10.075 -1.211 1.00 95.12 294 VAL A O 1
ATOM 2246 N N . PRO A 1 295 ? 12.266 -11.249 -2.883 1.00 93.12 295 PRO A N 1
ATOM 2247 C CA . PRO A 1 295 ? 13.514 -11.482 -2.169 1.00 93.12 295 PRO A CA 1
ATOM 2248 C C . PRO A 1 295 ? 14.223 -10.182 -1.756 1.00 93.12 295 PRO A C 1
ATOM 2250 O O . PRO A 1 295 ? 14.033 -9.097 -2.323 1.00 93.12 295 PRO A O 1
ATOM 2253 N N . ALA A 1 296 ? 15.088 -10.288 -0.751 1.00 93.56 296 ALA A N 1
ATOM 2254 C CA . ALA A 1 296 ? 15.920 -9.188 -0.281 1.00 93.56 296 ALA A CA 1
ATOM 2255 C C . ALA A 1 296 ? 17.407 -9.554 -0.373 1.00 93.56 296 ALA A C 1
ATOM 2257 O O . ALA A 1 296 ? 17.844 -10.553 0.198 1.00 93.56 296 ALA A O 1
ATOM 2258 N N . ASP A 1 297 ? 18.197 -8.718 -1.054 1.00 91.12 297 ASP A N 1
ATOM 2259 C CA . ASP A 1 297 ? 19.657 -8.830 -1.041 1.00 91.12 297 ASP A CA 1
ATOM 2260 C C . ASP A 1 297 ? 20.200 -8.343 0.305 1.00 91.12 297 ASP A C 1
ATOM 2262 O O . ASP A 1 297 ? 20.452 -7.154 0.499 1.00 91.12 297 ASP A O 1
ATOM 2266 N N . ARG A 1 298 ? 20.388 -9.277 1.241 1.00 93.56 298 ARG A N 1
ATOM 2267 C CA . ARG A 1 298 ? 20.863 -9.001 2.605 1.00 93.56 298 ARG A CA 1
ATOM 2268 C C . ARG A 1 298 ? 22.143 -8.155 2.645 1.00 93.56 298 ARG A C 1
ATOM 2270 O O . ARG A 1 298 ? 22.313 -7.412 3.604 1.00 93.56 298 ARG A O 1
ATOM 2277 N N . ALA A 1 299 ? 23.008 -8.211 1.628 1.00 94.06 299 ALA A N 1
ATOM 2278 C CA . ALA A 1 299 ? 24.247 -7.430 1.596 1.00 94.06 299 ALA A CA 1
ATOM 2279 C C . ALA A 1 299 ? 24.015 -5.921 1.396 1.00 94.06 299 ALA A C 1
ATOM 2281 O O . ALA A 1 299 ? 24.846 -5.111 1.803 1.00 94.06 299 ALA A O 1
ATOM 2282 N N . GLN A 1 300 ? 22.891 -5.535 0.786 1.00 93.62 300 GLN A N 1
ATOM 2283 C CA . GLN A 1 300 ? 22.526 -4.133 0.547 1.00 93.62 300 GLN A CA 1
ATOM 2284 C C . GLN A 1 300 ? 21.645 -3.548 1.658 1.00 93.62 300 GLN A C 1
ATOM 2286 O O . GLN A 1 300 ? 21.360 -2.347 1.665 1.00 93.62 300 GLN A O 1
ATOM 2291 N N . TRP A 1 301 ? 21.198 -4.373 2.606 1.00 94.25 301 TRP A N 1
ATOM 2292 C CA . TRP A 1 301 ? 20.364 -3.913 3.705 1.00 94.25 301 TRP A CA 1
ATOM 2293 C C . TRP A 1 301 ? 21.201 -3.467 4.904 1.00 94.25 301 TRP A C 1
ATOM 2295 O O . TRP A 1 301 ? 22.178 -4.095 5.297 1.00 94.25 301 TRP A O 1
ATOM 2305 N N . LYS A 1 302 ? 20.772 -2.370 5.535 1.00 92.56 302 LYS A N 1
ATOM 2306 C CA . LYS A 1 302 ? 21.390 -1.854 6.770 1.00 92.56 302 LYS A CA 1
ATOM 2307 C C . LYS A 1 302 ? 20.971 -2.634 8.023 1.00 92.56 302 LYS A C 1
ATOM 2309 O O . LYS A 1 302 ? 21.572 -2.448 9.077 1.00 92.56 302 LYS A O 1
ATOM 2314 N N . THR A 1 303 ? 19.914 -3.431 7.920 1.00 92.12 303 THR A N 1
ATOM 2315 C CA . THR A 1 303 ? 19.329 -4.281 8.967 1.00 92.12 303 THR A CA 1
ATOM 2316 C C . THR A 1 303 ? 18.914 -5.601 8.327 1.00 92.12 303 THR A C 1
ATOM 2318 O O . THR A 1 303 ? 18.745 -5.656 7.113 1.00 92.12 303 THR A O 1
ATOM 2321 N N . ASP A 1 304 ? 18.733 -6.669 9.102 1.00 95.62 304 ASP A N 1
ATOM 2322 C CA . ASP A 1 304 ? 18.174 -7.899 8.532 1.00 95.62 304 ASP A CA 1
ATOM 2323 C C . ASP A 1 304 ? 16.768 -7.602 7.954 1.00 95.62 304 ASP A C 1
ATOM 2325 O O . ASP A 1 304 ? 15.946 -7.019 8.668 1.00 95.62 304 ASP A O 1
ATOM 2329 N N . PRO A 1 305 ? 16.477 -7.950 6.681 1.00 96.75 305 PRO A N 1
ATOM 2330 C CA . PRO A 1 305 ? 15.190 -7.656 6.048 1.00 96.75 305 PRO A CA 1
ATOM 2331 C C . PRO A 1 305 ? 13.982 -8.231 6.794 1.00 96.75 305 PRO A C 1
ATOM 2333 O O . PRO A 1 305 ? 12.895 -7.671 6.695 1.00 96.75 305 PRO A O 1
ATOM 2336 N N . PHE A 1 306 ? 14.170 -9.319 7.542 1.00 97.31 306 PHE A N 1
ATOM 2337 C CA . PHE A 1 306 ? 13.126 -10.002 8.306 1.00 97.31 306 PHE A CA 1
ATOM 2338 C C . PHE A 1 306 ? 13.325 -9.853 9.823 1.00 97.31 306 PHE A C 1
ATOM 2340 O O . PHE A 1 306 ? 12.646 -10.514 10.604 1.00 97.31 306 PHE A O 1
ATOM 2347 N N . ALA A 1 307 ? 14.223 -8.961 10.263 1.00 97.19 307 ALA A N 1
ATOM 2348 C CA . ALA A 1 307 ? 14.258 -8.479 11.642 1.00 97.19 307 ALA A CA 1
ATOM 2349 C C . ALA A 1 307 ? 13.661 -7.058 11.700 1.00 97.19 307 ALA A C 1
ATOM 2351 O O . ALA A 1 307 ? 14.381 -6.079 11.460 1.00 97.19 307 ALA A O 1
ATOM 2352 N N . PRO A 1 308 ? 12.355 -6.916 12.003 1.00 95.56 308 PRO A N 1
ATOM 2353 C CA . PRO A 1 308 ? 11.691 -5.616 12.071 1.00 95.56 308 PRO A CA 1
ATOM 2354 C C . PRO A 1 308 ? 12.452 -4.642 12.970 1.00 95.56 308 PRO A C 1
ATOM 2356 O O . PRO A 1 308 ? 12.702 -4.923 14.141 1.00 95.56 308 PRO A O 1
ATOM 2359 N N . THR A 1 309 ? 12.827 -3.486 12.419 1.00 95.50 309 THR A N 1
ATOM 2360 C CA . THR A 1 309 ? 13.620 -2.485 13.141 1.00 95.50 309 THR A CA 1
ATOM 2361 C C . THR A 1 309 ? 12.956 -1.114 13.085 1.00 95.50 309 THR A C 1
ATOM 2363 O O . THR A 1 309 ? 12.782 -0.546 12.009 1.00 95.50 309 THR A O 1
ATOM 2366 N N . MET A 1 310 ? 12.646 -0.535 14.246 1.00 91.81 310 MET A N 1
ATOM 2367 C CA . MET A 1 310 ? 12.137 0.836 14.334 1.00 91.81 310 MET A CA 1
ATOM 2368 C C . MET A 1 310 ? 13.274 1.856 14.205 1.00 91.81 310 MET A C 1
ATOM 2370 O O . MET A 1 310 ? 14.231 1.829 14.983 1.00 91.81 310 MET A O 1
ATOM 2374 N N . ARG A 1 311 ? 13.178 2.788 13.250 1.00 88.81 311 ARG A N 1
ATOM 2375 C CA . ARG A 1 311 ? 14.132 3.901 13.080 1.00 88.81 311 ARG A CA 1
ATOM 2376 C C . ARG A 1 311 ? 13.395 5.163 12.656 1.00 88.81 311 ARG A C 1
ATOM 2378 O O . ARG A 1 311 ? 12.654 5.142 11.687 1.00 88.81 311 ARG A O 1
ATOM 2385 N N . GLY A 1 312 ? 13.594 6.265 13.380 1.00 84.75 312 GLY A N 1
ATOM 2386 C CA . GLY A 1 312 ? 12.993 7.556 13.015 1.00 84.75 312 GLY A CA 1
ATOM 2387 C C . GLY A 1 312 ? 11.458 7.572 13.001 1.00 84.75 312 GLY A C 1
ATOM 2388 O O . GLY A 1 312 ? 10.875 8.397 12.312 1.00 84.75 312 GLY A O 1
ATOM 2389 N N . GLY A 1 313 ? 10.803 6.667 13.739 1.00 86.50 313 GLY A N 1
ATOM 2390 C CA . GLY A 1 313 ? 9.343 6.505 13.710 1.00 86.50 313 GLY A CA 1
ATOM 2391 C C . GLY A 1 313 ? 8.822 5.614 12.576 1.00 86.50 313 GLY A C 1
ATOM 2392 O O . GLY A 1 313 ? 7.614 5.453 12.448 1.00 86.50 313 GLY A O 1
ATOM 2393 N N . GLU A 1 314 ? 9.712 5.008 11.792 1.00 90.56 314 GLU A N 1
ATOM 2394 C CA . GLU A 1 314 ? 9.388 4.107 10.686 1.00 90.56 314 GLU A CA 1
ATOM 2395 C C . GLU A 1 314 ? 9.780 2.667 11.033 1.00 90.56 314 GLU A C 1
ATOM 2397 O O . GLU A 1 314 ? 10.792 2.437 11.704 1.00 90.56 314 GLU A O 1
ATOM 2402 N N . LEU A 1 315 ? 9.005 1.695 10.545 1.00 92.75 315 LEU A N 1
ATOM 2403 C CA . LEU A 1 315 ? 9.330 0.275 10.647 1.00 92.75 315 LEU A CA 1
ATOM 2404 C C . LEU A 1 315 ? 10.071 -0.180 9.386 1.00 92.75 315 LEU A C 1
ATOM 2406 O O . LEU A 1 315 ? 9.516 -0.170 8.290 1.00 92.75 315 LEU A O 1
ATOM 2410 N N . TRP A 1 316 ? 11.313 -0.622 9.555 1.00 95.62 316 TRP A N 1
ATOM 2411 C CA . TRP A 1 316 ? 12.158 -1.119 8.476 1.00 95.62 316 TRP A CA 1
ATOM 2412 C C . TRP A 1 316 ? 12.126 -2.649 8.453 1.00 95.62 316 TRP A C 1
ATOM 2414 O O . TRP A 1 316 ? 12.677 -3.290 9.348 1.00 95.62 316 TRP A O 1
ATOM 2424 N N . ALA A 1 317 ? 11.472 -3.217 7.435 1.00 97.25 317 ALA A N 1
ATOM 2425 C CA . ALA A 1 317 ? 11.452 -4.648 7.122 1.00 97.25 317 ALA A CA 1
ATOM 2426 C C . ALA A 1 317 ? 10.965 -4.886 5.679 1.00 97.25 317 ALA A C 1
ATOM 2428 O O . ALA A 1 317 ? 10.203 -4.085 5.128 1.00 97.25 317 ALA A O 1
ATOM 2429 N N . ARG A 1 318 ? 11.357 -6.010 5.072 1.00 97.94 318 ARG A N 1
ATOM 2430 C CA . ARG A 1 318 ? 10.748 -6.525 3.838 1.00 97.94 318 ARG A CA 1
ATOM 2431 C C . ARG A 1 318 ? 9.288 -6.883 4.131 1.00 97.94 318 ARG A C 1
ATOM 2433 O O . ARG A 1 318 ? 8.989 -7.513 5.137 1.00 97.94 318 ARG A O 1
ATOM 2440 N N . GLY A 1 319 ? 8.374 -6.452 3.266 1.00 96.62 319 GLY A N 1
ATOM 2441 C CA . GLY A 1 319 ? 6.939 -6.657 3.462 1.00 96.62 319 GLY A CA 1
ATOM 2442 C C . GLY A 1 319 ? 6.227 -5.508 4.177 1.00 96.62 319 GLY A C 1
ATOM 2443 O O . GLY A 1 319 ? 5.005 -5.440 4.140 1.00 96.62 319 GLY A O 1
ATOM 2444 N N . ALA A 1 320 ? 6.959 -4.591 4.828 1.00 95.88 320 ALA A N 1
ATOM 2445 C CA . ALA A 1 320 ? 6.344 -3.569 5.681 1.00 95.88 320 ALA A CA 1
ATOM 2446 C C . ALA A 1 320 ? 5.411 -2.615 4.920 1.00 95.88 320 ALA A C 1
ATOM 2448 O O . ALA A 1 320 ? 4.361 -2.261 5.447 1.00 95.88 320 ALA A O 1
ATOM 2449 N N . MET A 1 321 ? 5.775 -2.215 3.697 1.00 92.81 321 MET A N 1
ATOM 2450 C CA . MET A 1 321 ? 4.877 -1.460 2.812 1.00 92.81 321 MET A CA 1
ATOM 2451 C C . MET A 1 321 ? 4.105 -2.367 1.855 1.00 92.81 321 MET A C 1
ATOM 2453 O O . MET A 1 321 ? 2.916 -2.148 1.673 1.00 92.81 321 MET A O 1
ATOM 2457 N N . ASP A 1 322 ? 4.785 -3.355 1.273 1.00 94.94 322 ASP A N 1
ATOM 2458 C CA . ASP A 1 322 ? 4.284 -4.183 0.173 1.00 94.94 322 ASP A CA 1
ATOM 2459 C C . ASP A 1 322 ? 4.326 -5.676 0.552 1.00 94.94 322 ASP A C 1
ATOM 2461 O O . ASP A 1 322 ? 5.411 -6.260 0.609 1.00 94.94 322 ASP A O 1
ATOM 2465 N N . MET A 1 323 ? 3.193 -6.268 0.950 1.00 95.12 323 MET A N 1
ATOM 2466 C CA . MET A 1 323 ? 1.976 -5.535 1.364 1.00 95.12 323 MET A CA 1
ATOM 2467 C C . MET A 1 323 ? 1.452 -5.901 2.755 1.00 95.12 323 MET A C 1
ATOM 2469 O O . MET A 1 323 ? 0.305 -5.626 3.118 1.00 95.12 323 MET A O 1
ATOM 2473 N N . LYS A 1 324 ? 2.310 -6.466 3.610 1.00 97.81 324 LYS A N 1
ATOM 2474 C CA . LYS A 1 324 ? 1.923 -6.869 4.971 1.00 97.81 324 LYS A CA 1
ATOM 2475 C C . LYS A 1 324 ? 1.463 -5.694 5.840 1.00 97.81 324 LYS A C 1
ATOM 2477 O O . LYS A 1 324 ? 0.642 -5.901 6.728 1.00 97.81 324 LYS A O 1
ATOM 2482 N N . GLY A 1 325 ? 1.938 -4.473 5.582 1.00 95.56 325 GLY A N 1
ATOM 2483 C CA . GLY A 1 325 ? 1.439 -3.240 6.211 1.00 95.56 325 GLY A CA 1
ATOM 2484 C C . GLY A 1 325 ? -0.057 -3.010 5.979 1.00 95.56 325 GLY A C 1
ATOM 2485 O O . GLY A 1 325 ? -0.825 -3.055 6.947 1.00 95.56 325 GLY A O 1
ATOM 2486 N N . PRO A 1 326 ? -0.483 -2.791 4.721 1.00 94.50 326 PRO A N 1
ATOM 2487 C CA . PRO A 1 326 ? -1.894 -2.775 4.334 1.00 94.50 326 PRO A CA 1
ATOM 2488 C C . PRO A 1 326 ? -2.685 -3.986 4.852 1.00 94.50 326 PRO A C 1
ATOM 2490 O O . PRO A 1 326 ? -3.727 -3.798 5.479 1.00 94.50 326 PRO A O 1
ATOM 2493 N N . GLY A 1 327 ? -2.137 -5.203 4.750 1.00 96.81 327 GLY A N 1
ATOM 2494 C CA . GLY A 1 327 ? -2.783 -6.412 5.279 1.00 96.81 327 GLY A CA 1
ATOM 2495 C C . GLY A 1 327 ? -3.041 -6.377 6.796 1.00 96.81 327 GLY A C 1
ATOM 2496 O O . GLY A 1 327 ? -4.082 -6.834 7.270 1.00 96.81 327 GLY A O 1
ATOM 2497 N N . VAL A 1 328 ? -2.150 -5.777 7.600 1.00 97.25 328 VAL A N 1
ATOM 2498 C CA . VAL A 1 328 ? -2.419 -5.540 9.035 1.00 97.25 328 VAL A CA 1
ATOM 2499 C C . VAL A 1 328 ? -3.520 -4.504 9.230 1.00 97.25 328 VAL A C 1
ATOM 2501 O O . VAL A 1 328 ? -4.339 -4.663 10.136 1.00 97.25 328 VAL A O 1
ATOM 2504 N N . ALA A 1 329 ? -3.568 -3.452 8.410 1.00 94.44 329 ALA A N 1
ATOM 2505 C CA . ALA A 1 329 ? -4.635 -2.457 8.488 1.00 94.44 329 ALA A CA 1
ATOM 2506 C C . ALA A 1 329 ? -6.009 -3.087 8.193 1.00 94.44 329 ALA A C 1
ATOM 2508 O O . ALA A 1 329 ? -6.962 -2.846 8.939 1.00 94.44 329 ALA A O 1
ATOM 2509 N N . GLU A 1 330 ? -6.088 -3.951 7.181 1.00 96.81 330 GLU A N 1
ATOM 2510 C CA . GLU A 1 330 ? -7.280 -4.729 6.833 1.00 96.81 330 GLU A CA 1
ATOM 2511 C C . GLU A 1 330 ? -7.682 -5.704 7.939 1.00 96.81 330 GLU A C 1
ATOM 2513 O O . GLU A 1 330 ? -8.833 -5.692 8.383 1.00 96.81 330 GLU A O 1
ATOM 2518 N N . LEU A 1 331 ? -6.731 -6.488 8.462 1.00 97.88 331 LEU A N 1
ATOM 2519 C CA . LEU A 1 331 ? -6.965 -7.388 9.592 1.00 97.88 331 LEU A CA 1
ATOM 2520 C C . LEU A 1 331 ? -7.516 -6.623 10.799 1.00 97.88 331 LEU A C 1
ATOM 2522 O O . LEU A 1 331 ? -8.508 -7.028 11.402 1.00 97.88 331 LEU A O 1
ATOM 2526 N N . VAL A 1 332 ? -6.892 -5.503 11.162 1.00 96.56 332 VAL A N 1
ATOM 2527 C CA . VAL A 1 332 ? -7.326 -4.688 12.299 1.00 96.56 332 VAL A CA 1
ATOM 2528 C C . VAL A 1 332 ? -8.720 -4.112 12.052 1.00 96.56 332 VAL A C 1
ATOM 2530 O O . VAL A 1 332 ? -9.553 -4.161 12.957 1.00 96.56 332 VAL A O 1
ATOM 2533 N N . ALA A 1 333 ? -9.018 -3.616 10.848 1.00 95.69 333 ALA A N 1
ATOM 2534 C CA . ALA A 1 333 ? -10.360 -3.159 10.496 1.00 95.69 333 ALA A CA 1
ATOM 2535 C C . ALA A 1 333 ? -11.392 -4.289 10.653 1.00 95.69 333 ALA A C 1
ATOM 2537 O O . ALA A 1 333 ? -12.411 -4.108 11.322 1.00 95.69 333 ALA A O 1
ATOM 2538 N N . PHE A 1 334 ? -11.085 -5.479 10.138 1.00 97.88 334 PHE A N 1
ATOM 25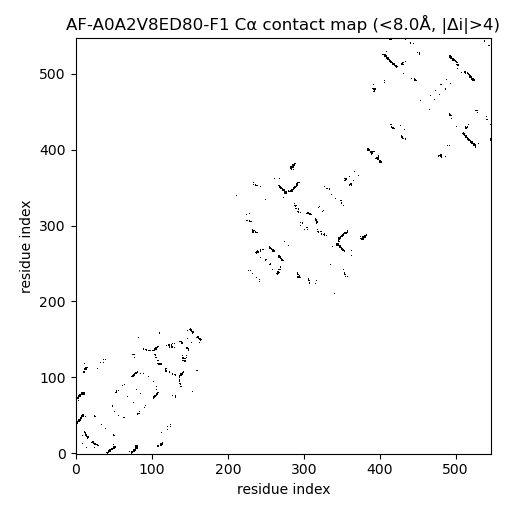39 C CA . PHE A 1 334 ? -11.925 -6.669 10.237 1.00 97.88 334 PHE A CA 1
ATOM 2540 C C . PHE A 1 334 ? -12.193 -7.083 11.694 1.00 97.88 334 PHE A C 1
ATOM 2542 O O . PHE A 1 334 ? -13.340 -7.293 12.099 1.00 97.88 334 PHE A O 1
ATOM 2549 N N . LEU A 1 335 ? -11.150 -7.115 12.528 1.00 96.75 335 LEU A N 1
ATOM 2550 C CA . LEU A 1 335 ? -11.264 -7.398 13.960 1.00 96.75 335 LEU A CA 1
ATOM 2551 C C . LEU A 1 335 ? -12.106 -6.352 14.691 1.00 96.75 335 LEU A C 1
ATOM 2553 O O . LEU A 1 335 ? -12.891 -6.697 15.575 1.00 96.75 335 LEU A O 1
ATOM 2557 N N . ARG A 1 336 ? -11.982 -5.073 14.330 1.00 94.81 336 ARG A N 1
ATOM 2558 C CA . ARG A 1 336 ? -12.783 -4.005 14.937 1.00 94.81 336 ARG A CA 1
ATOM 2559 C C . ARG A 1 336 ? -14.258 -4.130 14.607 1.00 94.81 336 ARG A C 1
ATOM 2561 O O . ARG A 1 336 ? -15.063 -4.010 15.526 1.00 94.81 336 ARG A O 1
ATOM 2568 N N . LEU A 1 337 ? -14.615 -4.449 13.359 1.00 95.81 337 LEU A N 1
ATOM 2569 C CA . LEU A 1 337 ? -16.012 -4.709 12.987 1.00 95.81 337 LEU A CA 1
ATOM 2570 C C . LEU A 1 337 ? -16.642 -5.755 13.921 1.00 95.81 337 LEU A C 1
ATOM 2572 O O . LEU A 1 337 ? -17.753 -5.561 14.418 1.00 95.81 337 LEU A O 1
ATOM 2576 N N . LYS A 1 338 ? -15.891 -6.820 14.238 1.00 95.75 338 LYS A N 1
ATOM 2577 C CA . LYS A 1 338 ? -16.302 -7.862 15.188 1.00 95.75 338 LYS A CA 1
ATOM 2578 C C . LYS A 1 338 ? -16.348 -7.368 16.640 1.00 95.75 338 LYS A C 1
ATOM 2580 O O . LYS A 1 338 ? -17.384 -7.515 17.293 1.00 95.75 338 LYS A O 1
ATOM 2585 N N . ARG A 1 339 ? -15.244 -6.817 17.158 1.00 94.88 339 ARG A N 1
ATOM 2586 C CA . ARG A 1 339 ? -15.081 -6.401 18.568 1.00 94.88 339 ARG A CA 1
ATOM 2587 C C . ARG A 1 339 ? -16.071 -5.305 18.963 1.00 94.88 339 ARG A C 1
ATOM 2589 O O . ARG A 1 339 ? -16.634 -5.341 20.055 1.00 94.88 339 ARG A O 1
ATOM 2596 N N . GLU A 1 340 ? -16.304 -4.357 18.062 1.00 94.56 340 GLU A N 1
ATOM 2597 C CA . GLU A 1 340 ? -17.192 -3.209 18.270 1.00 94.56 340 GLU A CA 1
ATOM 2598 C C . GLU A 1 340 ? -18.648 -3.515 17.888 1.00 94.56 340 GLU A C 1
ATOM 2600 O O . GLU A 1 340 ? -19.532 -2.705 18.159 1.00 94.56 340 GLU A O 1
ATOM 2605 N N . ARG A 1 341 ? -18.917 -4.702 17.320 1.00 94.25 341 ARG A N 1
ATOM 2606 C CA . ARG A 1 341 ? -20.246 -5.142 16.862 1.00 94.25 341 ARG A CA 1
ATOM 2607 C C . ARG A 1 341 ? -20.894 -4.132 15.914 1.00 94.25 341 ARG A C 1
ATOM 2609 O O . ARG A 1 341 ? -22.076 -3.812 16.052 1.00 94.25 341 ARG A O 1
ATOM 2616 N N . VAL A 1 342 ? -20.108 -3.624 14.966 1.00 94.44 342 VAL A N 1
ATOM 2617 C CA . VAL A 1 342 ? -20.594 -2.681 13.954 1.00 94.44 342 VAL A CA 1
ATOM 2618 C C . VAL A 1 342 ? -21.718 -3.353 13.157 1.00 94.44 342 VAL A C 1
ATOM 2620 O O . VAL A 1 342 ? -21.501 -4.454 12.649 1.00 94.44 342 VAL A O 1
ATOM 2623 N N . PRO A 1 343 ? -22.911 -2.740 13.031 1.00 94.50 343 PRO A N 1
ATOM 2624 C CA . PRO A 1 343 ? -23.962 -3.273 12.175 1.00 94.50 343 PRO A CA 1
ATOM 2625 C C . PRO A 1 343 ? -23.490 -3.327 10.718 1.00 94.50 343 PRO A C 1
ATOM 2627 O O . PRO A 1 343 ? -23.164 -2.301 10.122 1.00 94.50 343 PRO A O 1
ATOM 2630 N N . LEU A 1 344 ? -23.453 -4.528 10.147 1.00 96.56 344 LEU A N 1
ATOM 2631 C CA . LEU A 1 344 ? -22.990 -4.777 8.787 1.00 96.56 344 LEU A CA 1
ATOM 2632 C C . LEU A 1 344 ? -24.185 -4.853 7.833 1.00 96.56 344 LEU A C 1
ATOM 2634 O O . LEU A 1 344 ? -25.070 -5.695 7.998 1.00 96.56 344 LEU A O 1
ATOM 2638 N N . SER A 1 345 ? -24.205 -3.989 6.818 1.00 96.38 345 SER A N 1
ATOM 2639 C CA . SER A 1 345 ? -25.214 -4.023 5.749 1.00 96.38 345 SER A CA 1
ATOM 2640 C C . SER A 1 345 ? -24.918 -5.074 4.674 1.00 96.38 345 SER A C 1
ATOM 2642 O O . SER A 1 345 ? -25.810 -5.424 3.906 1.00 96.38 345 SER A O 1
ATOM 2644 N N . ARG A 1 346 ? -23.680 -5.572 4.618 1.00 96.50 346 ARG A N 1
ATOM 2645 C CA . ARG A 1 346 ? -23.158 -6.560 3.665 1.00 96.50 346 ARG A CA 1
ATOM 2646 C C . ARG A 1 346 ? -22.187 -7.499 4.384 1.00 96.50 346 ARG A C 1
ATOM 2648 O O . ARG A 1 346 ? -21.672 -7.146 5.446 1.00 96.50 346 ARG A O 1
ATOM 2655 N N . ASP A 1 347 ? -21.934 -8.672 3.810 1.00 97.62 347 ASP A N 1
ATOM 2656 C CA . ASP A 1 347 ? -20.847 -9.541 4.272 1.00 97.62 347 ASP A CA 1
ATOM 2657 C C . ASP A 1 347 ? -19.495 -8.833 4.068 1.00 97.62 347 ASP A C 1
ATOM 2659 O O . ASP A 1 347 ? -19.293 -8.149 3.064 1.00 97.62 347 ASP A O 1
ATOM 2663 N N . VAL A 1 348 ? -18.561 -9.024 5.000 1.00 98.44 348 VAL A N 1
ATOM 2664 C CA . VAL A 1 348 ? -17.162 -8.597 4.854 1.00 98.44 348 VAL A CA 1
ATOM 2665 C C . VAL A 1 348 ? -16.288 -9.841 4.882 1.00 98.44 348 VAL A C 1
ATOM 2667 O O . VAL A 1 348 ? -16.436 -10.682 5.772 1.00 98.44 348 VAL A O 1
ATOM 2670 N N 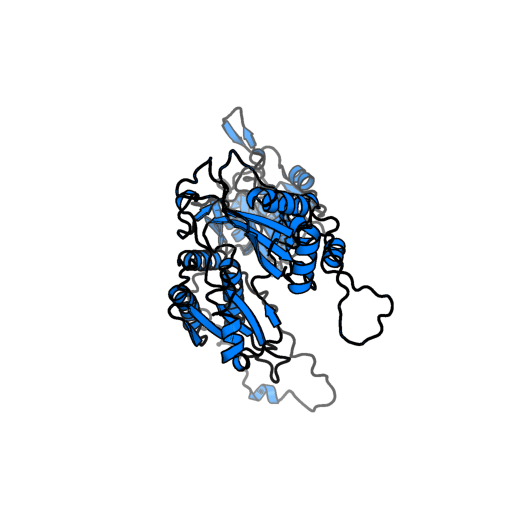. ILE A 1 349 ? -15.400 -9.973 3.906 1.00 98.69 349 ILE A N 1
ATOM 2671 C CA . ILE A 1 349 ? -14.472 -11.094 3.758 1.00 98.69 349 ILE A CA 1
ATOM 2672 C C . ILE A 1 349 ? -13.055 -10.559 3.937 1.00 98.69 349 ILE A C 1
ATOM 2674 O O . ILE A 1 349 ? -12.732 -9.516 3.386 1.00 98.69 349 ILE A O 1
ATOM 2678 N N . LEU A 1 350 ? -12.230 -11.273 4.695 1.00 98.69 350 LEU A N 1
ATOM 2679 C CA . LEU A 1 350 ? -10.782 -11.090 4.718 1.00 98.69 350 LEU A CA 1
ATOM 2680 C C . LEU A 1 350 ? -10.162 -12.255 3.942 1.00 98.69 350 LEU A C 1
ATOM 2682 O O . LEU A 1 350 ? -10.403 -13.414 4.298 1.00 98.69 350 LEU A O 1
ATOM 2686 N N . LEU A 1 351 ? -9.410 -11.944 2.889 1.00 98.69 351 LEU A N 1
ATOM 2687 C CA . LEU A 1 351 ? -8.767 -12.907 2.001 1.00 98.69 351 LEU A CA 1
ATOM 2688 C C . LEU A 1 351 ? -7.267 -12.598 1.922 1.00 98.69 351 LEU A C 1
ATOM 2690 O O . LEU A 1 351 ? -6.893 -11.510 1.503 1.00 98.69 351 LEU A O 1
ATOM 2694 N N . ALA A 1 352 ? -6.422 -13.549 2.328 1.00 98.50 352 ALA A N 1
ATOM 2695 C CA . ALA A 1 352 ? -4.969 -13.427 2.224 1.00 98.50 352 ALA A CA 1
ATOM 2696 C C . ALA A 1 352 ? -4.409 -14.430 1.209 1.00 98.50 352 ALA A C 1
ATOM 2698 O O . ALA A 1 352 ? -4.646 -15.632 1.358 1.00 98.50 352 ALA A O 1
ATOM 2699 N N . GLU A 1 353 ? -3.652 -13.963 0.219 1.00 97.75 353 GLU A N 1
ATOM 2700 C CA . GLU A 1 353 ? -3.211 -14.756 -0.940 1.00 97.75 353 GLU A CA 1
ATOM 2701 C C . GLU A 1 353 ? -1.682 -14.984 -1.002 1.00 97.75 353 GLU A C 1
ATOM 2703 O O . GLU A 1 353 ? -0.942 -14.289 -0.307 1.00 97.75 353 GLU A O 1
ATOM 2708 N N . PRO A 1 354 ? -1.177 -15.982 -1.763 1.00 97.88 354 PRO A N 1
ATOM 2709 C CA . PRO A 1 354 ? 0.200 -16.461 -1.620 1.00 97.88 354 PRO A CA 1
ATOM 2710 C C . PRO A 1 354 ? 1.205 -16.107 -2.729 1.00 97.88 354 PRO A C 1
ATOM 2712 O O . PRO A 1 354 ? 2.348 -16.568 -2.635 1.00 97.88 354 PRO A O 1
ATOM 2715 N N . ASP A 1 355 ? 0.792 -15.483 -3.835 1.00 96.56 355 ASP A N 1
ATOM 2716 C CA . ASP A 1 355 ? 1.646 -15.395 -5.029 1.00 96.56 355 ASP A CA 1
ATOM 2717 C C . ASP A 1 355 ? 1.456 -14.143 -5.904 1.00 96.56 355 ASP A C 1
ATOM 2719 O O . ASP A 1 355 ? 1.666 -14.213 -7.120 1.00 96.56 355 ASP A O 1
ATOM 2723 N N . GLU A 1 356 ? 1.065 -13.006 -5.327 1.00 95.69 356 GLU A N 1
ATOM 2724 C CA . GLU A 1 356 ? 0.859 -11.774 -6.109 1.00 95.69 356 GLU A CA 1
ATOM 2725 C C . GLU A 1 356 ? 2.159 -11.326 -6.787 1.00 95.69 356 GLU A C 1
ATOM 2727 O O . GLU A 1 356 ? 2.154 -11.091 -7.997 1.00 95.69 356 GLU A O 1
ATOM 2732 N N . GLU A 1 357 ? 3.293 -11.411 -6.082 1.00 91.81 357 GLU A N 1
ATOM 2733 C CA . GLU A 1 357 ? 4.612 -10.945 -6.545 1.00 91.81 357 GLU A CA 1
ATOM 2734 C C . GLU A 1 357 ? 5.122 -11.693 -7.797 1.00 91.81 357 GLU A C 1
ATOM 2736 O O . GLU A 1 357 ? 6.115 -11.321 -8.431 1.00 91.81 357 GLU A O 1
ATOM 2741 N N . VAL A 1 358 ? 4.453 -12.792 -8.166 1.00 88.38 358 VAL A N 1
ATOM 2742 C CA . VAL A 1 358 ? 4.718 -13.596 -9.371 1.00 88.38 358 VAL A CA 1
ATOM 2743 C C . VAL A 1 358 ? 3.504 -13.708 -10.307 1.00 88.38 358 VAL A C 1
ATOM 2745 O O . VAL A 1 358 ? 3.556 -14.444 -11.297 1.00 88.38 358 VAL A O 1
ATOM 2748 N N . GLY A 1 359 ? 2.431 -12.956 -10.044 1.00 88.00 359 GLY A N 1
ATOM 2749 C CA . GLY A 1 359 ? 1.290 -12.750 -10.939 1.00 88.00 359 GLY A CA 1
ATOM 2750 C C . GLY A 1 359 ? -0.061 -13.317 -10.482 1.00 88.00 359 GLY A C 1
ATOM 2751 O O . GLY A 1 359 ? -0.995 -13.330 -11.293 1.00 88.00 359 GLY A O 1
ATOM 2752 N N . GLY A 1 360 ? -0.185 -13.806 -9.244 1.00 93.19 360 GLY A N 1
ATOM 2753 C CA . GLY A 1 360 ? -1.471 -14.141 -8.611 1.00 93.19 360 GLY A CA 1
ATOM 2754 C C . GLY A 1 360 ? -2.197 -15.361 -9.198 1.00 93.19 360 GLY A C 1
ATOM 2755 O O . GLY A 1 360 ? -3.432 -15.437 -9.178 1.00 93.19 360 GLY A O 1
ATOM 2756 N N . ALA A 1 361 ? -1.466 -16.295 -9.814 1.00 95.69 361 ALA A N 1
ATOM 2757 C CA . ALA A 1 361 ? -2.058 -17.454 -10.484 1.00 95.69 361 ALA A CA 1
ATOM 2758 C C . ALA A 1 361 ? -2.626 -18.478 -9.491 1.00 95.69 361 ALA A C 1
ATOM 2760 O O . ALA A 1 361 ? -3.640 -19.117 -9.776 1.00 95.69 361 ALA A O 1
ATOM 2761 N N . LEU A 1 362 ? -1.968 -18.624 -8.346 1.00 97.50 362 LEU A N 1
ATOM 2762 C CA . LEU A 1 362 ? -2.277 -19.576 -7.288 1.00 97.50 362 LEU A CA 1
ATOM 2763 C C . LEU A 1 362 ? -3.072 -18.928 -6.139 1.00 97.50 362 LEU A C 1
ATOM 2765 O O . LEU A 1 362 ? -3.592 -19.651 -5.299 1.00 97.50 362 LEU A O 1
ATOM 2769 N N . GLY A 1 363 ? -3.203 -17.603 -6.105 1.00 96.69 363 GLY A N 1
ATOM 2770 C CA . GLY A 1 363 ? -4.094 -16.833 -5.237 1.00 96.69 363 GLY A CA 1
ATOM 2771 C C . GLY A 1 363 ? -5.415 -16.502 -5.923 1.00 96.69 363 GLY A C 1
ATOM 2772 O O . GLY A 1 363 ? -6.244 -17.390 -6.141 1.00 96.69 363 GLY A O 1
ATOM 2773 N N . ALA A 1 364 ? -5.599 -15.236 -6.299 1.00 95.31 364 ALA A N 1
ATOM 2774 C CA . ALA A 1 364 ? -6.854 -14.690 -6.811 1.00 95.31 364 ALA A CA 1
ATOM 2775 C C . ALA A 1 364 ? -7.428 -15.493 -7.974 1.00 95.31 364 ALA A C 1
ATOM 2777 O O . ALA A 1 364 ? -8.612 -15.837 -7.975 1.00 95.31 364 ALA A O 1
ATOM 2778 N N . ARG A 1 365 ? -6.604 -15.847 -8.971 1.00 96.69 365 ARG A N 1
ATOM 2779 C CA . ARG A 1 365 ? -7.091 -16.604 -10.136 1.00 96.69 365 ARG A CA 1
ATOM 2780 C C . ARG A 1 365 ? -7.582 -17.992 -9.750 1.00 96.69 365 ARG A C 1
ATOM 2782 O O . ARG A 1 365 ? -8.601 -18.442 -10.272 1.00 96.69 365 ARG A O 1
ATOM 2789 N N . TRP A 1 366 ? -6.890 -18.653 -8.827 1.00 98.25 366 TRP A N 1
ATOM 2790 C CA . TRP A 1 366 ? -7.298 -19.957 -8.324 1.00 98.25 366 TRP A CA 1
ATOM 2791 C C . TRP A 1 366 ? -8.586 -19.855 -7.498 1.00 98.25 366 TRP A C 1
ATOM 2793 O O . TRP A 1 366 ? -9.496 -20.660 -7.697 1.00 98.25 366 TRP A O 1
ATOM 2803 N N . MET A 1 367 ? -8.721 -18.833 -6.647 1.00 97.94 367 MET A N 1
ATOM 2804 C CA . MET A 1 367 ? -9.948 -18.587 -5.882 1.00 97.94 367 MET A CA 1
ATOM 2805 C C . MET A 1 367 ? -11.147 -18.293 -6.783 1.00 97.94 367 MET A C 1
ATOM 2807 O O . MET A 1 367 ? -12.230 -18.823 -6.552 1.00 97.94 367 MET A O 1
ATOM 2811 N N . ILE A 1 368 ? -10.965 -17.508 -7.847 1.00 97.31 368 ILE A N 1
ATOM 2812 C CA . ILE A 1 368 ? -12.014 -17.268 -8.845 1.00 97.31 368 ILE A CA 1
ATOM 2813 C C . ILE A 1 368 ? -12.387 -18.577 -9.556 1.00 97.31 368 ILE A C 1
ATOM 2815 O O . ILE A 1 368 ? -13.564 -18.864 -9.743 1.00 97.31 368 ILE A O 1
ATOM 2819 N N . ALA A 1 369 ? -11.411 -19.398 -9.939 1.00 97.88 369 ALA A N 1
ATOM 2820 C CA . ALA A 1 369 ? -11.694 -20.635 -10.662 1.00 97.88 369 ALA A CA 1
ATOM 2821 C C . ALA A 1 369 ? -12.416 -21.694 -9.805 1.00 97.88 369 ALA A C 1
ATOM 2823 O O . ALA A 1 369 ? -13.242 -22.435 -10.334 1.00 97.88 369 ALA A O 1
ATOM 2824 N N . ASN A 1 370 ? -12.119 -21.769 -8.502 1.00 98.12 370 ASN A N 1
ATOM 2825 C CA . ASN A 1 370 ? -12.558 -22.879 -7.645 1.00 98.12 370 ASN A CA 1
ATOM 2826 C C . ASN A 1 370 ? -13.598 -22.483 -6.583 1.00 98.12 370 ASN A C 1
ATOM 2828 O O . ASN A 1 370 ? -14.420 -23.310 -6.200 1.00 98.12 370 ASN A O 1
ATOM 2832 N N . HIS A 1 371 ? -13.594 -21.227 -6.126 1.00 97.25 371 HIS A N 1
ATOM 2833 C CA . HIS A 1 371 ? -14.359 -20.762 -4.962 1.00 97.25 371 HIS A CA 1
ATOM 2834 C C . HIS A 1 371 ? -15.103 -19.436 -5.207 1.00 97.25 371 HIS A C 1
ATOM 2836 O O . HIS A 1 371 ? -15.493 -18.758 -4.255 1.00 97.25 371 HIS A O 1
ATOM 2842 N N . TYR A 1 372 ? -15.367 -19.047 -6.465 1.00 96.38 372 TYR A N 1
ATOM 2843 C CA . TYR A 1 372 ? -16.048 -17.774 -6.755 1.00 96.38 372 TYR A CA 1
ATOM 2844 C C . TYR A 1 372 ? -17.408 -17.650 -6.065 1.00 96.38 372 TYR A C 1
ATOM 2846 O O . TYR A 1 372 ? -17.727 -16.585 -5.554 1.00 96.38 372 TYR A O 1
ATOM 2854 N N . ALA A 1 373 ? -18.188 -18.733 -5.983 1.00 95.06 373 ALA A N 1
ATOM 2855 C CA . ALA A 1 373 ? -19.483 -18.724 -5.296 1.00 95.06 373 ALA A CA 1
ATOM 2856 C C . ALA A 1 373 ? -19.366 -18.412 -3.790 1.00 95.06 373 ALA A C 1
ATOM 2858 O O . ALA A 1 373 ? -20.298 -17.878 -3.189 1.00 95.06 373 ALA A O 1
ATOM 2859 N N . GLU A 1 374 ? -18.226 -18.726 -3.170 1.00 93.56 374 GLU A N 1
ATOM 2860 C CA . GLU A 1 374 ? -17.962 -18.398 -1.770 1.00 93.56 374 GLU A CA 1
ATOM 2861 C C . GLU A 1 374 ? -17.504 -16.958 -1.581 1.00 93.56 374 GLU A C 1
ATOM 2863 O O . GLU A 1 374 ? -17.706 -16.414 -0.495 1.00 93.56 374 GLU A O 1
ATOM 2868 N N . LEU A 1 375 ? -16.903 -16.343 -2.599 1.00 94.06 375 LEU A N 1
ATOM 2869 C CA . LEU A 1 375 ? -16.493 -14.943 -2.582 1.00 94.06 375 LEU A CA 1
ATOM 2870 C C . LEU A 1 375 ? -17.660 -14.024 -2.965 1.00 94.06 375 LEU A C 1
ATOM 2872 O O . LEU A 1 375 ? -18.034 -13.165 -2.168 1.00 94.06 375 LEU A O 1
ATOM 2876 N N . ASP A 1 376 ? -18.212 -14.237 -4.166 1.00 92.56 376 ASP A N 1
ATOM 2877 C CA . ASP A 1 376 ? -19.206 -13.432 -4.892 1.00 92.56 376 ASP A CA 1
ATOM 2878 C C . ASP A 1 376 ? -19.178 -11.939 -4.505 1.00 92.56 376 ASP A C 1
ATOM 2880 O O . ASP A 1 376 ? -20.144 -11.428 -3.930 1.00 92.56 376 ASP A O 1
ATOM 2884 N N . PRO A 1 377 ? -18.048 -11.235 -4.719 1.00 96.56 377 PRO A N 1
ATOM 2885 C CA . PRO A 1 377 ? -17.881 -9.883 -4.208 1.00 96.56 377 PRO A CA 1
ATOM 2886 C C . PRO A 1 377 ? -18.615 -8.850 -5.068 1.00 96.56 377 PRO A C 1
ATOM 2888 O O . PRO A 1 377 ? -18.660 -8.946 -6.293 1.00 96.56 377 PRO A O 1
ATOM 2891 N N . GLU A 1 378 ? -19.151 -7.818 -4.419 1.00 96.69 378 GLU A N 1
ATOM 2892 C CA . GLU A 1 378 ? -19.570 -6.574 -5.082 1.00 96.69 378 GLU A CA 1
ATOM 2893 C C . GLU A 1 378 ? -18.384 -5.612 -5.208 1.00 96.69 378 GLU A C 1
ATOM 2895 O O . GLU A 1 378 ? -18.256 -4.910 -6.208 1.00 96.69 378 GLU A O 1
ATOM 2900 N N . TYR A 1 379 ? -17.507 -5.614 -4.199 1.00 96.12 379 TYR A N 1
ATOM 2901 C CA . TYR A 1 379 ? -16.324 -4.764 -4.126 1.00 96.12 379 TYR A CA 1
ATOM 2902 C C . TYR A 1 379 ? -15.126 -5.545 -3.591 1.00 96.12 379 TYR A C 1
ATOM 2904 O O . TYR A 1 379 ? -15.270 -6.382 -2.696 1.00 96.12 379 TYR A O 1
ATOM 2912 N N . VAL A 1 380 ? -13.947 -5.211 -4.106 1.00 95.81 380 VAL A N 1
ATOM 2913 C CA . VAL A 1 380 ? -12.654 -5.668 -3.593 1.00 95.81 380 VAL A CA 1
ATOM 2914 C C . VAL A 1 380 ? -11.851 -4.427 -3.220 1.00 95.81 380 VAL A C 1
ATOM 2916 O O . VAL A 1 380 ? -11.782 -3.479 -4.000 1.00 95.81 380 VAL A O 1
ATOM 2919 N N . ILE A 1 381 ? -11.319 -4.417 -2.005 1.00 95.12 381 ILE A N 1
ATOM 2920 C CA . ILE A 1 381 ? -10.318 -3.465 -1.538 1.00 95.12 381 ILE A CA 1
ATOM 2921 C C . ILE A 1 381 ? -9.021 -4.263 -1.484 1.00 95.12 381 ILE A C 1
ATOM 2923 O O . ILE A 1 381 ? -8.909 -5.153 -0.646 1.00 95.12 381 ILE A O 1
ATOM 2927 N N . ASP A 1 382 ? -8.129 -3.997 -2.430 1.00 92.56 382 ASP A N 1
ATOM 2928 C CA . ASP A 1 382 ? -6.824 -4.641 -2.565 1.00 92.56 382 ASP A CA 1
ATOM 2929 C C . ASP A 1 382 ? -5.694 -3.719 -2.065 1.00 92.56 382 ASP A C 1
ATOM 2931 O O . ASP A 1 382 ? -5.950 -2.709 -1.399 1.00 92.56 382 ASP A O 1
ATOM 2935 N N . GLU A 1 383 ? -4.442 -4.048 -2.405 1.00 89.31 383 GLU A N 1
ATOM 2936 C CA . GLU A 1 383 ? -3.255 -3.268 -2.030 1.00 89.31 383 GLU A CA 1
ATOM 2937 C C . GLU A 1 383 ? -3.337 -1.786 -2.397 1.00 89.31 383 GLU A C 1
ATOM 2939 O O . GLU A 1 383 ? -2.837 -0.929 -1.659 1.00 89.31 383 GLU A O 1
ATOM 2944 N N . GLY A 1 384 ? -4.038 -1.493 -3.493 1.00 79.12 384 GLY A N 1
ATOM 2945 C CA . GLY A 1 384 ? -4.467 -0.170 -3.884 1.00 79.12 384 GLY A CA 1
ATOM 2946 C C . GLY A 1 384 ? -3.377 0.905 -3.925 1.00 79.12 384 GLY A C 1
ATOM 2947 O O . GLY A 1 384 ? -2.189 0.692 -4.155 1.00 79.12 384 GLY A O 1
ATOM 2948 N N . GLY A 1 385 ? -3.828 2.152 -3.779 1.00 80.69 385 GLY A N 1
ATOM 2949 C CA . GLY A 1 385 ? -2.950 3.316 -3.753 1.00 80.69 385 GLY A CA 1
ATOM 2950 C C . GLY A 1 385 ? -2.364 3.552 -2.362 1.00 80.69 385 GLY A C 1
ATOM 2951 O O . GLY A 1 385 ? -2.972 3.241 -1.344 1.00 80.69 385 GLY A O 1
ATOM 2952 N N . PHE A 1 386 ? -1.201 4.194 -2.306 1.00 86.56 386 PHE A N 1
ATOM 2953 C CA . PHE A 1 386 ? -0.538 4.523 -1.047 1.00 86.56 386 PHE A CA 1
ATOM 2954 C C . PHE A 1 386 ? -0.619 6.019 -0.719 1.00 86.56 386 PHE A C 1
ATOM 2956 O O . PHE A 1 386 ? -0.800 6.886 -1.583 1.00 86.56 386 PHE A O 1
ATOM 2963 N N . GLY A 1 387 ? -0.476 6.325 0.571 1.00 89.12 387 GLY A N 1
ATOM 2964 C CA . GLY A 1 387 ? -0.314 7.685 1.070 1.00 89.12 387 GLY A CA 1
ATOM 2965 C C . GLY A 1 387 ? 1.118 8.163 0.883 1.00 89.12 387 GLY A C 1
ATOM 2966 O O . GLY A 1 387 ? 2.054 7.502 1.322 1.00 89.12 387 GLY A O 1
ATOM 2967 N N . SER A 1 388 ? 1.313 9.320 0.259 1.00 90.00 388 SER A N 1
ATOM 2968 C CA . SER A 1 388 ? 2.648 9.902 0.117 1.00 90.00 388 SER A CA 1
ATOM 2969 C C . SER A 1 388 ? 2.624 11.420 0.167 1.00 90.00 388 SER A C 1
ATOM 2971 O O . SER A 1 388 ? 1.700 12.079 -0.317 1.00 90.00 388 SER A O 1
ATOM 2973 N N . ARG A 1 389 ? 3.667 11.977 0.785 1.00 92.31 389 ARG A N 1
ATOM 2974 C CA . ARG A 1 389 ? 3.936 13.410 0.785 1.00 92.31 389 ARG A CA 1
ATOM 2975 C C . ARG A 1 389 ? 4.833 13.743 -0.402 1.00 92.31 389 ARG A C 1
ATOM 2977 O O . ARG A 1 389 ? 5.820 13.054 -0.631 1.00 92.31 389 ARG A O 1
ATOM 2984 N N . ASP A 1 390 ? 4.456 14.765 -1.158 1.00 90.50 390 ASP A N 1
ATOM 2985 C CA . ASP A 1 390 ? 5.211 15.355 -2.271 1.00 90.50 390 ASP A CA 1
ATOM 2986 C C . ASP A 1 390 ? 5.445 14.450 -3.494 1.00 90.50 390 ASP A C 1
ATOM 2988 O O . ASP A 1 390 ? 5.985 14.905 -4.503 1.00 90.50 390 ASP A O 1
ATOM 2992 N N . LEU A 1 391 ? 5.005 13.185 -3.457 1.00 91.19 391 LEU A N 1
ATOM 2993 C CA . LEU A 1 391 ? 5.172 12.263 -4.580 1.00 91.19 391 LEU A CA 1
ATOM 2994 C C . LEU A 1 391 ? 4.166 12.530 -5.702 1.00 91.19 391 LEU A C 1
ATOM 2996 O O . LEU A 1 391 ? 4.563 12.613 -6.858 1.00 91.19 391 LEU A O 1
ATOM 3000 N N . PHE A 1 392 ? 2.872 12.638 -5.391 1.00 89.81 392 PHE A N 1
ATOM 3001 C CA . PHE A 1 392 ? 1.848 12.872 -6.416 1.00 89.81 392 PHE A CA 1
ATOM 3002 C C . PHE A 1 392 ? 1.762 14.348 -6.804 1.00 89.81 392 PHE A C 1
ATOM 3004 O O . PHE A 1 392 ? 1.702 14.671 -7.988 1.00 89.81 392 PHE A O 1
ATOM 3011 N N . ALA A 1 393 ? 1.783 15.241 -5.816 1.00 90.12 393 ALA A N 1
ATOM 3012 C CA . ALA A 1 393 ? 1.694 16.683 -6.007 1.00 90.12 393 ALA A CA 1
ATOM 3013 C C . ALA A 1 393 ? 2.633 17.409 -5.036 1.00 90.12 393 ALA A C 1
ATOM 3015 O O . ALA A 1 393 ? 2.813 16.938 -3.911 1.00 90.12 393 ALA A O 1
ATOM 3016 N N . PRO A 1 394 ? 3.241 18.532 -5.453 1.00 89.19 394 PRO A N 1
ATOM 3017 C CA . PRO A 1 394 ? 4.219 19.240 -4.639 1.00 89.19 394 PRO A CA 1
ATOM 3018 C C . PRO A 1 394 ? 3.567 19.857 -3.396 1.00 89.19 394 PRO A C 1
ATOM 3020 O O . PRO A 1 394 ? 2.509 20.479 -3.486 1.00 89.19 394 PRO A O 1
ATOM 3023 N N . ASN A 1 395 ? 4.237 19.741 -2.248 1.00 89.06 395 ASN A N 1
ATOM 3024 C CA . ASN A 1 395 ? 3.795 20.255 -0.947 1.00 89.06 395 ASN A CA 1
ATOM 3025 C C . ASN A 1 395 ? 2.445 19.681 -0.476 1.00 89.06 395 ASN A C 1
ATOM 3027 O O . ASN A 1 395 ? 1.713 20.335 0.270 1.00 89.06 395 ASN A O 1
ATOM 3031 N N . ALA A 1 396 ? 2.101 18.463 -0.902 1.00 90.38 396 ALA A N 1
ATOM 3032 C CA . ALA A 1 396 ? 0.814 17.835 -0.624 1.00 90.38 396 ALA A CA 1
ATOM 3033 C C . ALA A 1 396 ? 0.985 16.420 -0.060 1.00 90.38 396 ALA A C 1
ATOM 3035 O O . ALA A 1 396 ? 1.798 15.636 -0.542 1.00 90.38 396 ALA A O 1
ATOM 3036 N N . LEU A 1 397 ? 0.179 16.081 0.950 1.00 93.12 397 LEU A N 1
ATOM 3037 C CA . LEU A 1 397 ? -0.037 14.696 1.368 1.00 93.12 397 LEU A CA 1
ATOM 3038 C C . LEU A 1 397 ? -1.237 14.154 0.592 1.00 93.12 397 LEU A C 1
ATOM 3040 O O . LEU A 1 397 ? -2.354 14.636 0.777 1.00 93.12 397 LEU A O 1
ATOM 3044 N N . VAL A 1 398 ? -0.998 13.171 -0.270 1.00 90.81 398 VAL A N 1
ATOM 3045 C CA . VAL A 1 398 ? -2.020 12.575 -1.132 1.00 90.81 398 VAL A CA 1
ATOM 3046 C C . VAL A 1 398 ? -2.167 11.104 -0.778 1.00 90.81 398 VAL A C 1
ATOM 3048 O O . VAL A 1 398 ? -1.183 10.368 -0.770 1.00 90.81 398 VAL A O 1
ATOM 3051 N N . TYR A 1 399 ? -3.400 10.683 -0.508 1.00 90.31 399 TYR A N 1
ATOM 3052 C CA . TYR A 1 399 ? -3.775 9.276 -0.407 1.00 90.31 399 TYR A CA 1
ATOM 3053 C C . TYR A 1 399 ? -4.386 8.852 -1.737 1.00 90.31 399 TYR A C 1
ATOM 3055 O O . TYR A 1 399 ? -5.458 9.332 -2.110 1.00 90.31 399 TYR A O 1
ATOM 3063 N N . GLY A 1 400 ? -3.659 8.021 -2.483 1.00 86.44 400 GLY A N 1
ATOM 3064 C CA . GLY A 1 400 ? -4.133 7.506 -3.760 1.00 86.44 400 GLY A CA 1
ATOM 3065 C C . GLY A 1 400 ? -5.265 6.501 -3.567 1.00 86.44 400 GLY A C 1
ATOM 3066 O O . GLY A 1 400 ? -5.190 5.648 -2.692 1.00 86.44 400 GLY A O 1
ATOM 3067 N N . ILE A 1 401 ? -6.287 6.582 -4.416 1.00 87.31 401 ILE A N 1
ATOM 3068 C CA . ILE A 1 401 ? -7.256 5.501 -4.615 1.00 87.31 401 ILE A CA 1
ATOM 3069 C C . ILE A 1 401 ? -6.947 4.930 -5.994 1.00 87.31 401 ILE A C 1
ATOM 3071 O O . ILE A 1 401 ? -7.138 5.623 -6.997 1.00 87.31 401 ILE A O 1
ATOM 3075 N N . SER A 1 402 ? -6.406 3.713 -6.034 1.00 86.25 402 SER A N 1
ATOM 3076 C CA . SER A 1 402 ? -6.170 3.020 -7.298 1.00 86.25 402 SER A CA 1
ATOM 3077 C C . SER A 1 402 ? -7.498 2.491 -7.827 1.00 86.25 402 SER A C 1
ATOM 3079 O O . SER A 1 402 ? -8.288 1.920 -7.084 1.00 86.25 402 SER A O 1
ATOM 3081 N N . VAL A 1 403 ? -7.769 2.738 -9.105 1.00 84.00 403 VAL A N 1
ATOM 3082 C CA . VAL A 1 403 ? -8.967 2.235 -9.806 1.00 84.00 403 VAL A CA 1
ATOM 3083 C C . VAL A 1 403 ? -8.604 1.516 -11.106 1.00 84.00 403 VAL A C 1
ATOM 3085 O O . VAL A 1 403 ? -9.483 1.063 -11.834 1.00 84.00 403 VAL A O 1
ATOM 3088 N N . ALA A 1 404 ? -7.311 1.480 -11.434 1.00 80.19 404 ALA A N 1
ATOM 3089 C CA . ALA A 1 404 ? -6.762 0.849 -12.621 1.00 80.19 404 ALA A CA 1
ATOM 3090 C C . ALA A 1 404 ? -5.240 0.725 -12.496 1.00 80.19 404 ALA A C 1
ATOM 3092 O O . ALA A 1 404 ? -4.580 1.612 -11.953 1.00 80.19 404 ALA A O 1
ATOM 3093 N N . GLU A 1 405 ? -4.683 -0.307 -13.120 1.00 84.56 405 GLU A N 1
ATOM 3094 C CA . GLU A 1 405 ? -3.243 -0.542 -13.189 1.00 84.56 405 GLU A CA 1
ATOM 3095 C C . GLU A 1 405 ? -2.737 -0.623 -14.625 1.00 84.56 405 GLU A C 1
ATOM 3097 O O . GLU A 1 405 ? -3.466 -0.944 -15.571 1.00 84.56 405 GLU A O 1
ATOM 3102 N N . LYS A 1 406 ? -1.442 -0.349 -14.796 1.00 87.31 406 LYS A N 1
ATOM 3103 C CA . LYS A 1 406 ? -0.777 -0.554 -16.081 1.00 87.31 406 LYS A CA 1
ATOM 3104 C C . LYS A 1 406 ? -0.644 -2.049 -16.351 1.00 87.31 406 LYS A C 1
ATOM 3106 O O . LYS A 1 406 ? -0.192 -2.810 -15.506 1.00 87.31 406 LYS A O 1
ATOM 3111 N N . LYS A 1 407 ? -0.936 -2.453 -17.582 1.00 88.19 407 LYS A N 1
ATOM 3112 C CA . LYS A 1 407 ? -0.744 -3.830 -18.031 1.00 88.19 407 LYS A CA 1
ATOM 3113 C C . LYS A 1 407 ? 0.739 -4.142 -18.180 1.00 88.19 407 LYS A C 1
ATOM 3115 O O . LYS A 1 407 ? 1.497 -3.354 -18.750 1.00 88.19 407 LYS A O 1
ATOM 3120 N N . LEU A 1 408 ? 1.119 -5.330 -17.732 1.00 89.19 408 LEU A N 1
ATOM 3121 C CA . LEU A 1 408 ? 2.441 -5.899 -17.938 1.00 89.19 408 LEU A CA 1
ATOM 3122 C C . LEU A 1 408 ? 2.527 -6.570 -19.313 1.00 89.19 408 LEU A C 1
ATOM 3124 O O . LEU A 1 408 ? 1.772 -7.499 -19.604 1.00 89.19 408 LEU A O 1
ATOM 3128 N N . VAL A 1 409 ? 3.451 -6.117 -20.161 1.00 92.56 409 VAL A N 1
ATOM 3129 C CA . VAL A 1 409 ? 3.732 -6.738 -21.462 1.00 92.56 409 VAL A CA 1
ATOM 3130 C C . VAL A 1 409 ? 5.237 -6.934 -21.604 1.00 92.56 409 VAL A C 1
ATOM 3132 O O . VAL A 1 409 ? 5.949 -6.085 -22.129 1.00 92.56 409 VAL A O 1
ATOM 3135 N N . TRP A 1 410 ? 5.739 -8.066 -21.123 1.00 93.94 410 TRP A N 1
ATOM 3136 C CA . TRP A 1 410 ? 7.137 -8.437 -21.326 1.00 93.94 410 TRP A CA 1
ATOM 3137 C C . TRP A 1 410 ? 7.358 -8.978 -22.733 1.00 93.94 410 TRP A C 1
ATOM 3139 O O . TRP A 1 410 ? 6.647 -9.882 -23.179 1.00 93.94 410 TRP A O 1
ATOM 3149 N N . LEU A 1 411 ? 8.346 -8.415 -23.427 1.00 95.31 411 LEU A N 1
ATOM 3150 C CA . LEU A 1 411 ? 8.701 -8.794 -24.791 1.00 95.31 411 LEU A CA 1
ATOM 3151 C C . LEU A 1 411 ? 10.138 -9.306 -24.826 1.00 95.31 411 LEU A C 1
ATOM 3153 O O . LEU A 1 411 ? 11.046 -8.690 -24.269 1.00 95.31 411 LEU A O 1
ATOM 3157 N N . LYS A 1 412 ? 10.340 -10.422 -25.521 1.00 97.38 412 LYS A N 1
ATOM 3158 C CA . LYS A 1 412 ? 11.660 -10.922 -25.890 1.00 97.38 412 LYS A CA 1
ATOM 3159 C C . LYS A 1 412 ? 11.858 -10.643 -27.372 1.00 97.38 412 LYS A C 1
ATOM 3161 O O . LYS A 1 412 ? 11.081 -11.137 -28.176 1.00 97.38 412 LYS A O 1
ATOM 3166 N N . LEU A 1 413 ? 12.884 -9.868 -27.696 1.00 97.56 413 LEU A N 1
ATOM 3167 C CA . LEU A 1 413 ? 13.303 -9.587 -29.062 1.00 97.56 413 LEU A CA 1
ATOM 3168 C C . LEU A 1 413 ? 14.413 -10.545 -29.460 1.00 97.56 413 LEU A C 1
ATOM 3170 O O . LEU A 1 413 ? 15.319 -10.818 -28.663 1.00 97.56 413 LEU A O 1
ATOM 3174 N N . ARG A 1 414 ? 14.372 -11.000 -30.709 1.00 97.94 414 ARG A N 1
ATOM 3175 C CA . ARG A 1 414 ? 15.396 -11.879 -31.270 1.00 97.94 414 ARG A CA 1
ATOM 3176 C C . ARG A 1 414 ? 15.752 -11.461 -32.689 1.00 97.94 414 ARG A C 1
ATOM 3178 O O . ARG A 1 414 ? 14.879 -11.360 -33.545 1.00 97.94 414 ARG A O 1
ATOM 3185 N N . ALA A 1 415 ? 17.042 -11.238 -32.919 1.00 97.50 415 ALA A N 1
ATOM 3186 C CA . ALA A 1 415 ? 17.623 -11.074 -34.242 1.00 97.50 415 ALA A CA 1
ATOM 3187 C C . ALA A 1 415 ? 18.478 -12.303 -34.560 1.00 97.50 415 ALA A C 1
ATOM 3189 O O . ALA A 1 415 ? 19.300 -12.718 -33.740 1.00 97.50 415 ALA A O 1
ATOM 3190 N N . GLU A 1 416 ? 18.293 -12.864 -35.749 1.00 96.00 416 GLU A N 1
ATOM 3191 C CA . GLU A 1 416 ? 19.079 -13.986 -36.263 1.00 96.00 416 GLU A CA 1
ATOM 3192 C C . GLU A 1 416 ? 19.854 -13.558 -37.505 1.00 96.00 416 GLU A C 1
ATOM 3194 O O . GLU A 1 416 ? 19.467 -12.613 -38.190 1.00 96.00 416 GLU A O 1
ATOM 3199 N N . GLY A 1 417 ? 20.954 -14.244 -37.781 1.00 92.75 417 GLY A N 1
ATOM 3200 C CA . GLY A 1 417 ? 21.800 -13.991 -38.938 1.00 92.75 417 GLY A CA 1
ATOM 3201 C C . GLY A 1 417 ? 22.927 -15.008 -39.031 1.00 92.75 417 GLY A C 1
ATOM 3202 O O . GLY A 1 417 ? 22.979 -15.991 -38.286 1.00 92.75 417 GLY A O 1
ATOM 3203 N N . VAL A 1 418 ? 23.842 -14.786 -39.965 1.00 90.62 418 VAL A N 1
ATOM 3204 C CA . VAL A 1 418 ? 24.936 -15.726 -40.234 1.00 90.62 418 VAL A CA 1
ATOM 3205 C C . VAL A 1 418 ? 26.145 -15.447 -39.336 1.00 90.62 418 VAL A C 1
ATOM 3207 O O . VAL A 1 418 ? 26.666 -14.332 -39.300 1.00 90.62 418 VAL A O 1
ATOM 3210 N N . ALA A 1 419 ? 26.620 -16.479 -38.629 1.00 91.88 419 ALA A N 1
ATOM 3211 C CA . ALA A 1 419 ? 27.856 -16.392 -37.854 1.00 91.88 419 ALA A CA 1
ATOM 3212 C C . ALA A 1 419 ? 29.070 -16.180 -38.772 1.00 91.88 419 ALA A C 1
ATOM 3214 O O . ALA A 1 419 ? 29.137 -16.733 -39.870 1.00 91.88 419 ALA A O 1
ATOM 3215 N N . GLY A 1 420 ? 30.056 -15.415 -38.313 1.00 91.62 420 GLY A N 1
ATOM 3216 C CA . GLY A 1 420 ? 31.193 -15.037 -39.151 1.00 91.62 420 GLY A CA 1
ATOM 3217 C C . GLY A 1 420 ? 32.414 -14.586 -38.365 1.00 91.62 420 GLY A C 1
ATOM 3218 O O . GLY A 1 420 ? 32.399 -14.515 -37.137 1.00 91.62 420 GLY A O 1
ATOM 3219 N N . HIS A 1 421 ? 33.493 -14.278 -39.081 1.00 93.62 421 HIS A N 1
ATOM 3220 C CA . HIS A 1 421 ? 34.703 -13.728 -38.478 1.00 93.62 421 HIS A CA 1
ATOM 3221 C C . HIS A 1 421 ? 34.590 -12.203 -38.348 1.00 93.62 421 HIS A C 1
ATOM 3223 O O . HIS A 1 421 ? 34.168 -11.527 -39.283 1.00 93.62 421 HIS A O 1
ATOM 3229 N N . GLY A 1 422 ? 35.020 -11.634 -37.220 1.00 91.50 422 GLY A N 1
ATOM 3230 C CA . GLY A 1 422 ? 34.910 -10.196 -36.935 1.00 91.50 422 GLY A CA 1
ATOM 3231 C C . GLY A 1 422 ? 35.664 -9.285 -37.915 1.00 91.50 422 GLY A C 1
ATOM 3232 O O . GLY A 1 422 ? 35.344 -8.107 -38.024 1.00 91.50 422 GLY A O 1
ATOM 3233 N N . SER A 1 423 ? 36.630 -9.821 -38.671 1.00 93.44 423 SER A N 1
ATOM 3234 C CA . SER A 1 423 ? 37.318 -9.089 -39.750 1.00 93.44 423 SER A CA 1
ATOM 3235 C C . SER A 1 423 ? 36.531 -9.024 -41.066 1.00 93.44 423 SER A C 1
ATOM 3237 O O . SER A 1 423 ? 36.981 -8.376 -42.007 1.00 93.44 423 SER A O 1
ATOM 3239 N N . GLN A 1 424 ? 35.392 -9.714 -41.156 1.00 91.62 424 GLN A N 1
ATOM 3240 C CA . GLN A 1 424 ? 34.520 -9.781 -42.330 1.00 91.62 424 GLN A CA 1
ATOM 3241 C C . GLN A 1 424 ? 33.077 -9.433 -41.921 1.00 91.62 424 GLN A C 1
ATOM 3243 O O . GLN A 1 424 ? 32.198 -10.297 -41.957 1.00 91.62 424 GLN A O 1
ATOM 3248 N N . PRO A 1 425 ? 32.816 -8.190 -41.471 1.00 86.00 425 PRO A N 1
ATOM 3249 C CA . PRO A 1 425 ? 31.479 -7.781 -41.058 1.00 86.00 425 PRO A CA 1
ATOM 3250 C C . PRO A 1 425 ? 30.492 -7.849 -42.226 1.00 86.00 425 PRO A C 1
ATOM 3252 O O . PRO A 1 425 ? 30.817 -7.495 -43.360 1.00 86.00 425 PRO A O 1
ATOM 3255 N N . THR A 1 426 ? 29.264 -8.277 -41.937 1.00 87.38 426 THR A N 1
ATOM 3256 C CA . THR A 1 426 ? 28.175 -8.372 -42.915 1.00 87.38 426 THR A CA 1
ATOM 3257 C C . THR A 1 426 ? 26.999 -7.501 -42.486 1.00 87.38 426 THR A C 1
ATOM 3259 O O . THR A 1 426 ? 26.799 -7.224 -41.303 1.00 87.38 426 THR A O 1
ATOM 3262 N N . ALA A 1 427 ? 26.173 -7.089 -43.451 1.00 85.50 427 ALA A N 1
ATOM 3263 C CA . ALA A 1 427 ? 24.933 -6.366 -43.157 1.00 85.50 427 ALA A CA 1
ATOM 3264 C C . ALA A 1 427 ? 23.930 -7.206 -42.335 1.00 85.50 427 ALA A C 1
ATOM 3266 O O . ALA A 1 427 ? 23.063 -6.643 -41.666 1.00 85.50 427 ALA A O 1
ATOM 3267 N N . ASP A 1 428 ? 24.076 -8.534 -42.363 1.00 88.56 428 ASP A N 1
ATOM 3268 C CA . ASP A 1 428 ? 23.232 -9.502 -41.659 1.00 88.56 428 ASP A CA 1
ATOM 3269 C C . ASP A 1 428 ? 23.661 -9.739 -40.197 1.00 88.56 428 ASP A C 1
ATOM 3271 O O . ASP A 1 428 ? 23.032 -10.524 -39.495 1.00 88.56 428 ASP A O 1
ATOM 3275 N N . ASN A 1 429 ? 24.691 -9.035 -39.703 1.00 94.31 429 ASN A N 1
ATOM 3276 C CA . ASN A 1 429 ? 25.143 -9.127 -38.314 1.00 94.31 429 ASN A CA 1
ATOM 3277 C C . ASN A 1 429 ? 23.979 -8.870 -37.324 1.00 94.31 429 ASN A C 1
ATOM 3279 O O . ASN A 1 429 ? 23.477 -7.738 -37.241 1.00 94.31 429 ASN A O 1
ATOM 3283 N N . PRO A 1 430 ? 23.566 -9.880 -36.531 1.00 95.69 430 PRO A N 1
ATOM 3284 C CA . PRO A 1 430 ? 22.435 -9.766 -35.609 1.00 95.69 430 PRO A CA 1
ATOM 3285 C C . PRO A 1 430 ? 22.624 -8.692 -34.543 1.00 95.69 430 PRO A C 1
ATOM 3287 O O . PRO A 1 430 ? 21.658 -8.023 -34.172 1.00 95.69 430 PRO A O 1
ATOM 3290 N N . ASN A 1 431 ? 23.864 -8.482 -34.086 1.00 95.62 431 ASN A N 1
ATOM 3291 C CA . ASN A 1 431 ? 24.172 -7.442 -33.106 1.00 95.62 431 ASN A CA 1
ATOM 3292 C C . ASN A 1 431 ? 23.860 -6.061 -33.660 1.00 95.62 431 ASN A C 1
ATOM 3294 O O . ASN A 1 431 ? 23.123 -5.299 -33.040 1.00 95.62 431 ASN A O 1
ATOM 3298 N N . ASP A 1 432 ? 24.373 -5.756 -34.848 1.00 94.56 432 ASP A N 1
ATOM 3299 C CA . ASP A 1 432 ? 24.221 -4.432 -35.441 1.00 94.56 432 ASP A CA 1
ATOM 3300 C C . ASP A 1 432 ? 22.751 -4.134 -35.752 1.00 94.56 432 ASP A C 1
ATOM 3302 O O . ASP A 1 432 ? 22.281 -3.010 -35.568 1.00 94.56 432 ASP A O 1
ATOM 3306 N N . ARG A 1 433 ? 21.998 -5.143 -36.203 1.00 95.25 433 ARG A N 1
ATOM 3307 C CA . ARG A 1 433 ? 20.558 -5.021 -36.473 1.00 95.25 433 ARG A CA 1
ATOM 3308 C C . ARG A 1 433 ? 19.766 -4.764 -35.203 1.00 95.25 433 ARG A C 1
ATOM 3310 O O . ARG A 1 433 ? 19.029 -3.778 -35.150 1.00 95.25 433 ARG A O 1
ATOM 3317 N N . LEU A 1 434 ? 19.959 -5.595 -34.176 1.00 96.94 434 LEU A N 1
ATOM 3318 C CA . LEU A 1 434 ? 19.237 -5.451 -32.918 1.00 96.94 434 LEU A CA 1
ATOM 3319 C C . LEU A 1 434 ? 19.589 -4.129 -32.226 1.00 96.94 434 LEU A C 1
ATOM 3321 O O . LEU A 1 434 ? 18.688 -3.432 -31.770 1.00 96.94 434 LEU A O 1
ATOM 3325 N N . VAL A 1 435 ? 20.865 -3.724 -32.225 1.00 96.25 435 VAL A N 1
ATOM 3326 C CA . VAL A 1 435 ? 21.307 -2.428 -31.684 1.00 96.25 435 VAL A CA 1
ATOM 3327 C C . VAL A 1 435 ? 20.655 -1.266 -32.432 1.00 96.25 435 VAL A C 1
ATOM 3329 O O . VAL A 1 435 ? 20.115 -0.365 -31.793 1.00 96.25 435 VAL A O 1
ATOM 3332 N N . ARG A 1 436 ? 20.634 -1.280 -33.773 1.00 94.88 436 ARG A N 1
ATOM 3333 C CA . ARG A 1 436 ? 19.983 -0.219 -34.563 1.00 94.88 436 ARG A CA 1
ATOM 3334 C C . ARG A 1 436 ? 18.476 -0.152 -34.319 1.00 94.88 436 ARG A C 1
ATOM 3336 O O . ARG A 1 436 ? 17.929 0.944 -34.217 1.00 94.88 436 ARG A O 1
ATOM 3343 N N . ALA A 1 437 ? 17.803 -1.295 -34.223 1.00 95.31 437 ALA A N 1
ATOM 3344 C CA . ALA A 1 437 ? 16.368 -1.341 -33.967 1.00 95.31 437 ALA A CA 1
ATOM 3345 C C . ALA A 1 437 ? 16.016 -0.875 -32.549 1.00 95.31 437 ALA A C 1
ATOM 3347 O O . ALA A 1 437 ? 15.110 -0.061 -32.384 1.00 95.31 437 ALA A O 1
ATOM 3348 N N . LEU A 1 438 ? 16.771 -1.315 -31.537 1.00 95.56 438 LEU A N 1
ATOM 3349 C CA . LEU A 1 438 ? 16.632 -0.835 -30.162 1.00 95.56 438 LEU A CA 1
ATOM 3350 C C . LEU A 1 438 ? 16.919 0.665 -30.063 1.00 95.56 438 LEU A C 1
ATOM 3352 O O . LEU A 1 438 ? 16.174 1.374 -29.396 1.00 95.56 438 LEU A O 1
ATOM 3356 N N . ALA A 1 439 ? 17.939 1.171 -30.762 1.00 93.94 439 ALA A N 1
ATOM 3357 C CA . ALA A 1 439 ? 18.234 2.599 -30.799 1.00 93.94 439 ALA A CA 1
ATOM 3358 C C . ALA A 1 439 ? 17.060 3.403 -31.377 1.00 93.94 439 ALA A C 1
ATOM 3360 O O . ALA A 1 439 ? 16.662 4.396 -30.776 1.00 93.94 439 ALA A O 1
ATOM 3361 N N . ARG A 1 440 ? 16.444 2.953 -32.483 1.00 92.56 440 ARG A N 1
ATOM 3362 C CA . ARG A 1 440 ? 15.224 3.582 -33.030 1.00 92.56 440 ARG A CA 1
ATOM 3363 C C . ARG A 1 440 ? 14.060 3.527 -32.046 1.00 92.56 440 ARG A C 1
ATOM 3365 O O . ARG A 1 440 ? 13.399 4.541 -31.820 1.00 92.56 440 ARG A O 1
ATOM 3372 N N . LEU A 1 441 ? 13.834 2.361 -31.439 1.00 91.94 441 LEU A N 1
ATOM 3373 C CA . LEU A 1 441 ? 12.769 2.170 -30.464 1.00 91.94 441 LEU A CA 1
ATOM 3374 C C . LEU A 1 441 ? 12.945 3.113 -29.272 1.00 91.94 441 LEU A C 1
ATOM 3376 O O . LEU A 1 441 ? 11.992 3.785 -28.911 1.00 91.94 441 LEU A O 1
ATOM 3380 N N . LEU A 1 442 ? 14.137 3.212 -28.688 1.00 89.06 442 LEU A N 1
ATOM 3381 C CA . LEU A 1 442 ? 14.376 3.991 -27.471 1.00 89.06 442 LEU A CA 1
ATOM 3382 C C . LEU A 1 442 ? 14.567 5.495 -27.739 1.00 89.06 442 LEU A C 1
ATOM 3384 O O . LEU A 1 442 ? 14.238 6.307 -26.878 1.00 89.06 442 LEU A O 1
ATOM 3388 N N . ALA A 1 443 ? 15.038 5.887 -28.930 1.00 84.31 443 ALA A N 1
ATOM 3389 C CA . ALA A 1 443 ? 15.178 7.296 -29.315 1.00 84.31 443 ALA A CA 1
ATOM 3390 C C . ALA A 1 443 ? 13.829 7.986 -29.573 1.00 84.31 443 ALA A C 1
ATOM 3392 O O . ALA A 1 443 ? 13.717 9.193 -29.384 1.00 84.31 443 ALA A O 1
ATOM 3393 N N . GLY A 1 444 ? 12.796 7.232 -29.968 1.00 66.69 444 GLY A N 1
ATOM 3394 C CA . GLY A 1 444 ? 11.453 7.758 -30.245 1.00 66.69 444 GLY A CA 1
ATOM 3395 C C . GLY A 1 444 ? 10.668 8.261 -29.022 1.00 66.69 444 GLY A C 1
ATOM 3396 O O . GLY A 1 444 ? 9.471 8.496 -29.151 1.00 66.69 444 GLY A O 1
ATOM 3397 N N . GLY A 1 445 ? 11.300 8.386 -27.849 1.00 63.47 445 GLY A N 1
ATOM 3398 C CA . GLY A 1 445 ? 10.646 8.758 -26.593 1.00 63.47 445 GLY A CA 1
ATOM 3399 C C . GLY A 1 445 ? 9.673 7.692 -26.085 1.00 63.47 445 GLY A C 1
ATOM 3400 O O . GLY A 1 445 ? 9.549 6.605 -26.648 1.00 63.47 445 GLY A O 1
ATOM 3401 N N . ASP A 1 446 ? 8.959 7.967 -25.001 1.00 61.47 446 ASP A N 1
ATOM 3402 C CA . ASP A 1 446 ? 7.841 7.102 -24.621 1.00 61.47 446 ASP A CA 1
ATOM 3403 C C . ASP A 1 446 ? 6.744 7.201 -25.687 1.00 61.47 446 ASP A C 1
ATOM 3405 O O . ASP A 1 446 ? 6.518 8.291 -26.213 1.00 61.47 446 ASP A O 1
ATOM 3409 N N . PRO A 1 447 ? 6.081 6.090 -26.055 1.00 56.69 447 PRO A N 1
ATOM 3410 C CA . PRO A 1 447 ? 4.997 6.157 -27.027 1.00 56.69 447 PRO A CA 1
ATOM 3411 C C . PRO A 1 447 ? 3.958 7.164 -26.546 1.00 56.69 447 PRO A C 1
ATOM 3413 O O . PRO A 1 447 ? 3.563 7.123 -25.376 1.00 56.69 447 PRO A O 1
ATOM 3416 N N . GLU A 1 448 ? 3.540 8.061 -27.446 1.00 51.88 448 GLU A N 1
ATOM 3417 C CA . GLU A 1 448 ? 2.426 8.963 -27.178 1.00 51.88 448 GLU A CA 1
ATOM 3418 C C . GLU A 1 448 ? 1.277 8.125 -26.625 1.00 51.88 448 GLU A C 1
ATOM 3420 O O . GLU A 1 448 ? 0.917 7.080 -27.179 1.00 51.88 448 GLU A O 1
ATOM 3425 N N . SER A 1 449 ? 0.761 8.530 -25.466 1.00 45.62 449 SER A N 1
ATOM 3426 C CA . SER A 1 449 ? -0.405 7.898 -24.885 1.00 45.62 449 SER A CA 1
ATOM 3427 C C . SER A 1 449 ? -1.533 8.040 -25.896 1.00 45.62 449 SER A C 1
ATOM 3429 O O . SER A 1 449 ? -2.110 9.112 -26.063 1.00 45.62 449 SER A O 1
ATOM 3431 N N . VAL A 1 450 ? -1.847 6.950 -26.598 1.00 39.94 450 VAL A N 1
ATOM 3432 C CA . VAL A 1 450 ? -3.119 6.828 -27.298 1.00 39.94 450 VAL A CA 1
ATOM 3433 C C . VAL A 1 450 ? -4.171 7.005 -26.211 1.00 39.94 450 VAL A C 1
ATOM 3435 O O . VAL A 1 450 ? -4.376 6.118 -25.384 1.00 39.94 450 VAL A O 1
ATOM 3438 N N . ALA A 1 451 ? -4.751 8.202 -26.137 1.00 35.50 451 ALA A N 1
ATOM 3439 C CA . ALA A 1 451 ? -5.863 8.490 -25.255 1.00 35.50 451 ALA A CA 1
ATOM 3440 C C . ALA A 1 451 ? -6.980 7.529 -25.653 1.00 35.50 451 ALA A C 1
ATOM 3442 O O . ALA A 1 451 ? -7.552 7.640 -26.739 1.00 35.50 451 ALA A O 1
ATOM 3443 N N . LEU A 1 452 ? -7.229 6.528 -24.818 1.00 39.88 452 LEU A N 1
ATOM 3444 C CA . LEU A 1 452 ? -8.220 5.523 -25.137 1.00 39.88 452 LEU A CA 1
ATOM 3445 C C . LEU A 1 452 ? -9.607 6.101 -24.955 1.00 39.88 452 LEU A C 1
ATOM 3447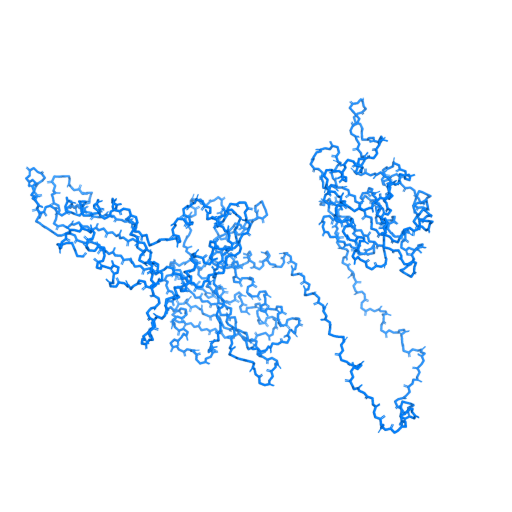 O O . LEU A 1 452 ? -10.000 6.518 -23.869 1.00 39.88 452 LEU A O 1
ATOM 3451 N N . GLN A 1 453 ? -10.337 6.101 -26.066 1.00 37.59 453 GLN A N 1
ATOM 3452 C CA . GLN A 1 453 ? -11.784 6.094 -26.044 1.00 37.59 453 GLN A CA 1
ATOM 3453 C C . GLN A 1 453 ? -12.230 4.795 -25.358 1.00 37.59 453 GLN A C 1
ATOM 3455 O O . GLN A 1 453 ? -11.734 3.724 -25.731 1.00 37.59 453 GLN A O 1
ATOM 3460 N N . PRO A 1 454 ? -13.151 4.849 -24.385 1.00 36.16 454 PRO A N 1
ATOM 3461 C CA . PRO A 1 454 ? -13.830 3.653 -23.920 1.00 36.16 454 PRO A CA 1
ATOM 3462 C C . PRO A 1 454 ? -14.581 3.071 -25.120 1.00 36.16 454 PRO A C 1
ATOM 3464 O O . PRO A 1 454 ? -15.531 3.669 -25.621 1.00 36.16 454 PRO A O 1
ATOM 3467 N N . THR A 1 455 ? -14.121 1.936 -25.639 1.00 40.25 455 THR A N 1
ATOM 3468 C CA . THR A 1 455 ? -14.879 1.186 -26.642 1.00 40.25 455 THR A CA 1
ATOM 3469 C C . THR A 1 455 ? -15.857 0.292 -25.906 1.00 40.25 455 THR A C 1
ATOM 3471 O O . THR A 1 455 ? -15.666 -0.913 -25.797 1.00 40.25 455 THR A O 1
ATOM 3474 N N . ASP A 1 456 ? -16.917 0.909 -25.387 1.00 36.28 456 ASP A N 1
ATOM 3475 C CA . ASP A 1 456 ? -18.133 0.163 -25.109 1.00 36.28 456 ASP A CA 1
ATOM 3476 C C . ASP A 1 456 ? -18.841 -0.074 -26.443 1.00 36.28 456 ASP A C 1
ATOM 3478 O O . ASP A 1 456 ? -19.139 0.847 -27.210 1.00 36.28 456 ASP A O 1
ATOM 3482 N N . ALA A 1 457 ? -19.041 -1.349 -26.755 1.00 40.94 457 ALA A N 1
ATOM 3483 C CA . ALA A 1 457 ? -19.664 -1.795 -27.983 1.00 40.94 457 ALA A CA 1
ATOM 3484 C C . ALA A 1 457 ? -21.061 -1.164 -28.154 1.00 40.94 457 ALA A C 1
ATOM 3486 O O . ALA A 1 457 ? -21.985 -1.428 -27.388 1.00 40.94 457 ALA A O 1
ATOM 3487 N N . GLY A 1 458 ? -21.232 -0.374 -29.218 1.00 39.56 458 GLY A N 1
ATOM 3488 C CA . GLY A 1 458 ? -22.536 -0.193 -29.860 1.00 39.56 458 GLY A CA 1
ATOM 3489 C C . GLY A 1 458 ? -23.423 0.971 -29.408 1.00 39.56 458 GLY A C 1
ATOM 3490 O O . GLY A 1 458 ? -24.619 0.925 -29.693 1.00 39.56 458 GLY A O 1
ATOM 3491 N N . ARG A 1 459 ? -22.905 2.035 -28.777 1.00 33.44 459 ARG A N 1
ATOM 3492 C CA . ARG A 1 459 ? -23.681 3.282 -28.597 1.00 33.44 459 ARG A CA 1
ATOM 3493 C C . ARG A 1 459 ? -23.054 4.459 -29.353 1.00 33.44 459 ARG A C 1
ATOM 3495 O O . ARG A 1 459 ? -21.843 4.644 -29.268 1.00 33.44 459 ARG A O 1
ATOM 3502 N N . PRO A 1 460 ? -23.846 5.259 -30.095 1.00 35.53 460 PRO A N 1
ATOM 3503 C CA . PRO A 1 460 ? -23.324 6.425 -30.793 1.00 35.53 460 PRO A CA 1
ATOM 3504 C C . PRO A 1 460 ? -22.830 7.446 -29.763 1.00 35.53 460 PRO A C 1
ATOM 3506 O O . PRO A 1 460 ? -23.595 7.933 -28.930 1.00 35.53 460 PRO A O 1
ATOM 3509 N N . VAL A 1 461 ? -21.529 7.730 -29.811 1.00 42.66 461 VAL A N 1
ATOM 3510 C CA . VAL A 1 461 ? -20.838 8.671 -28.927 1.00 42.66 461 VAL A CA 1
ATOM 3511 C C . VAL A 1 461 ? -21.290 10.086 -29.285 1.00 42.66 461 VAL A C 1
ATOM 3513 O O . VAL A 1 461 ? -20.802 10.690 -30.237 1.00 42.66 461 VAL A O 1
ATOM 3516 N N . GLN A 1 462 ? -22.247 10.619 -28.524 1.00 39.28 462 GLN A N 1
ATOM 3517 C CA . GLN A 1 462 ? -22.348 12.065 -28.363 1.00 39.28 462 GLN A CA 1
ATOM 3518 C C . GLN A 1 462 ? -21.085 12.549 -27.650 1.00 39.28 462 GLN A C 1
ATOM 3520 O O . GLN A 1 462 ? -20.636 11.939 -26.684 1.00 39.28 462 GLN A O 1
ATOM 3525 N N . ASP A 1 463 ? -20.537 13.638 -28.172 1.00 43.94 463 ASP A N 1
ATOM 3526 C CA . ASP A 1 463 ? -19.290 14.334 -27.855 1.00 43.94 463 ASP A CA 1
ATOM 3527 C C . ASP A 1 463 ? -19.117 14.723 -26.366 1.00 43.94 463 ASP A C 1
ATOM 3529 O O . ASP A 1 463 ? -19.123 15.888 -25.975 1.00 43.94 463 ASP A O 1
ATOM 3533 N N . ARG A 1 464 ? -18.999 13.723 -25.492 1.00 45.38 464 ARG A N 1
ATOM 3534 C CA . ARG A 1 464 ? -18.579 13.853 -24.097 1.00 45.38 464 ARG A CA 1
ATOM 3535 C C . ARG A 1 464 ? -17.458 12.853 -23.868 1.00 45.38 464 ARG A C 1
ATOM 3537 O O . ARG A 1 464 ? -17.703 11.721 -23.466 1.00 45.38 464 ARG A O 1
ATOM 3544 N N . ARG A 1 465 ? -16.216 13.263 -24.146 1.00 61.53 465 ARG A N 1
ATOM 3545 C CA . ARG A 1 465 ? -15.041 12.549 -23.627 1.00 61.53 465 ARG A CA 1
ATOM 3546 C C . ARG A 1 465 ? -15.162 12.525 -22.107 1.00 61.53 465 ARG A C 1
ATOM 3548 O O . ARG A 1 465 ? -15.028 13.569 -21.470 1.00 61.53 465 ARG A O 1
ATOM 3555 N N . GLU A 1 466 ? -15.445 11.361 -21.537 1.00 62.72 466 GLU A N 1
ATOM 3556 C CA . GLU A 1 466 ? -15.278 11.180 -20.102 1.00 62.72 466 GLU A CA 1
ATOM 3557 C C . GLU A 1 466 ? -13.812 11.479 -19.747 1.00 62.72 466 GLU A C 1
ATOM 3559 O O . GLU A 1 466 ? -12.908 11.080 -20.492 1.00 62.72 466 GLU A O 1
ATOM 3564 N N . PRO A 1 467 ? -13.556 12.245 -18.674 1.00 67.88 467 PRO A N 1
ATOM 3565 C CA . PRO A 1 467 ? -12.198 12.594 -18.285 1.00 67.88 467 PRO A CA 1
ATOM 3566 C C . PRO A 1 467 ? -11.408 11.320 -17.979 1.00 67.88 467 PRO A C 1
ATOM 3568 O O . PRO A 1 467 ? -11.893 10.439 -17.268 1.00 67.88 467 PRO A O 1
ATOM 3571 N N . SER A 1 468 ? -10.176 11.225 -18.487 1.00 76.00 468 SER A N 1
ATOM 3572 C CA . SER A 1 468 ? -9.300 10.107 -18.131 1.00 76.00 468 SER A CA 1
ATOM 3573 C C . SER A 1 468 ? -8.991 10.130 -16.631 1.00 76.00 468 SER A C 1
ATOM 3575 O O . SER A 1 468 ? -9.096 11.173 -15.977 1.00 76.00 468 SER A O 1
ATOM 3577 N N . ILE A 1 469 ? -8.529 9.008 -16.069 1.00 78.06 469 ILE A N 1
ATOM 3578 C CA . ILE A 1 469 ? -8.123 8.967 -14.654 1.00 78.06 469 ILE A CA 1
ATOM 3579 C C . ILE A 1 469 ? -7.063 10.034 -14.333 1.00 78.06 469 ILE A C 1
ATOM 3581 O O . ILE A 1 469 ? -7.107 10.661 -13.277 1.00 78.06 469 ILE A O 1
ATOM 3585 N N . LEU A 1 470 ? -6.168 10.322 -15.284 1.00 79.81 470 LEU A N 1
ATOM 3586 C CA . LEU A 1 470 ? -5.154 11.366 -15.153 1.00 79.81 470 LEU A CA 1
ATOM 3587 C C . LEU A 1 470 ? -5.762 12.772 -15.140 1.00 79.81 470 LEU A C 1
ATOM 3589 O O . LEU A 1 470 ? -5.247 13.645 -14.444 1.00 79.81 470 LEU A O 1
ATOM 3593 N N . ASP A 1 471 ? -6.856 12.999 -15.868 1.00 82.38 471 ASP A N 1
ATOM 3594 C CA . ASP A 1 471 ? -7.569 14.279 -15.860 1.00 82.38 471 ASP A CA 1
ATOM 3595 C C . ASP A 1 471 ? -8.302 14.487 -14.536 1.00 82.38 471 ASP A C 1
ATOM 3597 O O . ASP A 1 471 ? -8.225 15.570 -13.959 1.00 82.38 471 ASP A O 1
ATOM 3601 N N . VAL A 1 472 ? -8.926 13.434 -13.996 1.00 83.06 472 VAL A N 1
ATOM 3602 C CA . VAL A 1 472 ? -9.535 13.461 -12.656 1.00 83.06 472 VAL A CA 1
ATOM 3603 C C . VAL A 1 472 ? -8.480 13.734 -11.584 1.00 83.06 472 VAL A C 1
ATOM 3605 O O . VAL A 1 472 ? -8.697 14.561 -10.695 1.00 83.06 472 VAL A O 1
ATOM 3608 N N . MET A 1 473 ? -7.320 13.078 -11.671 1.00 84.25 473 MET A N 1
ATOM 3609 C CA . MET A 1 473 ? -6.207 13.319 -10.756 1.00 84.25 473 MET A CA 1
ATOM 3610 C C . MET A 1 473 ? -5.716 14.767 -10.855 1.00 84.25 473 MET A C 1
ATOM 3612 O O . MET A 1 473 ? -5.669 15.443 -9.829 1.00 84.25 473 MET A O 1
ATOM 3616 N N . ARG A 1 474 ? -5.432 15.282 -12.061 1.00 86.12 474 ARG A N 1
ATOM 3617 C CA . ARG A 1 474 ? -5.012 16.682 -12.266 1.00 86.12 474 ARG A CA 1
ATOM 3618 C C . ARG A 1 474 ? -6.046 17.685 -11.763 1.00 86.12 474 ARG A C 1
ATOM 3620 O O . ARG A 1 474 ? -5.679 18.676 -11.144 1.00 86.12 474 ARG A O 1
ATOM 3627 N N . ALA A 1 475 ? -7.335 17.418 -11.957 1.00 88.06 475 ALA A N 1
ATOM 3628 C CA . ALA A 1 475 ? -8.395 18.277 -11.434 1.00 88.06 475 ALA A CA 1
ATOM 3629 C C . ALA A 1 475 ? -8.406 18.334 -9.894 1.00 88.06 475 ALA A C 1
ATOM 3631 O O . ALA A 1 475 ? -8.782 19.356 -9.323 1.00 88.06 475 ALA A O 1
ATOM 3632 N N . LYS A 1 476 ? -7.989 17.257 -9.212 1.00 87.00 476 LYS A N 1
ATOM 3633 C CA . LYS A 1 476 ? -7.934 17.190 -7.742 1.00 87.00 476 LYS A CA 1
ATOM 3634 C C . LYS A 1 476 ? -6.641 17.737 -7.149 1.00 87.00 476 LYS A C 1
ATOM 3636 O O . LYS A 1 476 ? -6.696 18.407 -6.123 1.00 87.00 476 LYS A O 1
ATOM 3641 N N . VAL A 1 477 ? -5.494 17.412 -7.744 1.00 87.19 477 VAL A N 1
ATOM 3642 C CA . VAL A 1 477 ? -4.174 17.715 -7.160 1.00 87.19 477 VAL A CA 1
ATOM 3643 C C . VAL A 1 477 ? -3.434 18.846 -7.877 1.00 87.19 477 VAL A C 1
ATOM 3645 O O . VAL A 1 477 ? -2.365 19.257 -7.434 1.00 87.19 477 VAL A O 1
ATOM 3648 N N . GLY A 1 478 ? -3.995 19.370 -8.968 1.00 87.75 478 GLY A N 1
ATOM 3649 C CA . GLY A 1 478 ? -3.356 20.369 -9.814 1.00 87.75 478 GLY A CA 1
ATOM 3650 C C . GLY A 1 478 ? -2.271 19.750 -10.694 1.00 87.75 478 GLY A C 1
ATOM 3651 O O . GLY A 1 478 ? -2.502 18.780 -11.417 1.00 87.75 478 GLY A O 1
ATOM 3652 N N . ALA A 1 479 ? -1.074 20.331 -10.654 1.00 86.31 479 ALA A N 1
ATOM 3653 C CA . ALA A 1 479 ? 0.070 19.804 -11.382 1.00 86.31 479 ALA A CA 1
ATOM 3654 C C . ALA A 1 479 ? 0.696 18.619 -10.635 1.00 86.31 479 ALA A C 1
ATOM 3656 O O . ALA A 1 479 ? 0.928 18.682 -9.426 1.00 86.31 479 ALA A O 1
ATOM 3657 N N . PHE A 1 480 ? 1.025 17.556 -11.369 1.00 88.19 480 PHE A N 1
ATOM 3658 C CA . PHE A 1 480 ? 1.800 16.458 -10.805 1.00 88.19 480 PHE A CA 1
ATOM 3659 C C . PHE A 1 480 ? 3.207 16.922 -10.418 1.00 88.19 480 PHE A C 1
ATOM 3661 O O . PHE A 1 480 ? 3.835 17.700 -11.140 1.00 88.19 480 PHE A O 1
ATOM 3668 N N . ALA A 1 481 ? 3.722 16.410 -9.301 1.00 88.56 481 ALA A N 1
ATOM 3669 C CA . ALA A 1 481 ? 5.115 16.627 -8.926 1.00 88.56 481 ALA A CA 1
ATOM 3670 C C . ALA A 1 481 ? 6.039 15.997 -9.984 1.00 88.56 481 ALA A C 1
ATOM 3672 O O . ALA A 1 481 ? 5.760 14.885 -10.419 1.00 88.56 481 ALA A O 1
ATOM 3673 N N . PRO A 1 482 ? 7.133 16.643 -10.416 1.00 88.19 482 PRO A N 1
ATOM 3674 C CA . PRO A 1 482 ? 8.013 16.092 -11.446 1.00 88.19 482 PRO A CA 1
ATOM 3675 C C . PRO A 1 482 ? 8.973 15.052 -10.850 1.00 88.19 482 PRO A C 1
ATOM 3677 O O . PRO A 1 482 ? 10.005 15.397 -10.279 1.00 88.19 482 PRO A O 1
ATOM 3680 N N . ASN A 1 483 ? 8.653 13.762 -10.971 1.00 88.06 483 ASN A N 1
ATOM 3681 C CA . ASN A 1 483 ? 9.513 12.680 -10.489 1.00 88.06 483 ASN A CA 1
ATOM 3682 C C . ASN A 1 483 ? 9.327 11.393 -11.309 1.00 88.06 483 ASN A C 1
ATOM 3684 O O . ASN A 1 483 ? 8.445 11.289 -12.157 1.00 88.06 483 ASN A O 1
ATOM 3688 N N . LYS A 1 484 ? 10.178 10.388 -11.060 1.00 87.38 484 LYS A N 1
ATOM 3689 C CA . LYS A 1 484 ? 10.147 9.110 -11.795 1.00 87.38 484 LYS A CA 1
ATOM 3690 C C . LYS A 1 484 ? 8.778 8.419 -11.748 1.00 87.38 484 LYS A C 1
ATOM 3692 O O . LYS A 1 484 ? 8.377 7.812 -12.735 1.00 87.38 484 LYS A O 1
ATOM 3697 N N . PHE A 1 485 ? 8.071 8.526 -10.623 1.00 87.38 485 PHE A N 1
ATOM 3698 C CA . PHE A 1 485 ? 6.800 7.850 -10.402 1.00 87.38 485 PHE A CA 1
ATOM 3699 C C . PHE A 1 485 ? 5.693 8.523 -11.214 1.00 87.38 485 PHE A C 1
ATOM 3701 O O . PHE A 1 485 ? 5.099 7.895 -12.086 1.00 87.38 485 PHE A O 1
ATOM 3708 N N . THR A 1 486 ? 5.480 9.823 -11.021 1.00 86.56 486 THR A N 1
ATOM 3709 C CA . THR A 1 486 ? 4.465 10.589 -11.761 1.00 86.56 486 THR A CA 1
ATOM 3710 C C . THR A 1 486 ? 4.742 10.621 -13.261 1.00 86.56 486 THR A C 1
ATOM 3712 O O . THR A 1 486 ? 3.809 10.623 -14.061 1.00 86.56 486 THR A O 1
ATOM 3715 N N . ASN A 1 487 ? 6.007 10.582 -13.682 1.00 84.75 487 ASN A N 1
ATOM 3716 C CA . ASN A 1 487 ? 6.355 10.431 -15.092 1.00 84.75 487 ASN A CA 1
ATOM 3717 C C . ASN A 1 487 ? 5.885 9.080 -15.651 1.00 84.75 487 ASN A C 1
ATOM 3719 O O . ASN A 1 487 ? 5.373 9.034 -16.767 1.00 84.75 487 ASN A O 1
ATOM 3723 N N . ALA A 1 488 ? 6.040 7.990 -14.895 1.00 86.81 488 ALA A N 1
ATOM 3724 C CA . ALA A 1 488 ? 5.701 6.641 -15.342 1.00 86.81 488 ALA A CA 1
ATOM 3725 C C . ALA A 1 488 ? 4.191 6.344 -15.340 1.00 86.81 488 ALA A C 1
ATOM 3727 O O . ALA A 1 488 ? 3.735 5.582 -16.195 1.00 86.81 488 ALA A O 1
ATOM 3728 N N . ILE A 1 489 ? 3.408 6.932 -14.424 1.00 85.69 489 ILE A N 1
ATOM 3729 C CA . ILE A 1 489 ? 1.943 6.724 -14.386 1.00 85.69 489 ILE A CA 1
ATOM 3730 C C . ILE A 1 489 ? 1.230 7.410 -15.558 1.00 85.69 489 ILE A C 1
ATOM 3732 O O . ILE A 1 489 ? 0.136 7.010 -15.936 1.00 85.69 489 ILE A O 1
ATOM 3736 N N . GLN A 1 490 ? 1.840 8.451 -16.134 1.00 85.38 490 GLN A N 1
ATOM 3737 C CA . GLN A 1 490 ? 1.211 9.280 -17.164 1.00 85.38 490 GLN A CA 1
ATOM 3738 C C . GLN A 1 490 ? 1.309 8.701 -18.581 1.00 85.38 490 GLN A C 1
ATOM 3740 O O . GLN A 1 490 ? 0.649 9.201 -19.491 1.00 85.38 490 GLN A O 1
ATOM 3745 N N . LYS A 1 491 ? 2.138 7.674 -18.793 1.00 84.94 491 LYS A N 1
ATOM 3746 C CA . LYS A 1 491 ? 2.451 7.137 -20.123 1.00 84.94 491 LYS A CA 1
ATOM 3747 C C . LYS A 1 491 ? 2.771 5.655 -20.078 1.00 84.94 491 LYS A C 1
ATOM 3749 O O . LYS A 1 491 ? 3.178 5.122 -19.045 1.00 84.94 491 LYS A O 1
ATOM 3754 N N . SER A 1 492 ? 2.622 4.986 -21.213 1.00 88.69 492 SE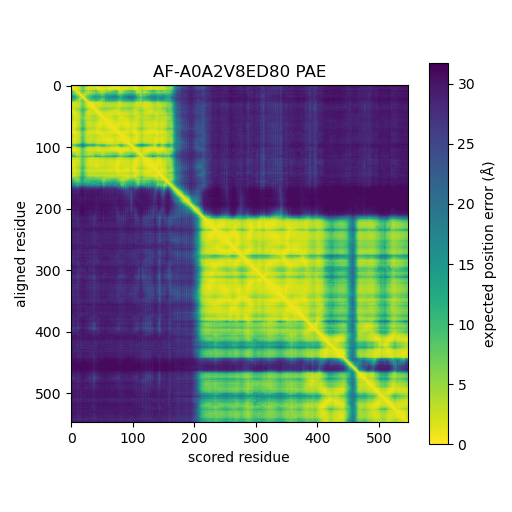R A N 1
ATOM 3755 C CA . SER A 1 492 ? 3.184 3.649 -21.380 1.00 88.69 492 SER A CA 1
ATOM 3756 C C . SER A 1 492 ? 4.710 3.755 -21.446 1.00 88.69 492 SER A C 1
ATOM 3758 O O . SER A 1 492 ? 5.232 4.722 -21.987 1.00 88.69 492 SER A O 1
ATOM 3760 N N . THR A 1 493 ? 5.427 2.787 -20.886 1.00 89.88 493 THR A N 1
ATOM 3761 C CA . THR A 1 493 ? 6.893 2.829 -20.764 1.00 89.88 493 THR A CA 1
ATOM 3762 C C . THR A 1 493 ? 7.513 1.589 -21.382 1.00 89.88 493 THR A C 1
ATOM 3764 O O . THR A 1 493 ? 6.911 0.516 -21.341 1.00 89.88 493 THR A O 1
ATOM 3767 N N . ILE A 1 494 ? 8.722 1.737 -21.923 1.00 92.12 494 ILE A N 1
ATOM 3768 C CA . ILE A 1 494 ? 9.559 0.644 -22.430 1.00 92.12 494 ILE A CA 1
ATOM 3769 C C . ILE A 1 494 ? 10.917 0.749 -21.742 1.00 92.12 494 ILE A C 1
ATOM 3771 O O . ILE A 1 494 ? 11.526 1.816 -21.727 1.00 92.12 494 ILE A O 1
ATOM 3775 N N . SER A 1 495 ? 11.409 -0.345 -21.174 1.00 92.56 495 SER A N 1
ATOM 3776 C CA . SER A 1 495 ? 12.752 -0.417 -20.594 1.00 92.56 495 SER A CA 1
ATOM 3777 C C . SER A 1 495 ? 13.490 -1.640 -21.119 1.00 92.56 495 SER A C 1
ATOM 3779 O O . SER A 1 495 ? 12.967 -2.748 -21.052 1.00 92.56 495 SER A O 1
ATOM 3781 N N . LEU A 1 496 ? 14.707 -1.442 -21.635 1.00 94.94 496 LEU A N 1
ATOM 3782 C CA . LEU A 1 496 ? 15.623 -2.530 -21.979 1.00 94.94 496 LEU A CA 1
ATOM 3783 C C . LEU A 1 496 ? 16.226 -3.078 -20.683 1.00 94.94 496 LEU A C 1
ATOM 3785 O O . LEU A 1 496 ? 17.021 -2.395 -20.041 1.00 94.94 496 LEU A O 1
ATOM 3789 N N . THR A 1 497 ? 15.825 -4.282 -20.283 1.00 91.75 497 THR A N 1
ATOM 3790 C CA . THR A 1 497 ? 16.207 -4.860 -18.983 1.00 91.75 497 THR A CA 1
ATOM 3791 C C . THR A 1 497 ? 17.363 -5.843 -19.083 1.00 91.75 497 THR A C 1
ATOM 3793 O O . THR A 1 497 ? 18.113 -6.002 -18.124 1.00 91.75 497 THR A O 1
ATOM 3796 N N . TRP A 1 498 ? 17.553 -6.474 -20.242 1.00 95.31 498 TRP A N 1
ATOM 3797 C CA . TRP A 1 498 ? 18.717 -7.309 -20.515 1.00 95.31 498 TRP A CA 1
ATOM 3798 C C . TRP A 1 498 ? 19.024 -7.364 -22.013 1.00 95.31 498 TRP A C 1
ATOM 3800 O O . TRP A 1 498 ? 18.146 -7.189 -22.859 1.00 95.31 498 TRP A O 1
ATOM 3810 N N . PHE A 1 499 ? 20.288 -7.640 -22.331 1.00 96.81 499 PHE A N 1
ATOM 3811 C CA . PHE A 1 499 ? 20.782 -7.872 -23.685 1.00 96.81 499 PHE A CA 1
ATOM 3812 C C . PHE A 1 499 ? 21.781 -9.030 -23.644 1.00 96.81 499 PHE A C 1
ATOM 3814 O O . PHE A 1 499 ? 22.663 -9.053 -22.785 1.00 96.81 499 PHE A O 1
ATOM 3821 N N . ARG A 1 500 ? 21.650 -9.997 -24.554 1.00 95.06 500 ARG A N 1
ATOM 3822 C CA . ARG A 1 500 ? 22.516 -11.177 -24.620 1.00 95.06 500 ARG A CA 1
ATOM 3823 C C . ARG A 1 500 ? 22.958 -11.437 -26.051 1.00 95.06 500 ARG A C 1
ATOM 3825 O O . ARG A 1 500 ? 22.132 -11.552 -26.951 1.00 95.06 500 ARG A O 1
ATOM 3832 N N . SER A 1 501 ? 24.266 -11.588 -26.236 1.00 93.94 501 SER A N 1
ATOM 3833 C CA . SER A 1 501 ? 24.866 -11.980 -27.507 1.00 93.94 501 SER A CA 1
ATOM 3834 C C . SER A 1 501 ? 26.312 -12.453 -27.320 1.00 93.94 501 SER A C 1
ATOM 3836 O O . SER A 1 501 ? 26.886 -12.290 -26.243 1.00 93.94 501 SER A O 1
ATOM 3838 N N . GLY A 1 502 ? 26.900 -13.018 -28.373 1.00 92.06 502 GLY A N 1
ATOM 3839 C CA . GLY A 1 502 ? 28.273 -13.517 -28.404 1.00 92.06 502 GLY A CA 1
ATOM 3840 C C . GLY A 1 502 ? 28.366 -15.043 -28.429 1.00 92.06 502 GLY A C 1
ATOM 3841 O O . GLY A 1 502 ? 27.402 -15.753 -28.145 1.00 92.06 502 GLY A O 1
ATOM 3842 N N . VAL A 1 503 ? 29.543 -15.547 -28.805 1.00 91.00 503 VAL A N 1
ATOM 3843 C CA . VAL A 1 503 ? 29.838 -16.983 -28.922 1.00 91.00 503 VAL A CA 1
ATOM 3844 C C . VAL A 1 503 ? 30.974 -17.351 -27.967 1.00 91.00 503 VAL A C 1
ATOM 3846 O O . VAL A 1 503 ? 32.040 -16.736 -28.013 1.00 91.00 503 VAL A O 1
ATOM 3849 N N . GLY A 1 504 ? 30.757 -18.375 -27.137 1.00 88.44 504 GLY A N 1
ATOM 3850 C CA . GLY A 1 504 ? 31.698 -18.827 -26.104 1.00 88.44 504 GLY A CA 1
ATOM 3851 C C . GLY A 1 504 ? 31.484 -18.163 -24.738 1.00 88.44 504 GLY A C 1
ATOM 3852 O O . GLY A 1 504 ? 30.715 -17.211 -24.619 1.00 88.44 504 GLY A O 1
ATOM 3853 N N . ASP A 1 505 ? 32.168 -18.686 -23.717 1.00 88.00 505 ASP A N 1
ATOM 3854 C CA . ASP A 1 505 ? 32.175 -18.149 -22.351 1.00 88.00 505 ASP A CA 1
ATOM 3855 C C . ASP A 1 505 ? 33.627 -18.068 -21.818 1.00 88.00 505 ASP A C 1
ATOM 3857 O O . ASP A 1 505 ? 34.251 -19.114 -21.609 1.00 88.00 505 ASP A O 1
ATOM 3861 N N . PRO A 1 506 ? 34.224 -16.863 -21.687 1.00 88.69 506 PRO A N 1
ATOM 3862 C CA . PRO A 1 506 ? 33.658 -15.572 -22.080 1.00 88.69 506 PRO A CA 1
ATOM 3863 C C . PRO A 1 506 ? 33.512 -15.444 -23.615 1.00 88.69 506 PRO A C 1
ATOM 3865 O O . PRO A 1 506 ? 34.223 -16.132 -24.364 1.00 88.69 506 PRO A O 1
ATOM 3868 N N . PRO A 1 507 ? 32.633 -14.549 -24.110 1.00 93.00 507 PRO A N 1
ATOM 3869 C CA . PRO A 1 507 ? 32.439 -14.333 -25.542 1.00 93.00 507 PRO A CA 1
ATOM 3870 C C . PRO A 1 507 ? 33.734 -14.002 -26.297 1.00 93.00 507 PRO A C 1
ATOM 3872 O O . PRO A 1 507 ? 34.537 -13.172 -25.864 1.00 93.00 507 PRO A O 1
ATOM 3875 N N . LYS A 1 508 ? 33.936 -14.627 -27.463 1.00 92.75 508 LYS A N 1
ATOM 3876 C CA . LYS A 1 508 ? 35.094 -14.381 -28.337 1.00 92.75 508 LYS A CA 1
ATOM 3877 C C . LYS A 1 508 ? 34.909 -13.106 -29.161 1.00 92.75 508 LYS A C 1
ATOM 3879 O O . LYS A 1 508 ? 33.975 -13.004 -29.950 1.00 92.75 508 LYS A O 1
ATOM 3884 N N . ILE A 1 509 ? 35.846 -12.163 -29.032 1.00 92.94 509 ILE A N 1
ATOM 3885 C CA . ILE A 1 509 ? 35.773 -10.841 -29.684 1.00 92.94 509 ILE A CA 1
ATOM 3886 C C . ILE A 1 509 ? 35.833 -10.896 -31.220 1.00 92.94 509 ILE A C 1
ATOM 3888 O O . ILE A 1 509 ? 35.282 -10.030 -31.889 1.00 92.94 509 ILE A O 1
ATOM 3892 N N . ASN A 1 510 ? 36.486 -11.910 -31.796 1.00 94.38 510 ASN A N 1
ATOM 3893 C CA . ASN A 1 510 ? 36.659 -12.051 -33.243 1.00 94.38 510 ASN A CA 1
ATOM 3894 C C . ASN A 1 510 ? 35.552 -12.879 -33.918 1.00 94.38 510 ASN A C 1
ATOM 3896 O O . ASN A 1 510 ? 35.734 -13.303 -35.059 1.00 94.38 510 ASN A O 1
ATOM 3900 N N . VAL A 1 511 ? 34.427 -13.124 -33.239 1.00 94.50 511 VAL A N 1
ATOM 3901 C CA . VAL A 1 511 ? 33.308 -13.917 -33.761 1.00 94.50 511 VAL A CA 1
ATOM 3902 C C . VAL A 1 511 ? 32.038 -13.071 -33.813 1.00 94.50 511 VAL A C 1
ATOM 3904 O O . VAL A 1 511 ? 31.583 -12.544 -32.800 1.00 94.50 511 VAL A O 1
ATOM 3907 N N . ILE A 1 512 ? 31.441 -12.987 -35.000 1.00 95.81 512 ILE A N 1
ATOM 3908 C CA . ILE A 1 512 ? 30.089 -12.470 -35.211 1.00 95.81 512 ILE A CA 1
ATOM 3909 C C . ILE A 1 512 ? 29.109 -13.595 -34.844 1.00 95.81 512 ILE A C 1
ATOM 3911 O O . ILE A 1 512 ? 29.218 -14.688 -35.411 1.00 95.81 512 ILE A O 1
ATOM 3915 N N . PRO A 1 513 ? 28.180 -13.379 -33.898 1.00 95.81 513 PRO A N 1
ATOM 3916 C CA . PRO A 1 513 ? 27.229 -14.402 -33.481 1.00 95.81 513 PRO A CA 1
ATOM 3917 C C . PRO A 1 513 ? 26.122 -14.589 -34.521 1.00 95.81 513 PRO A C 1
ATOM 3919 O O . PRO A 1 513 ? 25.797 -13.671 -35.267 1.00 95.81 513 PRO A O 1
ATOM 3922 N N . SER A 1 514 ? 25.487 -15.761 -34.521 1.00 94.94 514 SER A N 1
ATOM 3923 C CA . SER A 1 514 ? 24.290 -16.020 -35.333 1.00 94.94 514 SER A CA 1
ATOM 3924 C C . SER A 1 514 ? 22.995 -15.494 -34.708 1.00 94.94 514 SER A C 1
ATOM 3926 O O . SER A 1 514 ? 21.960 -15.468 -35.367 1.00 94.94 514 SER A O 1
ATOM 3928 N N . VAL A 1 515 ? 23.024 -15.084 -33.435 1.00 96.75 515 VAL A N 1
ATOM 3929 C CA . VAL A 1 515 ? 21.842 -14.647 -32.684 1.00 96.75 515 VAL A CA 1
ATOM 3930 C C . VAL A 1 515 ? 22.207 -13.517 -31.727 1.00 96.75 515 VAL A C 1
ATOM 3932 O O . VAL A 1 515 ? 23.224 -13.593 -31.037 1.00 96.75 515 VAL A O 1
ATOM 3935 N N . ALA A 1 516 ? 21.328 -12.522 -31.632 1.00 97.50 516 ALA A N 1
ATOM 3936 C CA . ALA A 1 516 ? 21.304 -11.536 -30.558 1.00 97.50 516 ALA A CA 1
ATOM 3937 C C . ALA A 1 516 ? 19.889 -11.451 -29.967 1.00 97.50 516 ALA A C 1
ATOM 3939 O O . ALA A 1 516 ? 18.900 -11.478 -30.702 1.00 97.50 516 ALA A O 1
ATOM 3940 N N . GLU A 1 517 ? 19.782 -11.344 -28.643 1.00 98.19 517 GLU A N 1
ATOM 3941 C CA . GLU A 1 517 ? 18.499 -11.272 -27.940 1.00 98.19 517 GLU A CA 1
ATOM 3942 C C . GLU A 1 517 ? 18.456 -10.099 -26.959 1.00 98.19 517 GLU A C 1
ATOM 3944 O O . GLU A 1 517 ? 19.466 -9.733 -26.353 1.00 98.19 517 GLU A O 1
ATOM 3949 N N . ALA A 1 518 ? 17.263 -9.546 -26.756 1.00 98.06 518 ALA A N 1
ATOM 3950 C CA . ALA A 1 518 ? 17.018 -8.490 -25.781 1.00 98.06 518 ALA A CA 1
ATOM 3951 C C . ALA A 1 518 ? 15.664 -8.663 -25.087 1.00 98.06 518 ALA A C 1
ATOM 3953 O O . ALA A 1 518 ? 14.708 -9.162 -25.682 1.00 98.06 518 ALA A O 1
ATOM 3954 N N . GLY A 1 519 ? 15.575 -8.217 -23.837 1.00 97.25 519 GLY A N 1
ATOM 3955 C CA . GLY A 1 519 ? 14.337 -8.195 -23.064 1.00 97.25 519 GLY A CA 1
ATOM 3956 C C . GLY A 1 519 ? 13.833 -6.785 -22.847 1.00 97.25 519 GLY A C 1
ATOM 3957 O O . GLY A 1 519 ? 14.592 -5.912 -22.425 1.00 97.25 519 GLY A O 1
ATOM 3958 N N . LEU A 1 520 ? 12.544 -6.579 -23.098 1.00 95.69 520 LEU A N 1
ATOM 3959 C CA . LEU A 1 520 ? 11.854 -5.331 -22.808 1.00 95.69 520 LEU A CA 1
ATOM 3960 C C . LEU A 1 520 ? 10.818 -5.537 -21.700 1.00 95.69 520 LEU A C 1
ATOM 3962 O O . LEU A 1 520 ? 9.921 -6.374 -21.833 1.00 95.69 520 LEU A O 1
ATOM 3966 N N . ASP A 1 521 ? 10.900 -4.724 -20.646 1.00 93.69 521 ASP A N 1
ATOM 3967 C CA . ASP A 1 521 ? 9.780 -4.508 -19.728 1.00 93.69 521 ASP A CA 1
ATOM 3968 C C . ASP A 1 521 ? 8.917 -3.378 -20.290 1.00 93.69 521 ASP A C 1
ATOM 3970 O O . ASP A 1 521 ? 9.357 -2.225 -20.378 1.00 93.69 521 ASP A O 1
ATOM 3974 N N . CYS A 1 522 ? 7.706 -3.718 -20.737 1.00 93.06 522 CYS A N 1
ATOM 3975 C CA . CYS A 1 522 ? 6.719 -2.725 -21.123 1.00 93.06 522 CYS A CA 1
ATOM 3976 C C . CYS A 1 522 ? 5.594 -2.658 -20.092 1.00 93.06 522 CYS A C 1
ATOM 3978 O O . CYS A 1 522 ? 4.925 -3.656 -19.810 1.00 93.06 522 CYS A O 1
ATOM 3980 N N . ARG A 1 523 ? 5.328 -1.445 -19.598 1.00 92.25 523 ARG A N 1
ATOM 3981 C CA . ARG A 1 523 ? 4.158 -1.143 -18.764 1.00 92.25 523 ARG A CA 1
ATOM 3982 C C . ARG A 1 523 ? 3.218 -0.283 -19.582 1.00 92.25 523 ARG A C 1
ATOM 3984 O O . ARG A 1 523 ? 3.561 0.852 -19.914 1.00 92.25 523 ARG A O 1
ATOM 3991 N N . VAL A 1 524 ? 2.041 -0.804 -19.893 1.00 89.75 524 VAL A N 1
ATOM 3992 C CA . VAL A 1 524 ? 1.118 -0.215 -20.867 1.00 89.75 524 VAL A CA 1
ATOM 3993 C C . VAL A 1 524 ? -0.096 0.375 -20.160 1.00 89.75 524 VAL A C 1
ATOM 3995 O O . VAL A 1 524 ? -0.654 -0.254 -19.266 1.00 89.75 524 VAL A O 1
ATOM 3998 N N . LEU A 1 525 ? -0.511 1.586 -20.538 1.00 85.88 525 LEU A N 1
ATOM 3999 C CA . LEU A 1 525 ? -1.698 2.220 -19.962 1.00 85.88 525 LEU A CA 1
ATOM 4000 C C . LEU A 1 525 ? -2.981 1.387 -20.183 1.00 85.88 525 LEU A C 1
ATOM 4002 O O . LEU A 1 525 ? -3.099 0.699 -21.207 1.00 85.88 525 LEU A O 1
ATOM 4006 N N . PRO A 1 526 ? -3.950 1.461 -19.247 1.00 81.69 526 PRO A N 1
ATOM 4007 C CA . PRO A 1 526 ? -5.253 0.821 -19.392 1.00 81.69 526 PRO A CA 1
ATOM 4008 C C . PRO A 1 526 ? -5.925 1.177 -20.714 1.00 81.69 526 PRO A C 1
ATOM 4010 O O . PRO A 1 526 ? -5.900 2.337 -21.105 1.00 81.69 526 PRO A O 1
ATOM 4013 N N . GLY A 1 527 ? -6.537 0.168 -21.346 1.00 79.44 527 GLY A N 1
ATOM 4014 C CA . GLY A 1 527 ? -7.289 0.214 -22.608 1.00 79.44 527 GLY A CA 1
ATOM 4015 C C . GLY A 1 527 ? -6.474 -0.118 -23.873 1.00 79.44 527 GLY A C 1
ATOM 4016 O O . GLY A 1 527 ? -7.062 -0.560 -24.854 1.00 79.44 527 GLY A O 1
ATOM 4017 N N . THR A 1 528 ? -5.138 -0.067 -23.845 1.00 81.88 528 THR A N 1
ATOM 4018 C CA . THR A 1 528 ? -4.330 -0.645 -24.935 1.00 81.88 528 THR A CA 1
ATOM 4019 C C . THR A 1 528 ? -4.278 -2.161 -24.754 1.00 81.88 528 THR A C 1
ATOM 4021 O O . THR A 1 528 ? -4.075 -2.684 -23.648 1.00 81.88 528 THR A O 1
ATOM 4024 N N . THR A 1 529 ? -4.510 -2.903 -25.831 1.00 87.31 529 THR A N 1
ATOM 4025 C CA . THR A 1 529 ? -4.365 -4.364 -25.835 1.00 87.31 529 THR A CA 1
ATOM 4026 C C . THR A 1 529 ? -2.909 -4.768 -26.055 1.00 87.31 529 THR A C 1
ATOM 4028 O O . THR A 1 529 ? -2.110 -4.011 -26.610 1.00 87.31 529 THR A O 1
ATOM 4031 N N . LYS A 1 530 ? -2.558 -5.990 -25.641 1.00 89.94 530 LYS A N 1
ATOM 4032 C CA . LYS A 1 530 ? -1.228 -6.561 -25.889 1.00 89.94 530 LYS A CA 1
ATOM 4033 C C . LYS A 1 530 ? -0.885 -6.551 -27.384 1.00 89.94 530 LYS A C 1
ATOM 4035 O O . LYS A 1 530 ? 0.224 -6.170 -27.742 1.00 89.94 530 LYS A O 1
ATOM 4040 N N . ASP A 1 531 ? -1.834 -6.912 -28.242 1.00 91.69 531 ASP A N 1
ATOM 4041 C CA . ASP A 1 531 ? -1.594 -7.018 -29.683 1.00 91.69 531 ASP A CA 1
ATOM 4042 C C . ASP A 1 531 ? -1.373 -5.648 -30.329 1.00 91.69 531 ASP A C 1
ATOM 4044 O O . ASP A 1 531 ? -0.412 -5.471 -31.076 1.00 91.69 531 ASP A O 1
ATOM 4048 N N . GLN A 1 532 ? -2.184 -4.644 -29.970 1.00 90.69 532 GLN A N 1
ATOM 4049 C CA . GLN A 1 532 ? -1.967 -3.256 -30.402 1.00 90.69 532 GLN A CA 1
ATOM 4050 C C . GLN A 1 532 ? -0.587 -2.745 -29.980 1.00 90.69 532 GLN A C 1
ATOM 4052 O O . GLN A 1 532 ? 0.103 -2.093 -30.762 1.00 90.69 532 GLN A O 1
ATOM 4057 N N . TRP A 1 533 ? -0.163 -3.073 -28.758 1.00 92.25 533 TRP A N 1
ATOM 4058 C CA . TRP A 1 533 ? 1.152 -2.690 -28.264 1.00 92.25 533 TRP A CA 1
ATOM 4059 C C . TRP A 1 533 ? 2.291 -3.361 -29.040 1.00 92.25 533 TRP A C 1
ATOM 4061 O O . TRP A 1 533 ? 3.250 -2.694 -29.417 1.00 92.25 533 TRP A O 1
ATOM 4071 N N . ILE A 1 534 ? 2.180 -4.661 -29.331 1.00 92.50 534 ILE A N 1
ATOM 4072 C CA . ILE A 1 534 ? 3.174 -5.393 -30.133 1.00 92.50 534 ILE A CA 1
ATOM 4073 C C . ILE A 1 534 ? 3.283 -4.800 -31.542 1.00 92.50 534 ILE A C 1
ATOM 4075 O O . ILE A 1 534 ? 4.395 -4.630 -32.044 1.00 92.50 534 ILE A O 1
ATOM 4079 N N . VAL A 1 535 ? 2.155 -4.457 -32.173 1.00 92.31 535 VAL A N 1
ATOM 4080 C CA . VAL A 1 535 ? 2.140 -3.797 -33.489 1.00 92.31 535 VAL A CA 1
ATOM 4081 C C . VAL A 1 535 ? 2.897 -2.469 -33.439 1.00 92.31 535 VAL A C 1
ATOM 4083 O O . VAL A 1 535 ? 3.739 -2.213 -34.300 1.00 92.31 535 VAL A O 1
ATOM 4086 N N . GLU A 1 536 ? 2.661 -1.657 -32.409 1.00 90.19 536 GLU A N 1
ATOM 4087 C CA . GLU A 1 536 ? 3.351 -0.378 -32.235 1.00 90.19 536 GLU A CA 1
ATOM 4088 C C . GLU A 1 536 ? 4.859 -0.555 -31.994 1.00 90.19 536 GLU A C 1
ATOM 4090 O O . GLU A 1 536 ? 5.675 0.122 -32.622 1.00 90.19 536 GLU A O 1
ATOM 4095 N N . VAL A 1 537 ? 5.255 -1.510 -31.145 1.00 92.31 537 VAL A N 1
ATOM 4096 C CA . VAL A 1 537 ? 6.673 -1.824 -30.906 1.00 92.31 537 VAL A CA 1
ATOM 4097 C C . VAL A 1 537 ? 7.353 -2.276 -32.200 1.00 92.31 537 VAL A C 1
ATOM 4099 O O . VAL A 1 537 ? 8.423 -1.764 -32.528 1.00 92.31 537 VAL A O 1
ATOM 4102 N N . ARG A 1 538 ? 6.728 -3.161 -32.987 1.00 93.06 538 ARG A N 1
ATOM 4103 C CA . ARG A 1 538 ? 7.258 -3.611 -34.289 1.00 93.06 538 ARG A CA 1
ATOM 4104 C C . ARG A 1 538 ? 7.424 -2.460 -35.275 1.00 93.06 538 ARG A C 1
ATOM 4106 O O . ARG A 1 538 ? 8.477 -2.333 -35.901 1.00 93.06 538 ARG A O 1
ATOM 4113 N N . ARG A 1 539 ? 6.420 -1.586 -35.373 1.00 92.25 539 ARG A N 1
ATOM 4114 C CA . ARG A 1 539 ? 6.469 -0.389 -36.222 1.00 92.25 539 ARG A CA 1
ATOM 4115 C C . ARG A 1 539 ? 7.655 0.507 -35.854 1.00 92.25 539 ARG A C 1
ATOM 4117 O O . ARG A 1 539 ? 8.362 0.975 -36.742 1.00 92.25 539 ARG A O 1
ATOM 4124 N N . ARG A 1 540 ? 7.898 0.718 -34.556 1.00 91.69 540 ARG A N 1
ATOM 4125 C CA . ARG A 1 540 ? 8.992 1.562 -34.044 1.00 91.69 540 ARG A CA 1
ATOM 4126 C C . ARG A 1 540 ? 10.375 0.929 -34.150 1.00 91.69 540 ARG A C 1
ATOM 4128 O O . ARG A 1 540 ? 11.343 1.643 -34.398 1.00 91.69 540 ARG A O 1
ATOM 4135 N N . LEU A 1 541 ? 10.477 -0.391 -33.984 1.00 93.31 541 LEU A N 1
ATOM 4136 C CA . LEU A 1 541 ? 11.713 -1.124 -34.265 1.00 93.31 541 LEU A CA 1
ATOM 4137 C C . LEU A 1 541 ? 12.137 -0.912 -35.721 1.00 93.31 541 LEU A C 1
ATOM 4139 O O . LEU A 1 541 ? 13.332 -0.793 -35.992 1.00 93.31 541 LEU A O 1
ATOM 4143 N N . GLY A 1 542 ? 11.177 -0.813 -36.649 1.00 92.50 542 GLY A N 1
ATOM 4144 C CA . GLY A 1 542 ? 11.447 -0.506 -38.055 1.00 92.50 542 GLY A CA 1
ATOM 4145 C C . GLY A 1 542 ? 12.304 -1.570 -38.741 1.00 92.50 542 GLY A C 1
ATOM 4146 O O . GLY A 1 542 ? 13.102 -1.247 -39.615 1.00 92.50 542 GLY A O 1
ATOM 4147 N N . ASP A 1 543 ? 12.201 -2.818 -38.284 1.00 92.69 543 ASP A N 1
ATOM 4148 C CA . ASP A 1 543 ? 12.913 -3.967 -38.830 1.00 92.69 543 ASP A CA 1
ATOM 4149 C C . ASP A 1 543 ? 12.024 -5.211 -38.695 1.00 92.69 543 ASP A C 1
ATOM 4151 O O . ASP A 1 543 ? 11.827 -5.729 -37.598 1.00 92.69 543 ASP A O 1
ATOM 4155 N N . ALA A 1 544 ? 11.457 -5.667 -39.816 1.00 92.44 544 ALA A N 1
ATOM 4156 C CA . ALA A 1 544 ? 10.522 -6.796 -39.855 1.00 92.44 544 ALA A CA 1
ATOM 4157 C C . ALA A 1 544 ? 11.190 -8.155 -39.592 1.00 92.44 544 ALA A C 1
ATOM 4159 O O . ALA A 1 544 ? 10.501 -9.160 -39.444 1.00 92.44 544 ALA A O 1
ATOM 4160 N N . SER A 1 545 ? 12.521 -8.197 -39.560 1.00 91.62 545 SER A N 1
ATOM 4161 C CA . SER A 1 545 ? 13.264 -9.428 -39.308 1.00 91.62 545 SER A CA 1
ATOM 4162 C C . SER A 1 545 ? 13.452 -9.753 -37.826 1.00 91.62 545 SER A C 1
ATOM 4164 O O . SER A 1 545 ? 13.842 -10.872 -37.498 1.00 91.62 545 SER A O 1
ATOM 4166 N N . ILE A 1 546 ? 13.195 -8.786 -36.941 1.00 94.25 546 ILE A N 1
ATOM 4167 C CA . ILE A 1 546 ? 13.262 -8.983 -35.495 1.00 94.25 546 ILE A CA 1
ATOM 4168 C C . ILE A 1 546 ? 11.933 -9.571 -35.035 1.00 94.25 546 ILE A C 1
ATOM 4170 O O . ILE A 1 546 ? 10.871 -9.002 -35.301 1.00 94.25 546 ILE A O 1
ATOM 4174 N N . GLN A 1 547 ? 12.010 -10.716 -34.360 1.00 90.12 547 GLN A N 1
ATOM 4175 C CA . GLN A 1 547 ? 10.839 -11.468 -33.905 1.00 90.12 547 GLN A CA 1
ATOM 4176 C C . GLN A 1 547 ? 10.250 -10.905 -32.615 1.00 90.12 547 GLN A C 1
ATOM 4178 O O . GLN A 1 547 ? 11.056 -10.566 -31.712 1.00 90.12 547 GLN A O 1
#

Mean predicted aligned error: 18.09 Å

Radius of gyration: 33.98 Å; Cα contacts (8 Å, |Δi|>4): 919; chains: 1; bounding box: 94×64×93 Å

Nearest PDB structures (foldseek):
  8up3-assembly2_F  TM=9.492E-01  e=6.439E-18  Rhodospirillum rubrum ATCC 11170
  8upc-assembly1_B-2  TM=9.420E-01  e=4.008E-17  Rhodospirillum rubrum ATCC 11170
  8uor-assembly1_A  TM=9.308E-01  e=1.229E-16  Rhodospirillum rubrum ATCC 11170
  8up9-assembly1_A  TM=9.302E-01  e=3.159E-16  Rhodospirillum rubrum ATCC 11170
  1wls-assembly1_B  TM=8.581E-01  e=1.016E-10  Pyrococcus horikoshii

Solvent-accessible surface area (backbone atoms only — not comparable to full-atom values): 31320 Å² total; per-residue (Å²): 131,55,32,36,33,39,32,38,27,16,27,50,24,36,36,80,36,85,90,75,77,43,78,43,67,85,64,76,46,60,72,58,47,40,58,75,66,64,61,83,71,58,66,47,80,44,79,78,48,71,42,52,32,87,75,59,48,70,71,56,44,49,50,56,41,51,50,61,69,68,44,88,50,44,27,32,37,33,41,29,15,62,84,37,42,52,59,48,36,46,52,37,41,72,76,47,50,50,87,72,58,34,14,36,23,36,26,39,20,86,38,36,39,77,71,78,78,33,53,29,63,58,10,51,54,37,28,62,52,46,30,73,73,49,71,47,31,43,30,38,20,50,87,76,42,76,33,51,38,92,38,47,44,72,37,83,89,77,70,41,82,40,72,51,79,76,80,78,71,91,76,70,82,89,79,74,79,85,84,75,83,92,79,58,80,74,67,69,65,75,76,71,80,80,94,75,90,80,82,96,76,85,87,82,81,83,75,79,80,67,72,76,74,79,76,58,66,71,56,55,53,48,54,41,38,62,55,28,40,52,78,16,36,47,84,88,12,48,16,46,68,58,38,49,54,54,44,56,56,37,49,76,69,71,40,72,71,47,77,48,70,71,47,96,45,26,26,30,33,40,35,70,49,74,39,69,40,84,76,51,81,54,53,21,39,33,39,39,30,42,60,27,26,69,72,75,68,64,87,80,44,97,55,58,48,46,49,60,40,82,52,98,93,40,73,46,36,52,27,40,75,58,32,42,36,57,38,45,54,48,50,51,52,56,50,44,43,61,76,69,61,55,85,26,50,30,31,40,32,45,39,38,25,19,30,53,91,82,70,22,64,61,16,63,52,38,42,54,75,76,42,36,88,80,55,52,61,71,42,76,48,56,81,65,38,61,74,38,68,42,52,62,18,68,93,34,78,45,71,47,81,59,89,78,65,62,44,83,47,76,44,68,41,40,21,64,36,66,60,42,49,51,93,61,79,56,94,54,33,7,58,63,49,46,51,53,23,48,49,45,39,64,69,64,52,63,60,78,65,75,78,67,73,84,82,65,87,90,66,90,79,69,97,65,83,74,75,50,74,67,50,54,46,34,74,72,60,48,64,66,21,93,45,78,63,50,58,50,76,72,34,30,44,77,40,84,76,46,76,51,70,56,47,69,88,78,57,43,85,59,44,39,31,37,46,24,37,37,33,32,50,28,42,34,47,72,82,67,49,73,67,62,48,52,53,52,52,49,63,46,29,69,49,90,76,51,83

pLDDT: mean 84.01, std 20.05, range [27.98, 98.75]